Protein AF-A0A962RLM5-F1 (afdb_monomer_lite)

Secondary structure (DSSP, 8-state):
-EEEE-SEEEEEE-SS---EEEEE-B---BPPPP-TTS----B---B-EEEEPTT-EEEEEE--SS-EEETTSPPPPPEEEEEESEEEE-TT-EEEETTSEEEEEE-S-TTS--TTS-B---TTS-EEEE-TT-EEE-PPP--EEEEGGGGEEEEE--TTGGGS-GGGTTSTTTT-EEEEETTT--SSS--TTTGGG-EEEHHHHT-S--EEEEEESSEEEE-TT-EEE----EEEEEPEEEE--EEEETTS-EEEGGG--TTSPEEEETTT-EEEETTTTEEEE-----EEEEPP-EEE----EEEEEESEEEE-SEEE------TT--BPP---SS--GGG--TTBPPPPEEEEEEE-BTT---EEES-GGGPPPP-TTPPPPSSPPEEE-HHHHHHTTEEEEEEEESS-EEE-S-EE--TT-EEEEE-SEEEE-S-EE-TT-EEEEE--GGGGG-TTS-HHHHHHT-EEEE-SEEE-PPPEEE--TTT--SPP-S----S--EEEES--B-TTSPBPPS----BSEEEE-TT-EEE----EEE-TT--EEE----EEEEEB--SSS-SPPEEEE-SEEE---SS-PPEEEEE-SEEEE--

Structure (mmCIF, N/CA/C/O backbone):
data_AF-A0A962RLM5-F1
#
_entry.id   AF-A0A962RLM5-F1
#
loop_
_atom_site.group_PDB
_atom_site.id
_atom_site.type_symbol
_atom_site.label_atom_id
_atom_site.label_alt_id
_atom_site.label_comp_id
_atom_site.label_asym_id
_atom_site.label_entity_id
_atom_site.label_seq_id
_atom_site.pdbx_PDB_ins_code
_atom_site.Cartn_x
_atom_site.Cartn_y
_atom_site.Cartn_z
_atom_site.occupancy
_atom_site.B_iso_or_equiv
_atom_site.auth_seq_id
_atom_site.auth_comp_id
_atom_site.auth_asym_id
_atom_site.auth_atom_id
_atom_site.pdbx_PDB_model_num
ATOM 1 N N . MET A 1 1 ? 35.501 8.478 -7.475 1.00 77.31 1 MET A N 1
ATOM 2 C CA . MET A 1 1 ? 35.071 8.884 -6.118 1.00 77.31 1 MET A CA 1
ATOM 3 C C . MET A 1 1 ? 34.238 7.759 -5.571 1.00 77.31 1 MET A C 1
ATOM 5 O O . MET A 1 1 ? 33.418 7.253 -6.333 1.00 77.31 1 MET A O 1
ATOM 9 N N . ALA A 1 2 ? 34.479 7.349 -4.333 1.00 91.38 2 ALA A N 1
ATOM 10 C CA . ALA A 1 2 ? 33.801 6.197 -3.770 1.00 91.38 2 ALA A CA 1
ATOM 11 C C . ALA A 1 2 ? 33.455 6.417 -2.296 1.00 91.38 2 ALA A C 1
ATOM 13 O O . ALA A 1 2 ? 34.224 7.050 -1.574 1.00 91.38 2 ALA A O 1
ATOM 14 N N . VAL A 1 3 ? 32.320 5.873 -1.871 1.00 95.81 3 VAL A N 1
ATOM 15 C CA . VAL A 1 3 ? 31.969 5.645 -0.469 1.00 95.81 3 VAL A CA 1
ATOM 16 C C . VAL A 1 3 ? 31.828 4.137 -0.307 1.00 95.81 3 VAL A C 1
ATOM 18 O O . VAL A 1 3 ? 30.965 3.538 -0.941 1.00 95.81 3 VAL A O 1
ATOM 21 N N . ASN A 1 4 ? 32.676 3.539 0.527 1.00 97.00 4 ASN A N 1
ATOM 22 C CA . ASN A 1 4 ? 32.617 2.119 0.863 1.00 97.00 4 ASN A CA 1
ATOM 23 C C . ASN A 1 4 ? 32.246 1.993 2.341 1.00 97.00 4 ASN A C 1
ATOM 25 O O . ASN A 1 4 ? 32.968 2.495 3.205 1.00 97.00 4 ASN A O 1
ATOM 29 N N . GLN A 1 5 ? 31.103 1.377 2.623 1.00 96.50 5 GLN A N 1
ATOM 30 C CA . GLN A 1 5 ? 30.638 1.090 3.974 1.00 96.50 5 GLN A CA 1
ATOM 31 C C . GLN A 1 5 ? 30.732 -0.422 4.183 1.00 96.50 5 GLN A C 1
ATOM 33 O O . GLN A 1 5 ? 29.877 -1.163 3.721 1.00 96.50 5 GLN A O 1
ATOM 38 N N . ASP A 1 6 ? 31.786 -0.881 4.855 1.00 96.62 6 ASP A N 1
ATOM 39 C CA . ASP A 1 6 ? 32.088 -2.316 5.012 1.00 96.62 6 ASP A CA 1
ATOM 40 C C . ASP A 1 6 ? 31.809 -2.843 6.437 1.00 96.62 6 ASP A C 1
ATOM 42 O O . ASP A 1 6 ? 32.217 -3.946 6.788 1.00 96.62 6 ASP A O 1
ATOM 46 N N . GLY A 1 7 ? 31.156 -2.047 7.293 1.00 96.75 7 GLY A N 1
ATOM 47 C CA . GLY A 1 7 ? 30.991 -2.342 8.723 1.00 96.75 7 GLY A CA 1
ATOM 48 C C . GLY A 1 7 ? 29.584 -2.060 9.244 1.00 96.75 7 GLY A C 1
ATOM 49 O O . GLY A 1 7 ? 28.597 -2.454 8.628 1.00 96.75 7 GLY A O 1
ATOM 50 N N . LEU A 1 8 ? 29.492 -1.354 10.376 1.00 97.25 8 LEU A N 1
ATOM 51 C CA . LEU A 1 8 ? 28.233 -0.946 11.004 1.00 97.25 8 LEU A CA 1
ATOM 52 C C . LEU A 1 8 ? 28.046 0.573 10.925 1.00 97.25 8 LEU A C 1
ATOM 54 O O . LEU A 1 8 ? 28.918 1.328 11.350 1.00 97.25 8 LEU A O 1
ATOM 58 N N . VAL A 1 9 ? 26.886 1.014 10.447 1.00 97.38 9 VAL A N 1
ATOM 59 C CA . VAL A 1 9 ? 26.374 2.376 10.638 1.00 97.38 9 VAL A CA 1
ATOM 60 C C . VAL A 1 9 ? 24.987 2.265 11.260 1.00 97.38 9 VAL A C 1
ATOM 62 O O . VAL A 1 9 ? 24.111 1.620 10.693 1.00 97.38 9 VAL A O 1
ATOM 65 N N . ARG A 1 10 ? 24.784 2.880 12.429 1.00 96.88 10 ARG A N 1
ATOM 66 C CA . ARG A 1 10 ? 23.526 2.794 13.179 1.00 96.88 10 ARG A CA 1
ATOM 67 C C . ARG A 1 10 ? 23.068 4.168 13.654 1.00 96.88 10 ARG A C 1
ATOM 69 O O . ARG A 1 10 ? 23.873 4.933 14.181 1.00 96.88 10 ARG A O 1
ATOM 76 N N . ALA A 1 11 ? 21.773 4.432 13.530 1.00 96.69 11 ALA A N 1
ATOM 77 C CA . ALA A 1 11 ? 21.076 5.505 14.234 1.00 96.69 11 ALA A CA 1
ATOM 78 C C . ALA A 1 11 ? 19.853 4.946 14.983 1.00 96.69 11 ALA A C 1
ATOM 80 O O . ALA A 1 11 ? 19.457 3.797 14.780 1.00 96.69 11 ALA A O 1
ATOM 81 N N . THR A 1 12 ? 19.246 5.756 15.849 1.00 94.56 12 THR A N 1
ATOM 82 C CA . THR A 1 12 ? 18.012 5.411 16.568 1.00 94.56 12 THR A CA 1
ATOM 83 C C . THR A 1 12 ? 16.953 6.492 16.385 1.00 94.56 12 THR A C 1
ATOM 85 O O . THR A 1 12 ? 17.289 7.651 16.143 1.00 94.56 12 THR A O 1
ATOM 88 N N . SER A 1 13 ? 15.676 6.116 16.467 1.00 94.00 13 SER A N 1
ATOM 89 C CA . SER A 1 13 ? 14.535 7.042 16.398 1.00 94.00 13 SER A CA 1
ATOM 90 C C . SER A 1 13 ? 13.725 6.988 17.684 1.00 94.00 13 SER A C 1
ATOM 92 O O . SER A 1 13 ? 13.315 5.910 18.104 1.00 94.00 13 SER A O 1
ATOM 94 N N . SER A 1 14 ? 13.490 8.144 18.295 1.00 92.69 14 SER A N 1
ATOM 95 C CA . SER A 1 14 ? 12.657 8.280 19.487 1.00 92.69 14 SER A CA 1
ATOM 96 C C . SER A 1 14 ? 11.217 8.642 19.108 1.00 92.69 14 SER A C 1
ATOM 98 O O . SER A 1 14 ? 10.872 8.825 17.936 1.00 92.69 14 SER A O 1
ATOM 100 N N . VAL A 1 15 ? 10.363 8.803 20.117 1.00 90.44 15 VAL A N 1
ATOM 101 C CA . VAL A 1 15 ? 8.984 9.294 19.945 1.00 90.44 15 VAL A CA 1
ATOM 102 C C . VAL A 1 15 ? 8.897 10.751 19.459 1.00 90.44 15 VAL A C 1
ATOM 104 O O . VAL A 1 15 ? 7.824 11.214 19.072 1.00 90.44 15 VAL A O 1
ATOM 107 N N . SER A 1 16 ? 10.008 11.497 19.493 1.00 86.25 16 SER A N 1
ATOM 108 C CA . SER A 1 16 ? 10.062 12.928 19.159 1.00 86.25 16 SER A CA 1
ATOM 109 C C . SER A 1 16 ? 11.094 13.298 18.089 1.00 86.25 16 SER A C 1
ATOM 111 O O . SER A 1 16 ? 10.949 14.347 17.463 1.00 86.25 16 SER A O 1
ATOM 113 N N . LEU A 1 17 ? 12.109 12.463 17.841 1.00 90.56 17 LEU A N 1
ATOM 114 C CA . LEU A 1 17 ? 13.132 12.689 16.816 1.00 90.56 17 LEU A CA 1
ATOM 115 C C . LEU A 1 17 ? 13.342 11.452 15.947 1.00 90.56 17 LEU A C 1
ATOM 117 O O . LEU A 1 17 ? 13.441 10.330 16.440 1.00 90.56 17 LEU A O 1
ATOM 121 N N . ASN A 1 18 ? 13.505 11.674 14.646 1.00 91.94 18 ASN A N 1
ATOM 122 C CA . ASN A 1 18 ? 13.884 10.627 13.712 1.00 91.94 18 ASN A CA 1
ATOM 123 C C . ASN A 1 18 ? 15.406 10.457 13.627 1.00 91.94 18 ASN A C 1
ATOM 125 O O . ASN A 1 18 ? 16.163 11.424 13.535 1.00 91.94 18 ASN A O 1
ATOM 129 N N . GLY A 1 19 ? 15.850 9.204 13.582 1.00 95.12 19 GLY A N 1
ATOM 130 C CA . GLY A 1 19 ? 17.211 8.841 13.210 1.00 95.12 19 GLY A CA 1
ATOM 131 C C . GLY A 1 19 ? 17.400 8.898 11.696 1.00 95.12 19 GLY A C 1
ATOM 132 O O . GLY A 1 19 ? 16.485 8.585 10.927 1.00 95.12 19 GLY A O 1
ATOM 133 N N . SER A 1 20 ? 18.601 9.273 11.249 1.00 97.19 20 SER A N 1
ATOM 134 C CA . SER A 1 20 ? 18.928 9.270 9.824 1.00 97.19 20 SER A CA 1
ATOM 135 C C . SER A 1 20 ? 20.355 8.821 9.532 1.00 97.19 20 SER A C 1
ATOM 137 O O . SER A 1 20 ? 21.284 9.104 10.288 1.00 97.19 20 SER A O 1
ATOM 139 N N . VAL A 1 21 ? 20.524 8.136 8.401 1.00 98.00 21 VAL A N 1
ATOM 140 C CA . VAL A 1 21 ? 21.824 7.807 7.809 1.00 98.00 21 VAL A CA 1
ATOM 141 C C . VAL A 1 21 ? 21.853 8.357 6.390 1.00 98.00 21 VAL A C 1
ATOM 143 O O . VAL A 1 21 ? 20.933 8.132 5.607 1.00 98.00 21 VAL A O 1
ATOM 146 N N . ARG A 1 22 ? 22.919 9.074 6.034 1.00 97.44 22 ARG A N 1
ATOM 147 C CA . ARG A 1 22 ? 23.087 9.637 4.693 1.00 97.44 22 ARG A CA 1
ATOM 148 C C . ARG A 1 22 ? 24.475 9.314 4.154 1.00 97.44 22 ARG A C 1
ATOM 150 O O . ARG A 1 22 ? 25.465 9.844 4.650 1.00 97.44 22 ARG A O 1
ATOM 157 N N . LEU A 1 23 ? 24.532 8.473 3.123 1.00 97.00 23 LEU A N 1
ATOM 158 C CA . LEU A 1 23 ? 25.756 8.086 2.424 1.00 97.00 23 LEU A CA 1
ATOM 159 C C . LEU A 1 23 ? 25.692 8.599 0.984 1.00 97.00 23 LEU A C 1
ATOM 161 O O . LEU A 1 23 ? 24.810 8.227 0.213 1.00 97.00 23 LEU A O 1
ATOM 165 N N . VAL A 1 24 ? 26.614 9.493 0.632 1.00 95.00 24 VAL A N 1
ATOM 166 C CA . VAL A 1 24 ? 26.582 10.222 -0.640 1.00 95.00 24 VAL A CA 1
ATOM 167 C C . VAL A 1 24 ? 27.954 10.159 -1.291 1.00 95.00 24 VAL A C 1
ATOM 169 O O . VAL A 1 24 ? 28.915 10.738 -0.788 1.00 95.00 24 VAL A O 1
ATOM 172 N N . ALA A 1 25 ? 28.037 9.487 -2.434 1.00 94.69 25 ALA A N 1
ATOM 173 C CA . ALA A 1 25 ? 29.206 9.500 -3.296 1.00 94.69 25 ALA A CA 1
ATOM 174 C C . ALA A 1 25 ? 29.020 10.574 -4.379 1.00 94.69 25 ALA A C 1
ATOM 176 O O . ALA A 1 25 ? 28.456 10.297 -5.436 1.00 94.69 25 ALA A O 1
ATOM 177 N N . GLN A 1 26 ? 29.492 11.799 -4.133 1.00 90.38 26 GLN A N 1
ATOM 178 C CA . GLN A 1 26 ? 29.456 12.895 -5.112 1.00 90.38 26 GLN A CA 1
ATOM 179 C C . GLN A 1 26 ? 30.657 13.839 -4.974 1.00 90.38 26 GLN A C 1
ATOM 181 O O . GLN A 1 26 ? 31.236 13.952 -3.894 1.00 90.38 26 GLN A O 1
ATOM 186 N N . ASP A 1 27 ? 31.009 14.519 -6.063 1.00 84.06 27 ASP A N 1
ATOM 187 C CA . ASP A 1 27 ? 31.926 15.664 -6.044 1.00 84.06 27 ASP A CA 1
ATOM 188 C C . ASP A 1 27 ? 31.160 16.934 -5.657 1.00 84.06 27 ASP A C 1
ATOM 190 O O . ASP A 1 27 ? 29.949 17.013 -5.844 1.00 84.06 27 ASP A O 1
ATOM 194 N N . MET A 1 28 ? 31.877 17.946 -5.182 1.00 77.50 28 MET A N 1
ATOM 195 C CA . MET A 1 28 ? 31.383 19.310 -4.989 1.00 77.50 28 MET A CA 1
ATOM 196 C C . MET A 1 28 ? 32.117 20.305 -5.909 1.00 77.50 28 MET A C 1
ATOM 198 O O . MET A 1 28 ? 32.155 21.497 -5.627 1.00 77.50 28 MET A O 1
ATOM 202 N N . GLY A 1 29 ? 32.728 19.831 -6.999 1.00 62.06 29 GLY A N 1
ATOM 203 C CA . GLY A 1 29 ? 33.558 20.621 -7.916 1.00 62.06 29 GLY A CA 1
ATOM 204 C C . GLY A 1 29 ? 32.813 21.599 -8.836 1.00 62.06 29 GLY A C 1
ATOM 205 O O . GLY A 1 29 ? 33.461 22.377 -9.540 1.00 62.06 29 GLY A O 1
ATOM 206 N N . GLY A 1 30 ? 31.477 21.603 -8.833 1.00 61.44 30 GLY A N 1
ATOM 207 C CA . GLY A 1 30 ? 30.678 22.458 -9.706 1.00 61.44 30 GLY A CA 1
ATOM 208 C C . GLY A 1 30 ? 30.750 23.944 -9.333 1.00 61.44 30 GLY A C 1
ATOM 209 O O . GLY A 1 30 ? 30.776 24.321 -8.159 1.00 61.44 30 GLY A O 1
ATOM 210 N N . THR A 1 31 ? 30.735 24.814 -10.347 1.00 58.91 31 THR A N 1
ATOM 211 C CA . THR A 1 31 ? 30.670 26.276 -10.170 1.00 58.91 31 THR A CA 1
ATOM 212 C C . THR A 1 31 ? 29.202 26.729 -10.188 1.00 58.91 31 THR A C 1
ATOM 214 O O . THR A 1 31 ? 28.490 26.359 -11.121 1.00 58.91 31 THR A O 1
ATOM 217 N N . PRO A 1 32 ? 28.707 27.511 -9.208 1.00 58.94 32 PRO A N 1
ATOM 218 C CA . PRO A 1 32 ? 27.315 27.964 -9.201 1.00 58.94 32 PRO A CA 1
ATOM 219 C C . PRO A 1 32 ? 27.002 28.880 -10.395 1.00 58.94 32 PRO A C 1
ATOM 221 O O . PRO A 1 32 ? 27.847 29.673 -10.815 1.00 58.94 32 PRO A O 1
ATOM 224 N N . ALA A 1 33 ? 25.771 28.806 -10.911 1.00 53.84 33 ALA A N 1
ATOM 225 C CA . ALA A 1 33 ? 25.256 29.765 -11.888 1.00 53.84 33 ALA A CA 1
ATOM 226 C C . ALA A 1 33 ? 25.117 31.162 -11.246 1.00 53.84 33 ALA A C 1
ATOM 228 O O . ALA A 1 33 ? 24.636 31.302 -10.121 1.00 53.84 33 ALA A O 1
ATOM 229 N N . PHE A 1 34 ? 25.580 32.199 -11.948 1.00 56.03 34 PHE A N 1
ATOM 230 C CA . PHE A 1 34 ? 25.737 33.554 -11.413 1.00 56.03 34 PHE A CA 1
ATOM 231 C C . PHE A 1 34 ? 24.414 34.337 -11.356 1.00 56.03 34 PHE A C 1
ATOM 233 O O . PHE A 1 34 ? 23.781 34.570 -12.379 1.00 56.03 34 PHE A O 1
ATOM 240 N N . THR A 1 35 ? 24.084 34.878 -10.180 1.00 54.03 35 THR A N 1
ATOM 241 C CA . THR A 1 35 ? 23.362 36.156 -10.033 1.00 54.03 35 THR A CA 1
ATOM 242 C C . THR A 1 35 ? 24.077 36.983 -8.957 1.00 54.03 35 THR A C 1
ATOM 244 O O . THR A 1 35 ? 24.676 36.419 -8.041 1.00 54.03 35 THR A O 1
ATOM 247 N N . ALA A 1 36 ? 24.069 38.316 -9.064 1.00 56.59 36 ALA A N 1
ATOM 248 C CA . ALA A 1 36 ? 24.894 39.221 -8.245 1.00 56.59 36 ALA A CA 1
ATOM 249 C C . ALA A 1 36 ? 24.584 39.222 -6.725 1.00 56.59 36 ALA A C 1
ATOM 251 O O . ALA A 1 36 ? 25.202 39.979 -5.982 1.00 56.59 36 ALA A O 1
ATOM 252 N N . ALA A 1 37 ? 23.657 38.380 -6.252 1.00 58.66 37 ALA A N 1
ATOM 253 C CA . ALA A 1 37 ? 23.138 38.386 -4.884 1.00 58.66 37 ALA A CA 1
ATOM 254 C C . ALA A 1 37 ? 23.362 37.080 -4.085 1.00 58.66 37 ALA A C 1
ATOM 256 O O . ALA A 1 37 ? 22.943 37.018 -2.931 1.00 58.66 37 ALA A O 1
ATOM 257 N N . VAL A 1 38 ? 24.012 36.041 -4.639 1.00 58.53 38 VAL A N 1
ATOM 258 C CA . VAL A 1 38 ? 24.173 34.737 -3.950 1.00 58.53 38 VAL A CA 1
ATOM 259 C C . VAL A 1 38 ? 25.655 34.388 -3.724 1.00 58.53 38 VAL A C 1
ATOM 261 O O . VAL A 1 38 ? 26.439 34.419 -4.675 1.00 58.53 38 VAL A O 1
ATOM 264 N N . PRO A 1 39 ? 26.080 34.034 -2.490 1.00 56.88 39 PRO A N 1
ATOM 265 C CA . PRO A 1 39 ? 27.457 33.614 -2.219 1.00 56.88 39 PRO A CA 1
ATOM 266 C C . PRO A 1 39 ? 27.827 32.337 -2.990 1.00 56.88 39 PRO A C 1
ATOM 268 O O . PRO A 1 39 ? 27.005 31.432 -3.131 1.00 56.88 39 PRO A O 1
ATOM 271 N N . LYS A 1 40 ? 29.090 32.240 -3.442 1.00 60.03 40 LYS A N 1
ATOM 272 C CA . LYS A 1 40 ? 29.634 31.052 -4.123 1.00 60.03 40 LYS A CA 1
ATOM 273 C C . LYS A 1 40 ? 29.507 29.828 -3.216 1.00 60.03 40 LYS A C 1
ATOM 275 O O . LYS A 1 40 ? 30.261 29.691 -2.254 1.00 60.03 40 LYS A O 1
ATOM 280 N N . ARG A 1 41 ? 28.571 28.937 -3.531 1.00 62.66 41 ARG A N 1
ATOM 28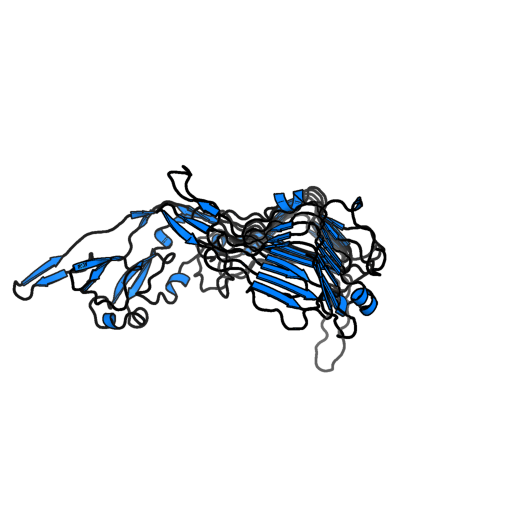1 C CA . ARG A 1 41 ? 28.458 27.622 -2.900 1.00 62.66 41 ARG A CA 1
ATOM 282 C C . ARG A 1 41 ? 28.881 26.558 -3.913 1.00 62.66 41 ARG A C 1
ATOM 284 O O . ARG A 1 41 ? 28.396 26.617 -5.042 1.00 62.66 41 ARG A O 1
ATOM 291 N N . PRO A 1 42 ? 29.781 25.633 -3.544 1.00 66.88 42 PRO A N 1
ATOM 292 C CA . PRO A 1 42 ? 30.085 24.480 -4.379 1.00 66.88 42 PRO A CA 1
ATOM 293 C C . PRO A 1 42 ? 28.799 23.683 -4.629 1.00 66.88 42 PRO A C 1
ATOM 295 O O . PRO A 1 42 ? 27.990 23.529 -3.709 1.00 66.88 42 PRO A O 1
ATOM 298 N N . ILE A 1 43 ? 28.598 23.205 -5.855 1.00 75.69 43 ILE A N 1
ATOM 299 C CA . ILE A 1 43 ? 27.416 22.420 -6.235 1.00 75.69 43 ILE A CA 1
ATOM 300 C C . ILE A 1 43 ? 27.848 21.028 -6.721 1.00 75.69 43 ILE A C 1
ATOM 302 O O . ILE A 1 43 ? 28.904 20.880 -7.333 1.00 75.69 43 ILE A O 1
ATOM 306 N N . SER A 1 44 ? 27.033 20.001 -6.462 1.00 79.44 44 SER A N 1
ATOM 307 C CA . SER A 1 44 ? 27.330 18.606 -6.826 1.00 79.44 44 SER A CA 1
ATOM 308 C C . SER A 1 44 ? 27.109 18.256 -8.299 1.00 79.44 44 SER A C 1
ATOM 310 O O . SER A 1 44 ? 25.983 18.014 -8.717 1.00 79.44 44 SER A O 1
ATOM 312 N N . ASP A 1 45 ? 28.170 18.204 -9.097 1.00 85.19 45 ASP A N 1
ATOM 313 C CA . ASP A 1 45 ? 28.085 18.043 -10.556 1.00 85.19 45 ASP A CA 1
ATOM 314 C C . ASP A 1 45 ? 28.261 16.598 -11.057 1.00 85.19 45 ASP A C 1
ATOM 316 O O . ASP A 1 45 ? 27.847 16.273 -12.171 1.00 85.19 45 ASP A O 1
ATOM 320 N N . ARG A 1 46 ? 28.870 15.719 -10.251 1.00 88.50 46 ARG A N 1
ATOM 321 C CA . ARG A 1 46 ? 29.180 14.331 -10.623 1.00 88.50 46 ARG A CA 1
ATOM 322 C C . ARG A 1 46 ? 28.963 13.384 -9.456 1.00 88.50 46 ARG A C 1
ATOM 324 O O . ARG A 1 46 ? 29.487 13.615 -8.366 1.00 88.50 46 ARG A O 1
ATOM 331 N N . ALA A 1 47 ? 28.268 12.277 -9.699 1.00 92.69 47 ALA A N 1
ATOM 332 C CA . ALA A 1 47 ? 28.144 11.203 -8.719 1.00 92.69 47 ALA A CA 1
ATOM 333 C C . ALA A 1 47 ? 29.220 10.110 -8.905 1.00 92.69 47 ALA A C 1
ATOM 335 O O . ALA A 1 47 ? 29.753 9.891 -9.996 1.00 92.69 47 ALA A O 1
ATOM 336 N N . GLY A 1 48 ? 29.573 9.441 -7.809 1.00 94.75 48 GLY A N 1
ATOM 337 C CA . GLY A 1 48 ? 30.603 8.407 -7.707 1.00 94.75 48 GLY A CA 1
ATOM 338 C C . GLY A 1 48 ? 30.035 7.010 -7.448 1.00 94.75 48 GLY A C 1
ATOM 339 O O . GLY A 1 48 ? 28.884 6.727 -7.747 1.00 94.75 48 GLY A O 1
ATOM 340 N N . GLU A 1 49 ? 30.842 6.112 -6.903 1.00 96.88 49 GLU A N 1
ATOM 341 C CA . GLU A 1 49 ? 30.408 4.765 -6.518 1.00 96.88 49 GLU A CA 1
ATOM 342 C C . GLU A 1 49 ? 30.082 4.719 -5.022 1.00 96.88 49 GLU A C 1
ATOM 344 O O . GLU A 1 49 ? 30.868 5.169 -4.196 1.00 96.88 49 GLU A O 1
ATOM 349 N N . LEU A 1 50 ? 28.917 4.200 -4.665 1.00 98.19 50 LEU A N 1
ATOM 350 C CA . LEU A 1 50 ? 28.520 3.922 -3.294 1.00 98.19 50 LEU A CA 1
ATOM 351 C C . LEU A 1 50 ? 28.365 2.410 -3.162 1.00 98.19 50 LEU A C 1
ATOM 353 O O . LEU A 1 50 ? 27.504 1.822 -3.814 1.00 98.19 50 LEU A O 1
ATOM 357 N N . LYS A 1 51 ? 29.185 1.788 -2.320 1.00 98.38 51 LYS A N 1
ATOM 358 C CA . LYS A 1 51 ? 29.149 0.352 -2.067 1.00 98.38 51 LYS A CA 1
ATOM 359 C C . LYS A 1 51 ? 28.932 0.089 -0.584 1.00 98.38 51 LYS A C 1
ATOM 361 O O . LYS A 1 51 ? 29.715 0.539 0.251 1.00 98.38 51 LYS A O 1
ATOM 366 N N . LEU A 1 52 ? 27.887 -0.665 -0.270 1.00 98.50 52 LEU A N 1
ATOM 367 C CA . LEU A 1 52 ? 27.748 -1.344 1.012 1.00 98.50 52 LEU A CA 1
ATOM 368 C C . LEU A 1 52 ? 28.412 -2.716 0.856 1.00 98.50 52 LEU A C 1
ATOM 370 O O . LEU A 1 52 ? 28.045 -3.486 -0.034 1.00 98.50 52 LEU A O 1
ATOM 374 N N . GLY A 1 53 ? 29.466 -2.963 1.628 1.00 97.69 53 GLY A N 1
ATOM 375 C CA . GLY A 1 53 ? 30.271 -4.175 1.562 1.00 97.69 53 GLY A CA 1
ATOM 376 C C . GLY A 1 53 ? 29.466 -5.425 1.903 1.00 97.69 53 GLY A C 1
ATOM 377 O O . GLY A 1 53 ? 28.412 -5.359 2.528 1.00 97.69 53 GLY A O 1
ATOM 378 N N . SER A 1 54 ? 29.964 -6.591 1.494 1.00 97.62 54 SER A N 1
ATOM 379 C CA . SER A 1 54 ? 29.304 -7.860 1.810 1.00 97.62 54 SER A CA 1
ATOM 380 C C . SER A 1 54 ? 29.130 -8.034 3.320 1.00 97.62 54 SER A C 1
ATOM 382 O O . SER A 1 54 ? 30.088 -7.864 4.074 1.00 97.62 54 SER A O 1
ATOM 384 N N . GLY A 1 55 ? 27.917 -8.376 3.755 1.00 96.81 55 GLY A N 1
ATOM 385 C CA . GLY A 1 55 ? 27.594 -8.550 5.174 1.00 96.81 55 GLY A CA 1
ATOM 386 C C . GLY A 1 55 ? 27.602 -7.266 6.014 1.00 96.81 55 GLY A C 1
ATOM 387 O O . GLY A 1 55 ? 27.546 -7.361 7.240 1.00 96.81 55 GLY A O 1
ATOM 388 N N . SER A 1 56 ? 27.693 -6.078 5.405 1.00 98.50 56 SER A N 1
ATOM 389 C CA . SER A 1 56 ? 27.648 -4.823 6.158 1.00 98.50 56 SER A CA 1
ATOM 390 C C . SER A 1 56 ? 26.242 -4.534 6.700 1.00 98.50 56 SER A C 1
ATOM 392 O O . SER A 1 56 ? 25.240 -5.035 6.188 1.00 98.50 56 SER A O 1
ATOM 394 N N . LEU A 1 57 ? 26.163 -3.723 7.757 1.00 98.62 57 LEU A N 1
ATOM 395 C CA . LEU A 1 57 ? 24.910 -3.343 8.408 1.00 98.62 57 LEU A CA 1
ATOM 396 C C . LEU A 1 57 ? 24.772 -1.821 8.428 1.00 98.62 57 LEU A C 1
ATOM 398 O O . LEU A 1 57 ? 25.585 -1.114 9.025 1.00 98.62 57 LEU A O 1
ATOM 402 N N . THR A 1 58 ? 23.730 -1.318 7.775 1.00 98.69 58 THR A N 1
ATOM 403 C CA . THR A 1 58 ? 23.321 0.087 7.827 1.00 98.69 58 THR A CA 1
ATOM 404 C C . THR A 1 58 ? 21.888 0.149 8.327 1.00 98.69 58 THR A C 1
ATOM 406 O O . THR A 1 58 ? 20.981 -0.289 7.626 1.00 98.69 58 THR A O 1
ATOM 409 N N . GLU A 1 59 ? 21.657 0.671 9.530 1.00 98.12 59 GLU A N 1
ATOM 410 C CA . GLU A 1 59 ? 20.325 0.601 10.130 1.00 98.12 59 GLU A CA 1
ATOM 411 C C . GLU A 1 59 ? 19.895 1.829 10.936 1.00 98.12 59 GLU A C 1
ATOM 413 O O . GLU A 1 59 ? 20.703 2.557 11.517 1.00 98.12 59 GLU A O 1
ATOM 418 N N . VAL A 1 60 ? 18.581 2.022 11.004 1.00 97.88 60 VAL A N 1
ATOM 419 C CA . VAL A 1 60 ? 17.911 2.917 11.940 1.00 97.88 60 VAL A CA 1
ATOM 420 C C . VAL A 1 60 ? 16.843 2.122 12.678 1.00 97.88 60 VAL A C 1
ATOM 422 O O . VAL A 1 60 ? 15.927 1.590 12.054 1.00 97.88 60 VAL A O 1
ATOM 425 N N . LEU A 1 61 ? 16.974 2.041 14.002 1.00 95.25 61 LEU A N 1
ATOM 426 C CA . LEU A 1 61 ? 16.079 1.260 14.859 1.00 95.25 61 LEU A CA 1
ATOM 427 C C . LEU A 1 61 ? 15.238 2.170 15.768 1.00 95.25 61 LEU A C 1
ATOM 429 O O . LEU A 1 61 ? 15.684 3.274 16.101 1.00 95.25 61 LEU A O 1
ATOM 433 N N . PRO A 1 62 ? 14.053 1.727 16.219 1.00 93.56 62 PRO A N 1
ATOM 434 C CA . PRO A 1 62 ? 13.339 2.401 17.295 1.00 93.56 62 PRO A CA 1
ATOM 435 C C . PRO A 1 62 ? 14.195 2.444 18.569 1.00 93.56 62 PRO A C 1
ATOM 437 O O . PRO A 1 62 ? 14.942 1.510 18.871 1.00 93.56 62 PRO A O 1
ATOM 440 N N . GLU A 1 63 ? 14.106 3.534 19.326 1.00 92.31 63 GLU A N 1
ATOM 441 C CA . GLU A 1 63 ? 14.717 3.625 20.647 1.00 92.31 63 GLU A CA 1
ATOM 442 C C . GLU A 1 63 ? 14.062 2.621 21.603 1.00 92.31 63 GLU A C 1
ATOM 444 O O . GLU A 1 63 ? 12.838 2.534 21.708 1.00 92.31 63 GLU A O 1
ATOM 449 N N . ILE A 1 64 ? 14.897 1.884 22.332 1.00 81.69 64 ILE A N 1
ATOM 450 C CA . ILE A 1 64 ? 14.451 0.992 23.398 1.00 81.69 64 ILE A CA 1
ATOM 451 C C . ILE A 1 64 ? 14.366 1.828 24.677 1.00 81.69 64 ILE A C 1
ATOM 453 O O . ILE A 1 64 ? 15.387 2.141 25.287 1.00 81.69 64 ILE A O 1
ATOM 457 N N . GLY A 1 65 ? 13.154 2.211 25.076 1.00 79.88 65 GLY A N 1
ATOM 458 C CA . GLY A 1 65 ? 12.925 3.037 26.259 1.00 79.88 65 GLY A CA 1
ATOM 459 C C . GLY A 1 65 ? 11.456 3.095 26.670 1.00 79.88 65 GLY A C 1
ATOM 460 O O . GLY A 1 65 ? 10.585 2.551 25.997 1.00 79.88 65 GLY A O 1
ATOM 461 N N . THR A 1 66 ? 11.182 3.764 27.790 1.00 81.88 66 THR A N 1
ATOM 462 C CA . THR A 1 66 ? 9.822 3.947 28.334 1.00 81.88 66 THR A CA 1
ATOM 463 C C . THR A 1 66 ? 9.149 5.229 27.847 1.00 81.88 66 THR A C 1
ATOM 465 O O . THR A 1 66 ? 8.043 5.531 28.281 1.00 81.88 66 THR A O 1
ATOM 468 N N . ALA A 1 67 ? 9.824 6.020 27.008 1.00 89.38 67 ALA A N 1
ATOM 469 C CA . ALA A 1 67 ? 9.267 7.257 26.487 1.00 89.38 67 ALA A CA 1
ATOM 470 C C . ALA A 1 67 ? 8.092 6.958 25.550 1.00 89.38 67 ALA A C 1
ATOM 472 O O . ALA A 1 67 ? 8.186 6.119 24.649 1.00 89.38 67 ALA A O 1
ATOM 473 N N . THR A 1 68 ? 7.005 7.685 25.758 1.00 91.06 68 THR A N 1
ATOM 474 C CA . THR A 1 68 ? 5.768 7.596 24.994 1.00 91.06 68 THR A CA 1
ATOM 475 C C . THR A 1 68 ? 5.414 8.974 24.441 1.00 91.06 68 THR A C 1
ATOM 477 O O . THR A 1 68 ? 5.863 10.004 24.948 1.00 91.06 68 THR A O 1
ATOM 480 N N . ALA A 1 69 ? 4.646 9.009 23.356 1.00 90.44 69 ALA A N 1
ATOM 481 C CA . ALA A 1 69 ? 4.064 10.241 22.842 1.00 90.44 69 ALA A CA 1
ATOM 482 C C . ALA A 1 69 ? 2.617 10.013 22.427 1.00 90.44 69 ALA A C 1
ATOM 484 O O . ALA A 1 69 ? 2.291 8.982 21.833 1.00 90.44 69 ALA A O 1
ATOM 485 N N . ALA A 1 70 ? 1.781 11.007 22.713 1.00 87.38 70 ALA A N 1
ATOM 486 C CA . ALA A 1 70 ? 0.388 11.050 22.302 1.00 87.38 70 ALA A CA 1
ATOM 487 C C . ALA A 1 70 ? 0.243 10.964 20.773 1.00 87.38 70 ALA A C 1
ATOM 489 O O . ALA A 1 70 ? 1.102 11.426 20.012 1.00 87.38 70 ALA A O 1
ATOM 490 N N . ASP A 1 71 ? -0.873 10.417 20.310 1.00 82.94 71 ASP A N 1
ATOM 491 C CA . ASP A 1 71 ? -1.189 10.290 18.882 1.00 82.94 71 ASP A CA 1
ATOM 492 C C . ASP A 1 71 ? -1.290 11.629 18.158 1.00 82.94 71 ASP A C 1
ATOM 494 O O . ASP A 1 71 ? -0.970 11.719 16.975 1.00 82.94 71 ASP A O 1
ATOM 498 N N . ALA A 1 72 ? -1.680 12.682 18.883 1.00 80.38 72 ALA A N 1
ATOM 499 C CA . ALA A 1 72 ? -1.708 14.047 18.363 1.00 80.38 72 ALA A CA 1
ATOM 500 C C . ALA A 1 72 ? -0.315 14.567 17.958 1.00 80.38 72 ALA A C 1
ATOM 502 O O . ALA A 1 72 ? -0.205 15.475 17.132 1.00 80.38 72 ALA A O 1
ATOM 503 N N . GLN A 1 73 ? 0.759 14.022 18.537 1.00 84.31 73 GLN A N 1
ATOM 504 C CA . GLN A 1 73 ? 2.118 14.365 18.139 1.00 84.31 73 GLN A CA 1
ATOM 505 C C . GLN A 1 73 ? 2.462 13.638 16.838 1.00 84.31 73 GLN A C 1
ATOM 507 O O . GLN A 1 73 ? 2.324 12.421 16.748 1.00 84.31 73 GLN A O 1
ATOM 512 N N . ASN A 1 74 ? 2.974 14.358 15.840 1.00 85.25 74 ASN A N 1
ATOM 513 C CA . ASN A 1 74 ? 3.421 13.735 14.595 1.00 85.25 74 ASN A CA 1
ATOM 514 C C . ASN A 1 74 ? 4.667 12.857 14.825 1.00 85.25 74 ASN A C 1
ATOM 516 O O . ASN A 1 74 ? 5.594 13.269 15.524 1.00 85.25 74 ASN A O 1
ATOM 520 N N . GLN A 1 75 ? 4.713 11.669 14.216 1.00 87.44 75 GLN A N 1
ATOM 521 C CA . GLN A 1 75 ? 5.919 10.837 14.187 1.00 87.44 75 GLN A CA 1
ATOM 522 C C . GLN A 1 75 ? 6.703 11.131 12.910 1.00 87.44 75 GLN A C 1
ATOM 524 O O . GLN A 1 75 ? 6.229 10.859 11.811 1.00 87.44 75 GLN A O 1
ATOM 529 N N . SER A 1 76 ? 7.926 11.638 13.051 1.00 87.75 76 SER A N 1
ATOM 530 C CA . SER A 1 76 ? 8.843 11.745 11.916 1.00 87.75 76 SER A CA 1
ATOM 531 C C . SER A 1 76 ? 9.389 10.354 11.558 1.00 87.75 76 SER A C 1
ATOM 533 O O . SER A 1 76 ? 9.944 9.692 12.443 1.00 87.75 76 SER A O 1
ATOM 535 N N . PRO A 1 77 ? 9.276 9.901 10.295 1.00 87.31 77 PRO A N 1
ATOM 536 C CA . PRO A 1 77 ? 9.868 8.639 9.866 1.00 87.31 77 PRO A CA 1
ATOM 537 C C . PRO A 1 77 ? 11.399 8.684 9.908 1.00 87.31 77 PRO A C 1
ATOM 539 O O . PRO A 1 77 ? 12.028 9.701 9.591 1.00 87.31 77 PRO A O 1
ATOM 542 N N . SER A 1 78 ? 12.012 7.561 10.275 1.00 94.25 78 SER A N 1
ATOM 543 C CA . SER A 1 78 ? 13.450 7.330 10.105 1.00 94.25 78 SER A CA 1
ATOM 544 C C . SER A 1 78 ? 13.834 7.374 8.627 1.00 94.25 78 SER A C 1
ATOM 546 O O . SER A 1 78 ? 13.010 7.041 7.782 1.00 94.25 78 SER A O 1
ATOM 548 N N . SER A 1 79 ? 15.078 7.726 8.288 1.00 97.06 79 SER A N 1
ATOM 549 C CA . SER A 1 79 ? 15.493 7.758 6.875 1.00 97.06 79 SER A CA 1
ATOM 550 C C . SER A 1 79 ? 16.916 7.257 6.626 1.00 97.06 79 SER A C 1
ATOM 552 O O . SER A 1 79 ? 17.859 7.740 7.255 1.00 97.06 79 SER A O 1
ATOM 554 N N . ILE A 1 80 ? 17.100 6.392 5.630 1.00 98.62 80 ILE A N 1
ATOM 555 C CA . ILE A 1 80 ? 18.402 6.039 5.051 1.00 98.62 80 ILE A CA 1
ATOM 556 C C . ILE A 1 80 ? 18.446 6.553 3.611 1.00 98.62 80 ILE A C 1
ATOM 558 O O . ILE A 1 80 ? 17.647 6.143 2.775 1.00 98.62 80 ILE A O 1
ATOM 562 N N . SER A 1 81 ? 19.390 7.443 3.303 1.00 98.31 81 SER A N 1
ATOM 563 C CA . SER A 1 81 ? 19.579 8.000 1.960 1.00 98.31 81 SER A CA 1
ATOM 564 C C . SER A 1 81 ? 20.928 7.588 1.381 1.00 98.31 81 SER A C 1
ATOM 566 O O . SER A 1 81 ? 21.979 7.903 1.945 1.00 98.31 81 SER A O 1
ATOM 568 N N . LEU A 1 82 ? 20.879 6.895 0.245 1.00 98.56 82 LEU A N 1
ATOM 569 C CA . LEU A 1 82 ? 22.016 6.354 -0.490 1.00 98.56 82 LEU A CA 1
ATOM 570 C C . LEU A 1 82 ? 22.067 7.011 -1.874 1.00 98.56 82 LEU A C 1
ATOM 572 O O . LEU A 1 82 ? 21.152 6.833 -2.678 1.00 98.56 82 LEU A O 1
ATOM 576 N N . LEU A 1 83 ? 23.120 7.776 -2.162 1.00 97.88 83 LEU A N 1
ATOM 577 C CA . LEU A 1 83 ? 23.283 8.462 -3.447 1.00 97.88 83 LEU A CA 1
ATOM 578 C C . LEU A 1 83 ? 24.629 8.139 -4.089 1.00 97.88 83 LEU A C 1
ATOM 580 O O . LEU A 1 83 ? 25.681 8.261 -3.459 1.00 97.88 83 LEU A O 1
ATOM 584 N N . GLY A 1 84 ? 24.594 7.806 -5.376 1.00 97.12 84 GLY A N 1
ATOM 585 C CA . GLY A 1 84 ? 25.773 7.631 -6.215 1.00 97.12 84 GLY A CA 1
ATOM 586 C C . GLY A 1 84 ? 25.410 7.653 -7.697 1.00 97.12 84 GLY A C 1
ATOM 587 O O . GLY A 1 84 ? 24.272 7.893 -8.074 1.00 97.12 84 GLY A O 1
ATOM 588 N N . ARG A 1 85 ? 26.393 7.402 -8.557 1.00 96.38 85 ARG A N 1
ATOM 589 C CA . ARG A 1 85 ? 26.198 6.983 -9.951 1.00 96.38 85 ARG A CA 1
ATOM 590 C C . ARG A 1 85 ? 25.988 5.475 -10.021 1.00 96.38 85 ARG A C 1
ATOM 592 O O . ARG A 1 85 ? 25.204 4.994 -10.829 1.00 96.38 85 ARG A O 1
ATOM 599 N N . ARG A 1 86 ? 26.702 4.736 -9.171 1.00 97.62 86 ARG A N 1
ATOM 600 C CA . ARG A 1 86 ? 26.474 3.316 -8.910 1.00 97.62 86 ARG A CA 1
ATOM 601 C C . ARG A 1 86 ? 26.212 3.140 -7.425 1.00 97.62 86 ARG A C 1
ATOM 603 O O . ARG A 1 86 ? 27.042 3.575 -6.632 1.00 97.62 86 ARG A O 1
ATOM 610 N N . VAL A 1 87 ? 25.091 2.530 -7.068 1.00 98.56 87 VAL A N 1
ATOM 611 C CA . VAL A 1 87 ? 24.752 2.161 -5.691 1.00 98.56 87 VAL A CA 1
ATOM 612 C C . VAL A 1 87 ? 24.676 0.643 -5.630 1.00 98.56 87 VAL A C 1
ATOM 614 O O . VAL A 1 87 ? 23.812 0.051 -6.266 1.00 98.56 87 VAL A O 1
ATOM 617 N N . GLN A 1 88 ? 25.591 0.014 -4.902 1.00 98.62 88 GLN A N 1
ATOM 618 C CA . GLN A 1 88 ? 25.625 -1.435 -4.732 1.00 98.62 88 GLN A CA 1
ATOM 619 C C . GLN A 1 88 ? 25.376 -1.795 -3.268 1.00 98.62 88 GLN A C 1
ATOM 621 O O . GLN A 1 88 ? 26.142 -1.388 -2.393 1.00 98.62 88 GLN A O 1
ATOM 626 N N . VAL A 1 89 ? 24.333 -2.583 -3.015 1.00 98.75 89 VAL A N 1
ATOM 627 C CA . VAL A 1 89 ? 24.119 -3.281 -1.744 1.00 98.75 89 VAL A CA 1
ATOM 628 C C . VAL A 1 89 ? 24.710 -4.675 -1.905 1.00 98.75 89 VAL A C 1
ATOM 630 O O . VAL A 1 89 ? 24.148 -5.503 -2.617 1.00 98.75 89 VAL A O 1
ATOM 633 N N . GLY A 1 90 ? 25.891 -4.890 -1.325 1.00 98.38 90 GLY A N 1
ATOM 634 C CA . GLY A 1 90 ? 26.664 -6.113 -1.509 1.00 98.38 90 GLY A CA 1
ATOM 635 C C . GLY A 1 90 ? 25.993 -7.352 -0.922 1.00 98.38 90 GLY A C 1
ATOM 636 O O . GLY A 1 90 ? 25.099 -7.267 -0.082 1.00 98.38 90 GLY A O 1
ATOM 637 N N . ALA A 1 91 ? 26.463 -8.525 -1.348 1.00 98.00 91 ALA A N 1
ATOM 638 C CA . ALA A 1 91 ? 25.880 -9.798 -0.933 1.00 98.00 91 ALA A CA 1
ATOM 639 C C . ALA A 1 91 ? 25.807 -9.946 0.598 1.00 98.00 91 ALA A C 1
ATOM 641 O O . ALA A 1 91 ? 26.793 -9.701 1.300 1.00 98.00 91 ALA A O 1
ATOM 642 N N . GLY A 1 92 ? 24.643 -10.339 1.118 1.00 97.44 92 GLY A N 1
ATOM 643 C CA . GLY A 1 92 ? 24.410 -10.489 2.560 1.00 97.44 92 GLY A CA 1
ATOM 644 C C . GLY A 1 92 ? 24.348 -9.183 3.365 1.00 97.44 92 GLY A C 1
ATOM 645 O O . GLY A 1 92 ? 24.215 -9.245 4.585 1.00 97.44 92 GLY A O 1
ATOM 646 N N . ALA A 1 93 ? 24.484 -8.008 2.739 1.00 98.62 93 ALA A N 1
ATOM 647 C CA . ALA A 1 93 ? 24.392 -6.731 3.446 1.00 98.62 93 ALA A CA 1
ATOM 648 C C . ALA A 1 93 ? 22.946 -6.434 3.870 1.00 98.62 93 ALA A C 1
ATOM 650 O O . ALA A 1 93 ? 21.998 -6.798 3.177 1.00 98.62 93 ALA A O 1
ATOM 651 N N . THR A 1 94 ? 22.773 -5.746 4.996 1.00 98.81 94 THR A N 1
ATOM 652 C CA . THR A 1 94 ? 21.462 -5.338 5.515 1.00 98.81 94 THR A CA 1
ATOM 653 C C . THR A 1 94 ? 21.344 -3.820 5.548 1.00 98.81 94 THR A C 1
ATOM 655 O O . THR A 1 94 ? 22.172 -3.132 6.151 1.00 98.81 94 THR A O 1
ATOM 658 N N . VAL A 1 95 ? 20.278 -3.303 4.941 1.00 98.75 95 VAL A N 1
ATOM 659 C CA . VAL A 1 95 ? 19.859 -1.903 5.028 1.00 98.75 95 VAL A CA 1
ATOM 660 C C . VAL A 1 95 ? 18.481 -1.867 5.672 1.00 98.75 95 VAL A C 1
ATOM 662 O O . VAL A 1 95 ? 17.520 -2.314 5.053 1.00 98.75 95 VAL A O 1
ATOM 665 N N . ARG A 1 96 ? 18.374 -1.364 6.906 1.00 98.69 96 ARG A N 1
ATOM 666 C CA . ARG A 1 96 ? 17.129 -1.431 7.686 1.00 98.69 96 ARG A CA 1
ATOM 667 C C . ARG A 1 96 ? 16.676 -0.078 8.224 1.00 98.69 96 ARG A C 1
ATOM 669 O O . ARG A 1 96 ? 17.433 0.573 8.929 1.00 98.69 96 ARG A O 1
ATOM 676 N N . ALA A 1 97 ? 15.432 0.318 7.990 1.00 98.06 97 ALA A N 1
ATOM 677 C CA . ALA A 1 97 ? 14.813 1.472 8.644 1.00 98.06 97 ALA A CA 1
ATOM 678 C C . ALA A 1 97 ? 13.378 1.127 9.060 1.00 98.06 97 ALA A C 1
ATOM 680 O O . ALA A 1 97 ? 12.455 1.265 8.263 1.00 98.06 97 ALA A O 1
ATOM 681 N N . THR A 1 98 ? 13.192 0.666 10.299 1.00 97.25 98 THR A N 1
ATOM 682 C CA . THR A 1 98 ? 11.903 0.159 10.811 1.00 97.25 98 THR A CA 1
ATOM 683 C C . THR A 1 98 ? 10.794 1.203 10.697 1.00 97.25 98 THR A C 1
ATOM 685 O O . THR A 1 98 ? 10.927 2.296 11.248 1.00 97.25 98 THR A O 1
ATOM 688 N N . GLY A 1 99 ? 9.739 0.885 9.939 1.00 96.12 99 GLY A N 1
ATOM 689 C CA . GLY A 1 99 ? 8.647 1.813 9.609 1.00 96.12 99 GLY A CA 1
ATOM 690 C C . GLY A 1 99 ? 9.089 3.134 8.953 1.00 96.12 99 GLY A C 1
ATOM 691 O O . GLY A 1 99 ? 8.335 4.107 8.933 1.00 96.12 99 GLY A O 1
ATOM 692 N N . GLY A 1 100 ? 10.334 3.204 8.468 1.00 96.75 100 GLY A N 1
ATOM 693 C CA . GLY A 1 100 ? 10.987 4.405 7.953 1.00 96.75 100 GLY A CA 1
ATOM 694 C C . GLY A 1 100 ? 11.111 4.425 6.431 1.00 96.75 100 GLY A C 1
ATOM 695 O O . GLY A 1 100 ? 10.433 3.699 5.716 1.00 96.75 100 GLY A O 1
ATOM 696 N N . GLU A 1 101 ? 11.995 5.268 5.906 1.00 98.06 101 GLU A N 1
ATOM 697 C CA . GLU A 1 101 ? 12.258 5.395 4.472 1.00 98.06 101 GLU A CA 1
ATOM 698 C C . GLU A 1 101 ? 13.684 4.949 4.124 1.00 98.06 101 GLU A C 1
ATOM 700 O O . GLU A 1 101 ? 14.655 5.396 4.734 1.00 98.06 101 GLU A O 1
ATOM 705 N N . ILE A 1 102 ? 13.831 4.123 3.090 1.00 98.81 102 ILE A N 1
ATOM 706 C CA . ILE A 1 102 ? 15.108 3.859 2.423 1.00 98.81 102 ILE A CA 1
ATOM 707 C C . ILE A 1 102 ? 15.024 4.427 1.009 1.00 98.81 102 ILE A C 1
ATOM 709 O O . ILE A 1 102 ? 14.236 3.970 0.183 1.00 98.81 102 ILE A O 1
ATOM 713 N N . ARG A 1 103 ? 15.870 5.410 0.705 1.00 98.69 103 ARG A N 1
ATOM 714 C CA . ARG A 1 103 ? 15.941 6.051 -0.610 1.00 98.69 103 ARG A CA 1
ATOM 715 C C . ARG A 1 103 ? 17.292 5.791 -1.252 1.00 98.69 103 ARG A C 1
ATOM 717 O O . ARG A 1 103 ? 18.315 6.252 -0.747 1.00 98.69 103 ARG A O 1
ATOM 724 N N . MET A 1 104 ? 17.287 5.115 -2.394 1.00 98.69 104 MET A N 1
ATOM 725 C CA . MET A 1 104 ? 18.472 4.871 -3.211 1.00 98.69 104 MET A CA 1
ATOM 726 C C . MET A 1 104 ? 18.349 5.620 -4.535 1.00 98.69 104 MET A C 1
ATOM 728 O O . MET A 1 104 ? 17.355 5.474 -5.247 1.00 98.69 104 MET A O 1
ATOM 732 N N . GLN A 1 105 ? 19.354 6.432 -4.858 1.00 98.12 105 GLN A N 1
ATOM 733 C CA . GLN A 1 105 ? 19.393 7.220 -6.086 1.00 98.12 105 GLN A CA 1
ATOM 734 C C . GLN A 1 105 ? 20.687 6.975 -6.859 1.00 98.12 105 GLN A C 1
ATOM 736 O O . GLN A 1 105 ? 21.782 7.214 -6.342 1.00 98.12 105 GLN A O 1
ATOM 741 N N . ALA A 1 106 ? 20.536 6.536 -8.109 1.00 97.62 106 ALA A N 1
ATOM 742 C CA . ALA A 1 106 ? 21.615 6.404 -9.077 1.00 97.62 106 ALA A CA 1
ATOM 743 C C . ALA A 1 106 ? 21.464 7.448 -10.194 1.00 97.62 106 ALA A C 1
ATOM 745 O O . ALA A 1 106 ? 20.587 7.338 -11.051 1.00 97.62 106 ALA A O 1
ATOM 746 N N . VAL A 1 107 ? 22.319 8.471 -10.185 1.00 96.06 107 VAL A N 1
ATOM 747 C CA . VAL A 1 107 ? 22.254 9.613 -11.116 1.00 96.06 107 VAL A CA 1
ATOM 748 C C . VAL A 1 107 ? 23.629 9.946 -11.683 1.00 96.06 107 VAL A C 1
ATOM 750 O O . VAL A 1 107 ? 24.650 9.684 -11.053 1.00 96.06 107 VAL A O 1
ATOM 753 N N . THR A 1 108 ? 23.686 10.547 -12.867 1.00 92.69 108 THR A N 1
ATOM 754 C CA . THR A 1 108 ? 24.952 11.019 -13.452 1.00 92.69 108 THR A CA 1
ATOM 755 C C . THR A 1 108 ? 25.386 12.337 -12.811 1.00 92.69 108 THR A C 1
ATOM 757 O O . THR A 1 108 ? 26.518 12.462 -12.334 1.00 92.69 108 THR A O 1
ATOM 760 N N . ASN A 1 109 ? 24.463 13.304 -12.765 1.00 90.19 109 ASN A N 1
ATOM 761 C CA . ASN A 1 109 ? 24.667 14.635 -12.201 1.00 90.19 109 ASN A CA 1
ATOM 762 C C . ASN A 1 109 ? 23.583 14.924 -11.145 1.00 90.19 109 ASN A C 1
ATOM 764 O O . ASN A 1 109 ? 22.434 15.171 -11.515 1.00 90.19 109 ASN A O 1
ATOM 768 N N . PRO A 1 110 ? 23.927 14.940 -9.843 1.00 88.69 110 PRO A N 1
ATOM 769 C CA . PRO A 1 110 ? 22.959 15.187 -8.774 1.00 88.69 110 PRO A CA 1
ATOM 770 C C . PRO A 1 110 ? 22.229 16.538 -8.849 1.00 88.69 110 PRO A C 1
ATOM 772 O O . PRO A 1 110 ? 21.111 16.638 -8.354 1.00 88.69 110 PRO A O 1
ATOM 775 N N . ASN A 1 111 ? 22.815 17.569 -9.470 1.00 85.94 111 ASN A N 1
ATOM 776 C CA . ASN A 1 111 ? 22.168 18.883 -9.619 1.00 85.94 111 ASN A CA 1
ATOM 777 C C . ASN A 1 111 ? 21.278 19.013 -10.857 1.00 85.94 111 ASN A C 1
ATOM 779 O O . ASN A 1 111 ? 20.526 19.979 -10.961 1.00 85.94 111 ASN A O 1
ATOM 783 N N . ALA A 1 112 ? 21.412 18.109 -11.823 1.00 85.38 112 ALA A N 1
ATOM 784 C CA . ALA A 1 112 ? 20.700 18.158 -13.097 1.00 85.38 112 ALA A CA 1
ATOM 785 C C . ALA A 1 112 ? 20.100 16.785 -13.407 1.00 85.38 112 ALA A C 1
ATOM 787 O O . ALA A 1 112 ? 20.254 16.261 -14.510 1.00 85.38 112 ALA A O 1
ATOM 788 N N . SER A 1 113 ? 19.484 16.175 -12.391 1.00 84.38 113 SER A N 1
ATOM 789 C CA . SER A 1 113 ? 18.934 14.837 -12.530 1.00 84.38 113 SER A CA 1
ATOM 790 C C . SER A 1 113 ? 17.755 14.819 -13.499 1.00 84.38 113 SER A C 1
ATOM 792 O O . SER A 1 113 ? 16.921 15.722 -13.514 1.00 84.38 113 SER A O 1
ATOM 794 N N . THR A 1 114 ? 17.693 13.750 -14.283 1.00 86.06 114 THR A N 1
ATOM 795 C CA . THR A 1 114 ? 16.624 13.461 -15.247 1.00 86.06 114 THR A CA 1
ATOM 796 C C . THR A 1 114 ? 15.736 12.303 -14.791 1.00 86.06 114 THR A C 1
ATOM 798 O O . THR A 1 114 ? 14.971 11.757 -15.584 1.00 86.06 114 THR A O 1
ATOM 801 N N . LEU A 1 115 ? 15.819 11.915 -13.510 1.00 87.12 115 LEU A N 1
ATOM 802 C CA . LEU A 1 115 ? 14.924 10.921 -12.919 1.00 87.12 115 LEU A CA 1
ATOM 803 C C . LEU A 1 115 ? 13.464 11.300 -13.196 1.00 87.12 115 LEU A C 1
ATOM 805 O O . LEU A 1 115 ? 13.015 12.375 -12.811 1.00 87.12 115 LEU A O 1
ATOM 809 N N . GLY A 1 116 ? 12.721 10.395 -13.831 1.00 81.44 116 GLY A N 1
ATOM 810 C CA . GLY A 1 116 ? 11.311 10.627 -14.186 1.00 81.44 116 GLY A CA 1
ATOM 811 C C . GLY A 1 116 ? 11.097 10.877 -15.662 1.00 81.44 116 GLY A C 1
ATOM 812 O O . GLY A 1 116 ? 9.967 10.763 -16.127 1.00 81.44 116 GLY A O 1
ATOM 813 N N . ASN A 1 117 ? 12.175 11.111 -16.403 1.00 83.44 117 ASN A N 1
ATOM 814 C CA . ASN A 1 117 ? 12.114 11.240 -17.844 1.00 83.44 117 ASN A CA 1
ATOM 815 C C . ASN A 1 117 ? 12.253 9.872 -18.506 1.00 83.44 117 ASN A C 1
ATOM 817 O O . ASN A 1 117 ? 12.985 8.995 -18.038 1.00 83.44 117 ASN A O 1
ATOM 821 N N . VAL A 1 118 ? 11.581 9.724 -19.643 1.00 82.56 118 VAL A N 1
ATOM 822 C CA . VAL A 1 118 ? 11.799 8.591 -20.538 1.00 82.56 118 VAL A CA 1
ATOM 823 C C . VAL A 1 118 ? 13.214 8.669 -21.113 1.00 82.56 118 VAL A C 1
ATOM 825 O O . VAL A 1 118 ? 13.630 9.717 -21.609 1.00 82.56 118 VAL A O 1
ATOM 828 N N . ALA A 1 119 ? 13.955 7.561 -21.068 1.00 85.75 119 ALA A N 1
ATOM 829 C CA . ALA A 1 119 ? 15.331 7.497 -21.557 1.00 85.75 119 ALA A CA 1
ATOM 830 C C . ALA A 1 119 ? 15.640 6.174 -22.272 1.00 85.75 119 ALA A C 1
ATOM 832 O O . ALA A 1 119 ? 14.972 5.164 -22.067 1.00 85.75 119 ALA A O 1
ATOM 833 N N . ARG A 1 120 ? 16.688 6.176 -23.106 1.00 88.75 120 ARG A N 1
ATOM 834 C CA . ARG A 1 120 ? 17.281 4.975 -23.721 1.00 88.75 120 ARG A CA 1
ATOM 835 C C . ARG A 1 120 ? 18.682 4.775 -23.140 1.00 88.75 120 ARG A C 1
ATOM 837 O O . ARG A 1 120 ? 19.642 5.348 -23.662 1.00 88.75 120 ARG A O 1
ATOM 844 N N . PRO A 1 121 ? 18.817 4.083 -21.997 1.00 82.88 121 PRO A N 1
ATOM 845 C CA . PRO A 1 121 ? 20.086 4.026 -21.288 1.00 82.88 121 PRO A CA 1
ATOM 846 C C . PRO A 1 121 ? 21.118 3.192 -22.054 1.00 82.88 121 PRO A C 1
ATOM 848 O O . PRO A 1 121 ? 20.854 2.071 -22.484 1.00 82.88 121 PRO A O 1
ATOM 851 N N . GLY A 1 122 ? 22.334 3.723 -22.177 1.00 84.25 122 GLY A N 1
ATOM 852 C CA . GLY A 1 122 ? 23.486 2.954 -22.649 1.00 84.25 122 GLY A CA 1
ATOM 853 C C . GLY A 1 122 ? 24.054 2.023 -21.569 1.00 84.25 122 GLY A C 1
ATOM 854 O O . GLY A 1 122 ? 23.689 2.091 -20.397 1.00 84.25 122 GLY A O 1
ATOM 855 N N . ALA A 1 123 ? 25.030 1.191 -21.938 1.00 79.38 123 ALA A N 1
ATOM 856 C CA . ALA A 1 123 ? 25.637 0.211 -21.029 1.00 79.38 123 ALA A CA 1
ATOM 857 C C . ALA A 1 123 ? 26.306 0.820 -19.775 1.00 79.38 123 ALA A C 1
ATOM 859 O O . ALA A 1 123 ? 26.367 0.166 -18.739 1.00 79.38 123 ALA A O 1
ATOM 860 N N . ALA A 1 124 ? 26.791 2.064 -19.854 1.00 84.69 124 ALA A N 1
ATOM 861 C CA . ALA A 1 124 ? 27.463 2.768 -18.755 1.00 84.69 124 ALA A CA 1
ATOM 862 C C . ALA A 1 124 ? 26.530 3.679 -17.927 1.00 84.69 124 ALA A C 1
ATOM 864 O O . ALA A 1 124 ? 27.017 4.519 -17.161 1.00 84.69 124 ALA A O 1
ATOM 865 N N . ALA A 1 125 ? 25.211 3.554 -18.107 1.00 92.19 125 ALA A N 1
ATOM 866 C CA . ALA A 1 125 ? 24.225 4.354 -17.390 1.00 92.19 125 ALA A CA 1
ATOM 867 C C . ALA A 1 125 ? 24.275 4.108 -15.864 1.00 92.19 125 ALA A C 1
ATOM 869 O O . ALA A 1 125 ? 24.787 3.073 -15.424 1.00 92.19 125 ALA A O 1
ATOM 870 N N . PRO A 1 126 ? 23.776 5.052 -15.042 1.00 96.50 126 PRO A N 1
ATOM 871 C CA . PRO A 1 126 ? 23.689 4.876 -13.596 1.00 96.50 126 PRO A CA 1
ATOM 872 C C . PRO A 1 126 ? 22.938 3.602 -13.195 1.00 96.50 126 PRO A C 1
ATOM 874 O O . PRO A 1 126 ? 22.018 3.163 -13.886 1.00 96.50 126 PRO A O 1
ATOM 877 N N . GLU A 1 127 ? 23.340 2.994 -12.081 1.00 97.06 127 GLU A N 1
ATOM 878 C CA . GLU A 1 127 ? 22.824 1.688 -11.667 1.00 97.06 127 GLU A CA 1
ATOM 879 C C . GLU A 1 127 ? 22.621 1.586 -10.155 1.00 97.06 127 GLU A C 1
ATOM 881 O O . GLU A 1 127 ? 23.477 2.000 -9.370 1.00 97.06 127 GLU A O 1
ATOM 886 N N . ILE A 1 128 ? 21.503 0.972 -9.762 1.00 98.69 128 ILE A N 1
ATOM 887 C CA . ILE A 1 128 ? 21.292 0.417 -8.424 1.00 98.69 128 ILE A CA 1
ATOM 888 C C . ILE A 1 128 ? 21.331 -1.105 -8.546 1.00 98.69 128 ILE A C 1
ATOM 890 O O . ILE A 1 128 ? 20.599 -1.676 -9.354 1.00 98.69 128 ILE A O 1
ATOM 894 N N . LEU A 1 129 ? 22.166 -1.752 -7.739 1.00 98.56 129 LEU A N 1
ATOM 895 C CA . LEU A 1 129 ? 22.313 -3.201 -7.685 1.00 98.56 129 LEU A CA 1
ATOM 896 C C . LEU A 1 129 ? 22.132 -3.679 -6.242 1.00 98.56 129 LEU A C 1
ATOM 898 O O . LEU A 1 129 ? 22.883 -3.270 -5.358 1.00 98.56 129 LEU A O 1
ATOM 902 N N . ILE A 1 130 ? 21.149 -4.548 -6.018 1.00 98.69 130 ILE A N 1
ATOM 903 C CA . ILE A 1 130 ? 20.944 -5.260 -4.755 1.00 98.69 130 ILE A CA 1
ATOM 904 C C . ILE A 1 130 ? 21.346 -6.716 -4.994 1.00 98.69 130 ILE A C 1
ATOM 906 O O . ILE A 1 130 ? 20.670 -7.433 -5.735 1.00 98.69 130 ILE A O 1
ATOM 910 N N . ASP A 1 131 ? 22.479 -7.120 -4.420 1.00 98.50 131 ASP A N 1
ATOM 911 C CA . ASP A 1 131 ? 23.079 -8.435 -4.648 1.00 98.50 131 ASP A CA 1
ATOM 912 C C . ASP A 1 131 ? 22.365 -9.556 -3.878 1.00 98.50 131 ASP A C 1
ATOM 914 O O . ASP A 1 131 ? 21.624 -9.334 -2.921 1.00 98.50 131 ASP A O 1
ATOM 918 N N . ASN A 1 132 ? 22.642 -10.798 -4.281 1.00 98.00 132 ASN A N 1
ATOM 919 C CA . ASN A 1 132 ? 22.137 -12.011 -3.641 1.00 98.00 132 ASN A CA 1
ATOM 920 C C . ASN A 1 132 ? 22.345 -12.007 -2.111 1.00 98.00 132 ASN A C 1
ATOM 922 O O . ASN A 1 132 ? 23.418 -11.668 -1.609 1.00 98.00 132 ASN A O 1
ATOM 926 N N . GLY A 1 133 ? 21.314 -12.404 -1.366 1.00 97.81 133 GLY A N 1
ATOM 927 C CA . GLY A 1 133 ? 21.331 -12.475 0.094 1.00 97.81 133 GLY A CA 1
ATOM 928 C C . GLY A 1 133 ? 21.259 -11.121 0.802 1.00 97.81 133 GLY A C 1
ATOM 929 O O . GLY A 1 133 ? 21.194 -11.103 2.028 1.00 97.81 133 GLY A O 1
ATOM 930 N N . ALA A 1 134 ? 21.287 -9.995 0.081 1.00 98.62 134 ALA A N 1
ATOM 931 C CA . ALA A 1 134 ? 21.082 -8.689 0.694 1.00 98.62 134 ALA A CA 1
ATOM 932 C C . ALA A 1 134 ? 19.640 -8.535 1.201 1.00 98.62 134 ALA A C 1
ATOM 934 O O . ALA A 1 134 ? 18.696 -9.022 0.576 1.00 98.62 134 ALA A O 1
ATOM 935 N N . LEU A 1 135 ? 19.480 -7.817 2.311 1.00 98.81 135 LEU A N 1
ATOM 936 C CA . LEU A 1 135 ? 18.196 -7.479 2.915 1.00 98.81 135 LEU A CA 1
ATOM 937 C C . LEU A 1 135 ? 18.007 -5.961 2.894 1.00 98.81 135 LEU A C 1
ATOM 939 O O . LEU A 1 135 ? 18.794 -5.225 3.491 1.00 98.81 135 LEU A O 1
ATOM 943 N N . VAL A 1 136 ? 16.945 -5.493 2.244 1.00 98.81 136 VAL A N 1
ATOM 944 C CA . VAL A 1 136 ? 16.490 -4.100 2.330 1.00 98.81 136 VAL A CA 1
ATOM 945 C C . VAL A 1 136 ? 15.137 -4.094 3.027 1.00 98.81 136 VAL A C 1
ATOM 947 O O . VAL A 1 136 ? 14.171 -4.629 2.497 1.00 98.81 136 VAL A O 1
ATOM 950 N N . ASP A 1 137 ? 15.084 -3.532 4.230 1.00 98.75 137 ASP A N 1
ATOM 951 C CA . ASP A 1 137 ? 14.012 -3.785 5.191 1.00 98.75 137 ASP A CA 1
ATOM 952 C C . ASP A 1 137 ? 13.481 -2.485 5.798 1.00 98.75 137 ASP A C 1
ATOM 954 O O . ASP A 1 137 ? 14.184 -1.756 6.498 1.00 98.75 137 ASP A O 1
ATOM 958 N N . VAL A 1 138 ? 12.213 -2.201 5.541 1.00 98.62 138 VAL A N 1
ATOM 959 C CA . VAL A 1 138 ? 11.451 -1.136 6.200 1.00 98.62 138 VAL A CA 1
ATOM 960 C C . VAL A 1 138 ? 10.217 -1.687 6.902 1.00 98.62 138 VAL A C 1
ATOM 962 O O . VAL A 1 138 ? 9.266 -0.945 7.146 1.00 98.62 138 VAL A O 1
ATOM 965 N N . SER A 1 139 ? 10.208 -2.982 7.215 1.00 98.44 139 SER A N 1
ATOM 966 C CA . SER A 1 139 ? 9.095 -3.622 7.906 1.00 98.44 139 SER A CA 1
ATOM 967 C C . SER A 1 139 ? 8.765 -2.913 9.220 1.00 98.44 139 SER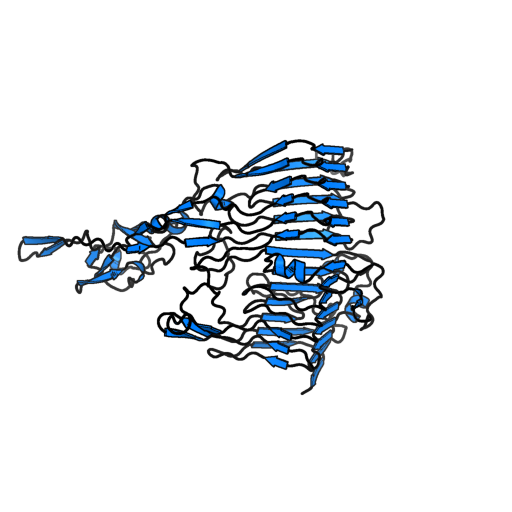 A C 1
ATOM 969 O O . SER A 1 139 ? 9.624 -2.312 9.882 1.00 98.44 139 SER A O 1
ATOM 971 N N . GLY A 1 140 ? 7.480 -2.936 9.558 1.00 97.12 140 GLY A N 1
ATOM 972 C CA . GLY A 1 140 ? 6.982 -2.353 10.793 1.00 97.12 140 GLY A CA 1
ATOM 973 C C . GLY A 1 140 ? 7.381 -3.171 12.020 1.00 97.12 140 GLY A C 1
ATOM 974 O O . GLY A 1 140 ? 7.528 -4.394 11.961 1.00 97.12 140 GLY A O 1
ATOM 975 N N . ASP A 1 141 ? 7.524 -2.499 13.160 1.00 96.38 141 ASP A N 1
ATOM 976 C CA . ASP A 1 141 ? 7.796 -3.156 14.438 1.00 96.38 141 ASP A CA 1
ATOM 977 C C . ASP A 1 141 ? 6.668 -4.116 14.869 1.00 96.38 141 ASP A C 1
ATOM 979 O O . ASP A 1 141 ? 5.478 -3.866 14.660 1.00 96.38 141 ASP A O 1
ATOM 983 N N . ARG A 1 142 ? 7.053 -5.229 15.504 1.00 96.25 142 ARG A N 1
ATOM 984 C CA . ARG A 1 142 ? 6.143 -6.283 15.994 1.00 96.25 142 ARG A CA 1
ATOM 985 C C . ARG A 1 142 ? 6.299 -6.573 17.488 1.00 96.25 142 ARG A C 1
ATOM 987 O O . ARG A 1 142 ? 5.721 -7.529 17.995 1.00 96.25 142 ARG A O 1
ATOM 994 N N . SER A 1 143 ? 7.125 -5.799 18.186 1.00 94.88 143 SER A N 1
ATOM 995 C CA . SER A 1 143 ? 7.548 -6.072 19.563 1.00 94.88 143 SER A CA 1
ATOM 996 C C . SER A 1 143 ? 6.592 -5.517 20.618 1.00 94.88 143 SER A C 1
ATOM 998 O O . SER A 1 143 ? 6.673 -5.894 21.787 1.00 94.88 143 SER A O 1
ATOM 1000 N N . THR A 1 144 ? 5.678 -4.629 20.219 1.00 94.56 144 THR A N 1
ATOM 1001 C CA . THR A 1 144 ? 4.790 -3.936 21.154 1.00 94.56 144 THR A CA 1
ATOM 1002 C C . THR A 1 144 ? 3.739 -4.885 21.735 1.00 94.56 144 THR A C 1
ATOM 1004 O O . THR A 1 144 ? 2.930 -5.465 21.008 1.00 94.56 144 THR A O 1
ATOM 1007 N N . LEU A 1 145 ? 3.720 -4.974 23.068 1.00 94.81 145 LEU A N 1
ATOM 1008 C CA . LEU A 1 145 ? 2.707 -5.660 23.868 1.00 94.81 145 LEU A CA 1
ATOM 1009 C C . LEU A 1 145 ? 2.089 -4.672 24.862 1.00 94.81 145 LEU A C 1
ATOM 1011 O O . LEU A 1 145 ? 2.799 -4.077 25.671 1.00 94.81 145 LEU A O 1
ATOM 1015 N N . VAL A 1 146 ? 0.769 -4.524 24.818 1.00 92.12 146 VAL A N 1
ATOM 1016 C CA . VAL A 1 146 ? -0.015 -3.623 25.680 1.00 92.12 146 VAL A CA 1
ATOM 1017 C C . VAL A 1 146 ? -1.227 -4.355 26.268 1.00 92.12 146 VAL A C 1
ATOM 1019 O O . VAL A 1 146 ? -1.570 -5.444 25.818 1.00 92.12 146 VAL A O 1
ATOM 1022 N N . SER A 1 147 ? -1.877 -3.805 27.295 1.00 93.31 147 SER A N 1
ATOM 1023 C CA . SER A 1 147 ? -3.164 -4.326 27.796 1.00 93.31 147 SER A CA 1
ATOM 1024 C C . SER A 1 147 ? -4.326 -3.688 27.035 1.00 93.31 147 SER A C 1
ATOM 1026 O O . SER A 1 147 ? -4.271 -2.494 26.737 1.00 93.31 147 SER A O 1
ATOM 1028 N N . VAL A 1 148 ? -5.395 -4.449 26.770 1.00 90.19 148 VAL A N 1
ATOM 1029 C CA . VAL A 1 148 ? -6.679 -3.915 26.266 1.00 90.19 148 VAL A CA 1
ATOM 1030 C C . VAL A 1 148 ? -7.252 -2.804 27.150 1.00 90.19 148 VAL A C 1
ATOM 1032 O O . VAL A 1 148 ? -7.950 -1.929 26.639 1.00 90.19 148 VAL A O 1
ATOM 1035 N N . ALA A 1 149 ? -6.895 -2.760 28.439 1.00 88.62 149 ALA A N 1
ATOM 1036 C CA . ALA A 1 149 ? -7.327 -1.719 29.368 1.00 88.62 149 ALA A CA 1
ATOM 1037 C C . ALA A 1 149 ? -6.932 -0.297 28.928 1.00 88.62 149 ALA A C 1
ATOM 1039 O O . ALA A 1 149 ? -7.624 0.655 29.272 1.00 88.62 149 ALA A O 1
ATOM 1040 N N . ARG A 1 150 ? -5.877 -0.128 28.112 1.00 86.75 150 ARG A N 1
ATOM 1041 C CA . ARG A 1 150 ? -5.455 1.197 27.611 1.00 86.75 150 ARG A CA 1
ATOM 1042 C C . ARG A 1 150 ? -6.504 1.896 26.742 1.00 86.75 150 ARG A C 1
ATOM 1044 O O . ARG A 1 150 ? -6.446 3.110 26.587 1.00 86.75 150 ARG A O 1
ATOM 1051 N N . ASN A 1 151 ? -7.411 1.128 26.137 1.00 86.88 151 ASN A N 1
ATOM 1052 C CA . ASN A 1 151 ? -8.456 1.667 25.271 1.00 86.88 151 ASN A CA 1
ATOM 1053 C C . ASN A 1 151 ? -9.588 2.313 26.086 1.00 86.88 151 ASN A C 1
ATOM 1055 O O . ASN A 1 151 ? -10.403 3.038 25.518 1.00 86.88 151 ASN A O 1
ATOM 1059 N N . PHE A 1 152 ? -9.623 2.077 27.402 1.00 87.31 152 PHE A N 1
ATOM 1060 C CA . PHE A 1 152 ? -10.628 2.582 28.329 1.00 87.31 152 PHE A CA 1
ATOM 1061 C C . PHE A 1 152 ? -10.101 3.848 29.002 1.00 87.31 152 PHE A C 1
ATOM 1063 O O . PHE A 1 152 ? -9.310 3.795 29.943 1.00 87.31 152 PHE A O 1
ATOM 1070 N N . VAL A 1 153 ? -10.521 5.002 28.489 1.00 84.56 153 VAL A N 1
ATOM 1071 C CA . VAL A 1 153 ? -10.018 6.312 28.913 1.00 84.56 153 VAL A CA 1
ATOM 1072 C C . VAL A 1 153 ? -11.053 7.003 29.792 1.00 84.56 153 VAL A C 1
ATOM 1074 O O . VAL A 1 153 ? -12.237 7.042 29.461 1.00 84.56 153 VAL A O 1
ATOM 1077 N N . ALA A 1 154 ? -10.595 7.560 30.912 1.00 86.00 154 ALA A N 1
ATOM 1078 C CA . ALA A 1 154 ? -11.408 8.398 31.781 1.00 86.00 154 ALA A CA 1
ATOM 1079 C C . ALA A 1 154 ? -11.469 9.832 31.232 1.00 86.00 154 ALA A C 1
ATOM 1081 O O . ALA A 1 154 ? -10.436 10.480 31.048 1.00 86.00 154 ALA A O 1
ATOM 1082 N N . VAL A 1 155 ? -12.679 10.327 30.988 1.00 86.19 155 VAL A N 1
ATOM 1083 C CA . VAL A 1 155 ? -12.955 11.679 30.499 1.00 86.19 155 VAL A CA 1
ATOM 1084 C C . VAL A 1 155 ? -13.856 12.391 31.496 1.00 86.19 155 VAL A C 1
ATOM 1086 O O . VAL A 1 155 ? -14.916 11.892 31.863 1.00 86.19 155 VAL A O 1
ATOM 1089 N N . GLU A 1 156 ? -13.447 13.578 31.935 1.00 89.00 156 GLU A N 1
ATOM 1090 C CA . GLU A 1 156 ? -14.266 14.400 32.823 1.00 89.00 156 GLU A CA 1
ATOM 1091 C C . GLU A 1 156 ? -15.363 15.114 32.023 1.00 89.00 156 GLU A C 1
ATOM 1093 O O . GLU A 1 156 ? -15.083 15.839 31.065 1.00 89.00 156 GLU A O 1
ATOM 1098 N N . ALA A 1 157 ? -16.619 14.943 32.428 1.00 90.00 157 ALA A N 1
ATOM 1099 C CA . ALA A 1 157 ? -17.781 15.520 31.765 1.00 90.00 157 ALA A CA 1
ATOM 1100 C C . ALA A 1 157 ? -17.912 17.030 32.042 1.00 90.00 157 ALA A C 1
ATOM 1102 O O . ALA A 1 157 ? -18.717 17.470 32.868 1.00 90.00 157 ALA A O 1
ATOM 1103 N N . ARG A 1 158 ? -17.106 17.859 31.368 1.00 89.44 158 ARG A N 1
ATOM 1104 C CA . ARG A 1 158 ? -17.188 19.327 31.471 1.00 89.44 158 ARG A CA 1
ATOM 1105 C C . ARG A 1 158 ? -18.090 19.905 30.380 1.00 89.44 158 ARG A C 1
ATOM 1107 O O . ARG A 1 158 ? -18.671 19.198 29.564 1.00 89.44 158 ARG A O 1
ATOM 1114 N N . GLY A 1 159 ? -18.245 21.230 30.376 1.00 87.75 159 GLY A N 1
ATOM 1115 C CA . GLY A 1 159 ? -19.179 21.912 29.472 1.00 87.75 159 GLY A CA 1
ATOM 1116 C C . GLY A 1 159 ? -18.905 21.706 27.975 1.00 87.75 159 GLY A C 1
ATOM 1117 O O . GLY A 1 159 ? -19.855 21.734 27.197 1.00 87.75 159 GLY A O 1
ATOM 1118 N N . ASN A 1 160 ? -17.646 21.491 27.574 1.00 88.19 160 ASN A N 1
ATOM 1119 C CA . ASN A 1 160 ? -17.283 21.237 26.175 1.00 88.19 160 ASN A CA 1
ATOM 1120 C C . ASN A 1 160 ? -17.521 19.771 25.787 1.00 88.19 160 ASN A C 1
ATOM 1122 O O . ASN A 1 160 ? -17.999 19.492 24.691 1.00 88.19 160 ASN A O 1
ATOM 1126 N N . GLU A 1 161 ? -17.219 18.842 26.688 1.00 89.44 161 GLU A N 1
ATOM 1127 C CA . GLU A 1 161 ? -17.439 17.407 26.522 1.00 89.44 161 GLU A CA 1
ATOM 1128 C C . GLU A 1 161 ? -18.945 17.104 26.488 1.00 89.44 161 GLU A C 1
ATOM 1130 O O . GLU A 1 161 ? -19.398 16.324 25.661 1.00 89.44 161 GLU A O 1
ATOM 1135 N N . LEU A 1 162 ? -19.751 17.817 27.279 1.00 90.94 162 LEU A N 1
ATOM 1136 C CA . LEU A 1 162 ? -21.220 17.770 27.259 1.00 90.94 162 LEU A CA 1
ATOM 1137 C C . LEU A 1 162 ? -21.838 18.717 26.215 1.00 90.94 162 LEU A C 1
ATOM 1139 O O . LEU A 1 162 ? -22.994 19.136 26.337 1.00 90.94 162 LEU A O 1
ATOM 1143 N N . ALA A 1 163 ? -21.079 19.122 25.193 1.00 88.06 163 ALA A N 1
ATOM 1144 C CA . ALA A 1 163 ? -21.602 20.054 24.202 1.00 88.06 163 ALA A CA 1
ATOM 1145 C C . ALA A 1 163 ? -22.770 19.458 23.402 1.00 88.06 163 ALA A C 1
ATOM 1147 O O . ALA A 1 163 ? -23.719 20.196 23.128 1.00 88.06 163 ALA A O 1
ATOM 1148 N N . ASP A 1 164 ? -22.707 18.154 23.117 1.00 88.12 164 ASP A N 1
ATOM 1149 C CA . ASP A 1 164 ? -23.710 17.412 22.345 1.00 88.12 164 ASP A CA 1
ATOM 1150 C C . ASP A 1 164 ? -24.823 16.814 23.227 1.00 88.12 164 ASP A C 1
ATOM 1152 O O . ASP A 1 164 ? -25.865 16.440 22.703 1.00 88.12 164 ASP A O 1
ATOM 1156 N N . ALA A 1 165 ? -24.656 16.831 24.558 1.00 91.19 165 ALA A N 1
ATOM 1157 C CA . ALA A 1 165 ? -25.660 16.446 25.557 1.00 91.19 165 ALA A CA 1
ATOM 1158 C C . ALA A 1 165 ? -26.093 17.667 26.404 1.00 91.19 165 ALA A C 1
ATOM 1160 O O . ALA A 1 165 ? -25.753 17.772 27.588 1.00 91.19 165 ALA A O 1
ATOM 1161 N N . PRO A 1 166 ? -26.827 18.642 25.827 1.00 88.19 166 PRO A N 1
ATOM 1162 C CA . PRO A 1 166 ? -27.122 19.919 26.482 1.00 88.19 166 PRO A CA 1
ATOM 1163 C C . PRO A 1 166 ? -27.921 19.775 27.783 1.00 88.19 166 PRO A C 1
ATOM 1165 O O . PRO A 1 166 ? -27.711 20.568 28.698 1.00 88.19 166 PRO A O 1
ATOM 1168 N N . LEU A 1 167 ? -28.775 18.750 27.892 1.00 90.19 167 LEU A N 1
ATOM 1169 C CA . LEU A 1 167 ? -29.558 18.456 29.101 1.00 90.19 167 LEU A CA 1
ATOM 1170 C C . LEU A 1 167 ? -28.683 18.116 30.315 1.00 90.19 167 LEU A C 1
ATOM 1172 O O . LEU A 1 167 ? -29.126 18.219 31.450 1.00 90.19 167 LEU A O 1
ATOM 1176 N N . GLN A 1 168 ? -27.427 17.739 30.083 1.00 89.31 168 GLN A N 1
ATOM 1177 C CA . GLN A 1 168 ? -26.504 17.288 31.121 1.00 89.31 168 GLN A CA 1
ATOM 1178 C C . GLN A 1 168 ? -25.571 18.394 31.610 1.00 89.31 168 GLN A C 1
ATOM 1180 O O . GLN A 1 168 ? -24.845 18.206 32.585 1.00 89.31 168 GLN A O 1
ATOM 1185 N N . ARG A 1 169 ? -25.574 19.567 30.959 1.00 86.69 169 ARG A N 1
ATOM 1186 C CA . ARG A 1 169 ? -24.596 20.631 31.232 1.00 86.69 169 ARG A CA 1
ATOM 1187 C C . ARG A 1 169 ? -24.676 21.197 32.640 1.00 86.69 169 ARG A C 1
ATOM 1189 O O . ARG A 1 169 ? -23.628 21.594 33.142 1.00 86.69 169 ARG A O 1
ATOM 1196 N N . ASP A 1 170 ? -25.863 21.201 33.237 1.00 85.00 170 ASP A N 1
ATOM 1197 C CA . ASP A 1 170 ? -26.126 21.652 34.609 1.00 85.00 170 ASP A CA 1
ATOM 1198 C C . ASP A 1 170 ? -26.635 20.503 35.505 1.00 85.00 170 ASP A C 1
ATOM 1200 O O . ASP A 1 170 ? -27.106 20.736 36.617 1.00 85.00 170 ASP A O 1
ATOM 1204 N N . GLY A 1 171 ? -26.554 19.263 35.009 1.00 84.94 171 GLY A N 1
ATOM 1205 C CA . GLY A 1 171 ? -27.089 18.074 35.664 1.00 84.94 171 GLY A CA 1
ATOM 1206 C C . GLY A 1 171 ? -26.060 17.297 36.499 1.00 84.94 171 GLY A C 1
ATOM 1207 O O . GLY A 1 171 ? -24.877 17.649 36.529 1.00 84.94 171 GLY A O 1
ATOM 1208 N N . PRO A 1 172 ? -26.484 16.190 37.136 1.00 87.50 172 PRO A N 1
ATOM 1209 C CA . PRO A 1 172 ? -25.652 15.377 38.037 1.00 87.50 172 PRO A CA 1
ATOM 1210 C C . PRO A 1 172 ? -24.407 14.750 37.390 1.00 87.50 172 PRO A C 1
ATOM 1212 O O . PRO A 1 172 ? -23.472 14.350 38.084 1.00 87.50 172 PRO A O 1
ATOM 1215 N N . ILE A 1 173 ? -24.400 14.653 36.058 1.00 89.44 173 ILE A N 1
ATOM 1216 C CA . ILE A 1 173 ? -23.292 14.111 35.268 1.00 89.44 173 ILE A CA 1
ATOM 1217 C C . ILE A 1 173 ? -22.140 15.113 35.126 1.00 89.44 173 ILE A C 1
ATOM 1219 O O . ILE A 1 173 ? -20.993 14.713 34.922 1.00 89.44 173 ILE A O 1
ATOM 1223 N N . ARG A 1 174 ? -22.406 16.418 35.248 1.00 90.31 174 ARG A N 1
ATOM 1224 C CA . ARG A 1 174 ? -21.377 17.445 35.081 1.00 90.31 174 ARG A CA 1
ATOM 1225 C C . ARG A 1 174 ? -20.274 17.290 36.135 1.00 90.31 174 ARG A C 1
ATOM 1227 O O . ARG A 1 174 ? -20.540 17.300 37.331 1.00 90.31 174 ARG A O 1
ATOM 1234 N N . GLY A 1 175 ? -19.024 17.236 35.680 1.00 87.69 175 GLY A N 1
ATOM 1235 C CA . GLY A 1 175 ? -17.836 17.109 36.530 1.00 87.69 175 GLY A CA 1
ATOM 1236 C C . GLY A 1 175 ? -17.510 15.674 36.950 1.00 87.69 175 GLY A C 1
ATOM 1237 O O . GLY A 1 175 ? -16.494 15.469 37.608 1.00 87.69 175 GLY A O 1
ATOM 1238 N N . GLN A 1 176 ? -18.322 14.690 36.552 1.00 88.69 176 GLN A N 1
ATOM 1239 C CA . GLN A 1 176 ? -18.030 13.280 36.802 1.00 88.69 176 GLN A CA 1
ATOM 1240 C C . GLN A 1 176 ? -16.940 12.764 35.861 1.00 88.69 176 GLN A C 1
ATOM 1242 O O . GLN A 1 176 ? -16.835 13.202 34.712 1.00 88.69 176 GLN A O 1
ATOM 1247 N N . SER A 1 177 ? -16.142 11.814 36.348 1.00 88.25 177 SER A N 1
ATOM 1248 C CA . SER A 1 177 ? -15.134 11.115 35.549 1.00 88.25 177 SER A CA 1
ATOM 1249 C C . SER A 1 177 ? -15.751 9.869 34.920 1.00 88.25 177 SER A C 1
ATOM 1251 O O . SER A 1 177 ? -16.162 8.947 35.623 1.00 88.25 177 SER A O 1
ATOM 1253 N N . LEU A 1 178 ? -15.835 9.846 33.593 1.00 88.19 178 LEU A N 1
ATOM 1254 C CA . LEU A 1 178 ? -16.531 8.809 32.844 1.00 88.19 178 LEU A CA 1
ATOM 1255 C C . LEU A 1 178 ? -15.542 7.961 32.044 1.00 88.19 178 LEU A C 1
ATOM 1257 O O . LEU A 1 178 ? -14.788 8.487 31.229 1.00 88.19 178 LEU A O 1
ATOM 1261 N N . VAL A 1 179 ? -15.542 6.646 32.265 1.00 88.19 179 VAL A N 1
ATOM 1262 C CA . VAL A 1 179 ? -14.658 5.697 31.577 1.00 88.19 179 VAL A CA 1
ATOM 1263 C C . VAL A 1 179 ? -15.327 5.194 30.306 1.00 88.19 179 VAL A C 1
ATOM 1265 O O . VAL A 1 179 ? -16.415 4.616 30.358 1.00 88.19 179 VAL A O 1
ATOM 1268 N N . ILE A 1 180 ? -14.663 5.401 29.172 1.00 88.19 180 ILE A N 1
ATOM 1269 C CA . ILE A 1 180 ? -15.201 5.134 27.835 1.00 88.19 180 ILE A CA 1
ATOM 1270 C C . ILE A 1 180 ? -14.215 4.270 27.065 1.00 88.19 180 ILE A C 1
ATOM 1272 O O . ILE A 1 180 ? -13.012 4.529 27.079 1.00 88.19 180 ILE A O 1
ATOM 1276 N N . ASP A 1 181 ? -14.730 3.269 26.357 1.00 88.88 181 ASP A N 1
ATOM 1277 C CA . ASP A 1 181 ? -13.947 2.541 25.365 1.00 88.88 181 ASP A CA 1
ATOM 1278 C C . ASP A 1 181 ? -13.782 3.406 24.110 1.00 88.88 181 ASP A C 1
ATOM 1280 O O . ASP A 1 181 ? -14.730 3.641 23.359 1.00 88.88 181 ASP A O 1
ATOM 1284 N N . THR A 1 182 ? -12.568 3.891 23.877 1.00 86.69 182 THR A N 1
ATOM 1285 C CA . THR A 1 182 ? -12.227 4.767 22.744 1.00 86.69 182 THR A CA 1
ATOM 1286 C C . THR A 1 182 ? -12.358 4.088 21.381 1.00 86.69 182 THR A C 1
ATOM 1288 O O . THR A 1 182 ? -12.438 4.787 20.373 1.00 86.69 182 THR A O 1
ATOM 1291 N N . ARG A 1 183 ? -12.425 2.751 21.335 1.00 86.38 183 ARG A N 1
ATOM 1292 C CA . ARG A 1 183 ? -12.652 1.982 20.103 1.00 86.38 183 ARG A CA 1
ATOM 1293 C C . ARG A 1 183 ? -14.084 2.111 19.591 1.00 86.38 183 ARG A C 1
ATOM 1295 O O . ARG A 1 183 ? -14.303 2.151 18.386 1.00 86.38 183 ARG A O 1
ATOM 1302 N N . VAL A 1 184 ? -15.041 2.153 20.516 1.00 87.00 184 VAL A N 1
ATOM 1303 C CA . VAL A 1 184 ? -16.481 2.257 20.228 1.00 87.00 184 VAL A CA 1
ATOM 1304 C C . VAL A 1 184 ? -16.925 3.721 20.261 1.00 87.00 184 VAL A C 1
ATOM 1306 O O . VAL A 1 184 ? -17.724 4.156 19.437 1.00 87.00 184 VAL A O 1
ATOM 1309 N N . GLY A 1 185 ? -16.364 4.501 21.188 1.00 87.19 185 GLY A N 1
ATOM 1310 C CA . GLY A 1 185 ? -16.738 5.886 21.432 1.00 87.19 185 GLY A CA 1
ATOM 1311 C C . GLY A 1 185 ? -18.046 6.017 22.216 1.00 87.19 185 GLY A C 1
ATOM 1312 O O . GLY A 1 185 ? -18.489 5.096 22.901 1.00 87.19 185 GLY A O 1
ATOM 1313 N N . THR A 1 186 ? -18.650 7.203 22.153 1.00 89.06 186 THR A N 1
ATOM 1314 C CA . THR A 1 186 ? -19.969 7.481 22.734 1.00 89.06 186 THR A CA 1
ATOM 1315 C C . THR A 1 186 ? -20.631 8.653 21.999 1.00 89.06 186 THR A C 1
ATOM 1317 O O . THR A 1 186 ? -19.937 9.616 21.660 1.00 89.06 186 THR A O 1
ATOM 1320 N N . PRO A 1 187 ? -21.953 8.620 21.756 1.00 88.12 187 PRO A N 1
ATOM 1321 C CA . PRO A 1 187 ? -22.700 9.780 21.266 1.00 88.12 187 PRO A CA 1
ATOM 1322 C C . PRO A 1 187 ? -22.993 10.812 22.373 1.00 88.12 187 PRO A C 1
ATOM 1324 O O . PRO A 1 187 ? -23.453 11.913 22.078 1.00 88.12 187 PRO A O 1
ATOM 1327 N N . PHE A 1 188 ? -22.742 10.465 23.639 1.00 88.19 188 PHE A N 1
ATOM 1328 C CA . PHE A 1 188 ? -23.086 11.263 24.814 1.00 88.19 188 PHE A CA 1
ATOM 1329 C C . PHE A 1 188 ? -22.043 12.337 25.152 1.00 88.19 188 PHE A C 1
ATOM 1331 O O . PHE A 1 188 ? -22.396 13.430 25.594 1.00 88.19 188 PHE A O 1
ATOM 1338 N N . LEU A 1 189 ? -20.755 12.041 24.938 1.00 87.19 189 LEU A N 1
ATOM 1339 C CA . LEU A 1 189 ? -19.654 12.982 25.156 1.00 87.19 189 LEU A CA 1
ATOM 1340 C C . LEU A 1 189 ? -18.924 13.299 23.854 1.00 87.19 189 LEU A C 1
ATOM 1342 O O . LEU A 1 189 ? -18.548 12.406 23.097 1.00 87.19 189 LEU A O 1
ATOM 1346 N N . ARG A 1 190 ? -18.556 14.568 23.673 1.00 86.12 190 ARG A N 1
ATOM 1347 C CA . ARG A 1 190 ? -17.479 14.938 22.754 1.00 86.12 190 ARG A CA 1
ATOM 1348 C C . ARG A 1 190 ? -16.154 14.517 23.361 1.00 86.12 190 ARG A C 1
ATOM 1350 O O . ARG A 1 190 ? -15.630 15.176 24.251 1.00 86.12 190 ARG A O 1
ATOM 1357 N N . LEU A 1 191 ? -15.584 13.451 22.814 1.00 76.12 191 LEU A N 1
ATOM 1358 C CA . LEU A 1 191 ? -14.322 12.873 23.280 1.00 76.12 191 LEU A CA 1
ATOM 1359 C C . LEU A 1 191 ? -13.083 13.744 23.012 1.00 76.12 191 LEU A C 1
ATOM 1361 O O . LEU A 1 191 ? -11.992 13.377 23.437 1.00 76.12 191 LEU A O 1
ATOM 1365 N N . GLY A 1 192 ? -13.224 14.903 22.356 1.00 66.88 192 GLY A N 1
ATOM 1366 C CA . GLY A 1 192 ? -12.141 15.869 22.151 1.00 66.88 192 GLY A CA 1
ATOM 1367 C C . GLY A 1 192 ? -10.821 15.212 21.725 1.00 66.88 192 GLY A C 1
ATOM 1368 O O . GLY A 1 192 ? -10.798 14.338 20.862 1.00 66.88 192 GLY A O 1
ATOM 1369 N N . GLY A 1 193 ? -9.720 15.615 22.364 1.00 61.97 193 GLY A N 1
ATOM 1370 C CA . GLY A 1 193 ? -8.403 14.998 22.185 1.00 61.97 193 GLY A CA 1
ATOM 1371 C C . GLY A 1 193 ? -8.158 13.727 23.012 1.00 61.97 193 GLY A C 1
ATOM 1372 O O . GLY A 1 193 ? -7.029 13.246 23.008 1.00 61.97 193 GLY A O 1
ATOM 1373 N N . ALA A 1 194 ? -9.150 13.179 23.723 1.00 61.16 194 ALA A N 1
ATOM 1374 C CA . ALA A 1 194 ? -8.961 12.029 24.618 1.00 61.16 194 ALA A CA 1
ATOM 1375 C C . ALA A 1 194 ? -8.642 10.727 23.860 1.00 61.16 194 ALA A C 1
ATOM 1377 O O . ALA A 1 194 ? -7.832 9.925 24.311 1.00 61.16 194 ALA A O 1
ATOM 1378 N N . ALA A 1 195 ? -9.198 10.536 22.659 1.00 59.00 195 ALA A N 1
ATOM 1379 C CA . ALA A 1 195 ? -8.765 9.445 21.778 1.00 59.00 195 ALA A CA 1
ATOM 1380 C C . ALA A 1 195 ? -7.325 9.667 21.274 1.00 59.00 195 ALA A C 1
ATOM 1382 O O . ALA A 1 195 ? -6.557 8.724 21.128 1.00 59.00 195 ALA A O 1
ATOM 1383 N N . THR A 1 196 ? -6.929 10.929 21.074 1.00 63.19 196 THR A N 1
ATOM 1384 C CA . THR A 1 196 ? -5.572 11.295 20.641 1.00 63.19 196 THR A CA 1
ATOM 1385 C C . THR A 1 196 ? -4.555 11.407 21.783 1.00 63.19 196 THR A C 1
ATOM 1387 O O . THR A 1 196 ? -3.387 11.689 21.519 1.00 63.19 196 THR A O 1
ATOM 1390 N N . SER A 1 197 ? -4.977 11.221 23.041 1.00 69.62 197 SER A N 1
ATOM 1391 C CA . SER A 1 197 ? -4.104 11.271 24.221 1.00 69.62 197 SER A CA 1
ATOM 1392 C C . SER A 1 197 ? -3.539 9.910 24.604 1.00 69.62 197 SER A C 1
ATOM 1394 O O . SER A 1 197 ? -2.754 9.835 25.544 1.00 69.62 197 SER A O 1
ATOM 1396 N N . ILE A 1 198 ? -3.925 8.838 23.902 1.00 82.31 198 ILE A N 1
ATOM 1397 C CA . ILE A 1 198 ? -3.279 7.538 24.060 1.00 82.31 198 ILE A CA 1
ATOM 1398 C C . ILE A 1 198 ? -1.807 7.721 23.700 1.00 82.31 198 ILE A C 1
ATOM 1400 O O . ILE A 1 198 ? -1.466 8.131 22.590 1.00 82.31 198 ILE A O 1
ATOM 1404 N N . GLU A 1 199 ? -0.933 7.460 24.666 1.00 87.38 199 GLU A N 1
ATOM 1405 C CA . GLU A 1 199 ? 0.499 7.586 24.460 1.00 87.38 199 GLU A CA 1
ATOM 1406 C C . GLU A 1 199 ? 1.082 6.263 23.969 1.00 87.38 199 GLU A C 1
ATOM 1408 O O . GLU A 1 199 ? 0.804 5.192 24.511 1.00 87.38 199 GLU A O 1
ATOM 1413 N N . ARG A 1 200 ? 1.915 6.344 22.933 1.00 91.75 200 ARG A N 1
ATOM 1414 C CA . ARG A 1 200 ? 2.511 5.188 22.260 1.00 91.75 200 ARG A CA 1
ATOM 1415 C C . ARG A 1 200 ? 4.030 5.246 22.309 1.00 91.75 200 ARG A C 1
ATOM 1417 O O . ARG A 1 200 ? 4.615 6.327 22.218 1.00 91.75 200 ARG A O 1
ATOM 1424 N N . SER A 1 201 ? 4.667 4.085 22.426 1.00 93.12 201 SER A N 1
ATOM 1425 C CA . SER A 1 201 ? 6.127 3.955 22.362 1.00 93.12 201 SER A CA 1
ATOM 1426 C C . SER A 1 201 ? 6.654 4.218 20.944 1.00 93.12 201 SER A C 1
ATOM 1428 O O . SER A 1 201 ? 5.895 4.214 19.973 1.00 93.12 201 SER A O 1
ATOM 1430 N N . ALA A 1 202 ? 7.968 4.411 20.795 1.00 93.69 202 ALA A N 1
ATOM 1431 C CA . ALA A 1 202 ? 8.585 4.563 19.472 1.00 93.69 202 ALA A CA 1
ATOM 1432 C C . ALA A 1 202 ? 8.372 3.315 18.595 1.00 93.69 202 ALA A C 1
ATOM 1434 O O . ALA A 1 202 ? 8.074 3.442 17.411 1.00 93.69 202 ALA A O 1
ATOM 1435 N N . ALA A 1 203 ? 8.469 2.125 19.195 1.00 93.88 203 ALA A N 1
ATOM 1436 C CA . ALA A 1 203 ? 8.222 0.849 18.531 1.00 93.88 203 ALA A CA 1
ATOM 1437 C C . ALA A 1 203 ? 6.788 0.775 17.981 1.00 93.88 203 ALA A C 1
ATOM 1439 O O . ALA A 1 203 ? 6.589 0.545 16.793 1.00 93.88 203 ALA A O 1
ATOM 1440 N N . GLU A 1 204 ? 5.786 1.097 18.802 1.00 94.12 204 GLU A N 1
ATOM 1441 C CA . GLU A 1 204 ? 4.391 1.102 18.364 1.00 94.12 204 GLU A CA 1
ATOM 1442 C C . GLU A 1 204 ? 4.133 2.130 17.256 1.00 94.12 204 GLU A C 1
ATOM 1444 O O . GLU A 1 204 ? 3.409 1.861 16.300 1.00 94.12 204 GLU A O 1
ATOM 1449 N N . ARG A 1 205 ? 4.743 3.313 17.339 1.00 93.75 205 ARG A N 1
ATOM 1450 C CA . ARG A 1 205 ? 4.575 4.374 16.332 1.00 93.75 205 ARG A CA 1
ATOM 1451 C C . ARG A 1 205 ? 5.257 4.042 15.000 1.00 93.75 205 ARG A C 1
ATOM 1453 O O . ARG A 1 205 ? 4.879 4.602 13.975 1.00 93.75 205 ARG A O 1
ATOM 1460 N N . LEU A 1 206 ? 6.214 3.114 15.007 1.00 94.88 206 LEU A N 1
ATOM 1461 C CA . LEU A 1 206 ? 6.912 2.571 13.835 1.00 94.88 206 LEU A CA 1
ATOM 1462 C C . LEU A 1 206 ? 6.419 1.155 13.469 1.00 94.88 206 LEU A C 1
ATOM 1464 O O . LEU A 1 206 ? 7.125 0.398 12.806 1.00 94.88 206 LEU A O 1
ATOM 1468 N N . SER A 1 207 ? 5.210 0.783 13.907 1.00 95.44 207 SER A N 1
ATOM 1469 C CA . SER A 1 207 ? 4.603 -0.526 13.627 1.00 95.44 207 SER A CA 1
ATOM 1470 C C . SER A 1 207 ? 3.991 -0.643 12.227 1.00 95.44 207 SER A C 1
ATOM 1472 O O . SER A 1 207 ? 3.786 -1.752 11.748 1.00 95.44 207 SER A O 1
ATOM 1474 N N . ALA A 1 208 ? 3.719 0.464 11.532 1.00 95.62 208 ALA A N 1
ATOM 1475 C CA . ALA A 1 208 ? 3.371 0.423 10.111 1.00 95.62 208 ALA A CA 1
ATOM 1476 C C . ALA A 1 208 ? 4.628 0.190 9.255 1.00 95.62 208 ALA A C 1
ATOM 1478 O O . ALA A 1 208 ? 5.715 0.646 9.611 1.00 95.62 208 ALA A O 1
ATOM 1479 N N . GLY A 1 209 ? 4.483 -0.507 8.128 1.00 96.81 209 GLY A N 1
ATOM 1480 C CA . GLY A 1 209 ? 5.556 -0.689 7.155 1.00 96.81 209 GLY A CA 1
ATOM 1481 C C . GLY A 1 209 ? 5.969 0.638 6.510 1.00 96.81 209 GLY A C 1
ATOM 1482 O O . GLY A 1 209 ? 5.150 1.527 6.277 1.00 96.81 209 GLY A O 1
ATOM 1483 N N . GLY A 1 210 ? 7.262 0.776 6.237 1.00 97.31 210 GLY A N 1
ATOM 1484 C CA . GLY A 1 210 ? 7.866 1.982 5.686 1.00 97.31 210 GLY A CA 1
ATOM 1485 C C . GLY A 1 210 ? 7.923 2.019 4.155 1.00 97.31 210 GLY A C 1
ATOM 1486 O O . GLY A 1 210 ? 7.214 1.298 3.459 1.00 97.31 210 GLY A O 1
ATOM 1487 N N . ARG A 1 211 ? 8.791 2.861 3.590 1.00 98.38 211 ARG A N 1
ATOM 1488 C CA . ARG A 1 211 ? 8.926 3.040 2.135 1.00 98.38 211 ARG A CA 1
ATOM 1489 C C . ARG A 1 211 ? 10.337 2.746 1.644 1.00 98.38 211 ARG A C 1
ATOM 1491 O O . ARG A 1 211 ? 11.304 3.299 2.157 1.00 98.38 211 ARG A O 1
ATOM 1498 N N . ILE A 1 212 ? 10.452 1.977 0.569 1.00 98.81 212 ILE A N 1
ATOM 1499 C CA . ILE A 1 212 ? 11.687 1.794 -0.196 1.00 98.81 212 ILE A CA 1
ATOM 1500 C C . ILE A 1 212 ? 11.511 2.464 -1.558 1.00 98.81 212 ILE A C 1
ATOM 1502 O O . ILE A 1 212 ? 10.614 2.114 -2.315 1.00 98.81 212 ILE A O 1
ATOM 1506 N N . SER A 1 213 ? 12.377 3.423 -1.886 1.00 98.56 213 SER A N 1
ATOM 1507 C CA . SER A 1 213 ? 12.394 4.110 -3.181 1.00 98.56 213 SER A CA 1
ATOM 1508 C C . SER A 1 213 ? 13.727 3.872 -3.880 1.00 98.56 213 SER A C 1
ATOM 1510 O O . SER A 1 213 ? 14.761 4.383 -3.447 1.00 98.56 213 SER A O 1
ATOM 1512 N N . LEU A 1 214 ? 13.696 3.153 -4.999 1.00 98.69 214 LEU A N 1
ATOM 1513 C CA . LEU A 1 214 ? 14.843 2.892 -5.867 1.00 98.69 214 LEU A CA 1
ATOM 1514 C C . LEU A 1 214 ? 14.674 3.693 -7.159 1.00 98.69 214 LEU A C 1
ATOM 1516 O O . LEU A 1 214 ? 13.796 3.392 -7.962 1.00 98.69 214 LEU A O 1
ATOM 1520 N N . ALA A 1 215 ? 15.493 4.721 -7.364 1.00 97.81 215 ALA A N 1
ATOM 1521 C CA . ALA A 1 215 ? 15.394 5.586 -8.535 1.00 97.81 215 ALA A CA 1
ATOM 1522 C C . ALA A 1 215 ? 16.730 5.651 -9.283 1.00 97.81 215 ALA A C 1
ATOM 1524 O O . ALA A 1 215 ? 17.749 6.044 -8.716 1.00 97.81 215 ALA A O 1
ATOM 1525 N N . SER A 1 216 ? 16.729 5.284 -10.562 1.00 97.25 216 SER A N 1
ATOM 1526 C CA . SER A 1 216 ? 17.930 5.250 -11.397 1.00 97.25 216 SER A CA 1
ATOM 1527 C C . SER A 1 216 ? 17.686 5.895 -12.755 1.00 97.25 216 SER A C 1
ATOM 1529 O O . SER A 1 216 ? 16.672 5.643 -13.399 1.00 97.25 216 SER A O 1
ATOM 1531 N N . GLU A 1 217 ? 18.644 6.692 -13.228 1.00 95.25 217 GLU A N 1
ATOM 1532 C CA . GLU A 1 217 ? 18.644 7.210 -14.608 1.00 95.25 217 GLU A CA 1
ATOM 1533 C C . GLU A 1 217 ? 19.001 6.128 -15.643 1.00 95.25 217 GLU A C 1
ATOM 1535 O O . GLU A 1 217 ? 18.909 6.367 -16.845 1.00 95.25 217 GLU A O 1
ATOM 1540 N N . GLY A 1 218 ? 19.431 4.944 -15.197 1.00 95.25 218 GLY A N 1
ATOM 1541 C CA . GLY A 1 218 ? 19.772 3.822 -16.066 1.00 95.25 218 GLY A CA 1
ATOM 1542 C C . GLY A 1 218 ? 19.021 2.554 -15.698 1.00 95.25 218 GLY A C 1
ATOM 1543 O O . GLY A 1 218 ? 18.007 2.223 -16.313 1.00 95.25 218 GLY A O 1
ATOM 1544 N N . ARG A 1 219 ? 19.544 1.822 -14.713 1.00 95.75 219 ARG A N 1
ATOM 1545 C CA . ARG A 1 219 ? 19.035 0.499 -14.337 1.00 95.75 219 ARG A CA 1
ATOM 1546 C C . ARG A 1 219 ? 18.849 0.324 -12.837 1.00 95.75 219 ARG A C 1
ATOM 1548 O O . ARG A 1 219 ? 19.606 0.885 -12.043 1.00 95.75 219 ARG A O 1
ATOM 1555 N N . VAL A 1 220 ? 17.871 -0.498 -12.472 1.00 97.94 220 VAL A N 1
ATOM 1556 C CA . VAL A 1 220 ? 17.733 -1.102 -11.146 1.00 97.94 220 VAL A CA 1
ATOM 1557 C C . VAL A 1 220 ? 17.714 -2.622 -11.301 1.00 97.94 220 VAL A C 1
ATOM 1559 O O . VAL A 1 220 ? 16.912 -3.164 -12.060 1.00 97.94 220 VAL A O 1
ATOM 1562 N N . THR A 1 221 ? 18.590 -3.304 -10.568 1.00 97.81 221 THR A N 1
ATOM 1563 C CA . THR A 1 221 ? 18.694 -4.764 -10.550 1.00 97.81 221 THR A CA 1
ATOM 1564 C C . THR A 1 221 ? 18.540 -5.263 -9.120 1.00 97.81 221 THR A C 1
ATOM 1566 O O . THR A 1 221 ? 19.343 -4.925 -8.250 1.00 97.81 221 THR A O 1
ATOM 1569 N N . LEU A 1 222 ? 17.525 -6.090 -8.889 1.00 98.00 222 LEU A N 1
ATOM 1570 C CA . LEU A 1 222 ? 17.320 -6.835 -7.655 1.00 98.00 222 LEU A CA 1
ATOM 1571 C C . LEU A 1 222 ? 17.604 -8.304 -7.956 1.00 98.00 222 LEU A C 1
ATOM 1573 O O . LEU A 1 222 ? 16.823 -8.954 -8.654 1.00 98.00 222 LEU A O 1
ATOM 1577 N N . ALA A 1 223 ? 18.755 -8.796 -7.503 1.00 97.31 223 ALA A N 1
ATOM 1578 C CA . ALA A 1 223 ? 19.226 -10.132 -7.836 1.00 97.31 223 ALA A CA 1
ATOM 1579 C C . ALA A 1 223 ? 18.400 -11.226 -7.145 1.00 97.31 223 ALA A C 1
ATOM 1581 O O . ALA A 1 223 ? 17.862 -11.034 -6.052 1.00 97.31 223 ALA A O 1
ATOM 1582 N N . ALA A 1 224 ? 18.365 -12.410 -7.763 1.00 96.00 224 ALA A N 1
ATOM 1583 C CA . ALA A 1 224 ? 17.785 -13.598 -7.151 1.00 96.00 224 ALA A CA 1
ATOM 1584 C C . ALA A 1 224 ? 18.389 -13.859 -5.764 1.00 96.00 224 ALA A C 1
ATOM 1586 O O . ALA A 1 224 ? 19.607 -13.796 -5.584 1.00 96.00 224 ALA A O 1
ATOM 1587 N N . GLY A 1 225 ? 17.533 -14.151 -4.783 1.00 96.12 225 GLY A N 1
ATOM 1588 C CA . GLY A 1 225 ? 17.907 -14.396 -3.387 1.00 96.12 225 GLY A CA 1
ATOM 1589 C C . GLY A 1 225 ? 18.173 -13.146 -2.543 1.00 96.12 225 GLY A C 1
ATOM 1590 O O . GLY A 1 225 ? 18.505 -13.292 -1.370 1.00 96.12 225 GLY A O 1
ATOM 1591 N N . ALA A 1 226 ? 18.058 -11.934 -3.093 1.00 98.25 226 ALA A N 1
ATOM 1592 C CA . ALA A 1 226 ? 17.877 -10.738 -2.270 1.00 98.25 226 ALA A CA 1
ATOM 1593 C C . ALA A 1 226 ? 16.449 -10.696 -1.700 1.00 98.25 226 ALA A C 1
ATOM 1595 O O . ALA A 1 226 ? 15.530 -11.266 -2.292 1.00 98.25 226 ALA A O 1
ATOM 1596 N N . VAL A 1 227 ? 16.262 -9.998 -0.580 1.00 98.56 227 VAL A N 1
ATOM 1597 C CA . VAL A 1 227 ? 14.960 -9.813 0.071 1.00 98.56 227 VAL A CA 1
ATOM 1598 C C . VAL A 1 227 ? 14.672 -8.327 0.218 1.00 98.56 227 VAL A C 1
ATOM 1600 O O . VAL A 1 227 ? 15.491 -7.567 0.743 1.00 98.56 227 VAL A O 1
ATOM 1603 N N . VAL A 1 228 ? 13.484 -7.924 -0.220 1.00 98.56 228 VAL A N 1
ATOM 1604 C CA . VAL A 1 228 ? 12.925 -6.599 0.032 1.00 98.56 228 VAL A CA 1
ATOM 1605 C C . VAL A 1 228 ? 11.722 -6.752 0.948 1.00 98.56 228 VAL A C 1
ATOM 1607 O O . VAL A 1 228 ? 10.749 -7.402 0.576 1.00 98.56 228 VAL A O 1
ATOM 1610 N N . ASP A 1 229 ? 11.789 -6.169 2.141 1.00 98.69 229 ASP A N 1
ATOM 1611 C CA . ASP A 1 229 ? 10.742 -6.286 3.154 1.00 98.69 229 ASP A CA 1
ATOM 1612 C C . ASP A 1 229 ? 10.099 -4.927 3.435 1.00 98.69 229 ASP A C 1
ATOM 1614 O O . ASP A 1 229 ? 10.732 -3.998 3.938 1.00 98.69 229 ASP A O 1
ATOM 1618 N N . VAL A 1 230 ? 8.823 -4.819 3.084 1.00 98.56 230 VAL A N 1
ATOM 1619 C CA . VAL A 1 230 ? 7.936 -3.691 3.373 1.00 98.56 230 VAL A CA 1
ATOM 1620 C C . VAL A 1 230 ? 6.744 -4.152 4.219 1.00 98.56 230 VAL A C 1
ATOM 1622 O O . VAL A 1 230 ? 5.716 -3.489 4.240 1.00 98.56 230 VAL A O 1
ATOM 1625 N N . SER A 1 231 ? 6.831 -5.296 4.898 1.00 98.56 231 SER A N 1
ATOM 1626 C CA . SER A 1 231 ? 5.702 -5.888 5.625 1.00 98.56 231 SER A CA 1
ATOM 1627 C C . SER A 1 231 ? 5.171 -4.993 6.747 1.00 98.56 231 SER A C 1
ATOM 1629 O O . SER A 1 231 ? 5.909 -4.238 7.386 1.00 98.56 231 SER A O 1
ATOM 1631 N N . GLY A 1 232 ? 3.883 -5.145 7.041 1.00 97.38 232 GLY A N 1
ATOM 1632 C CA . GLY A 1 232 ? 3.256 -4.538 8.205 1.00 97.38 232 GLY A CA 1
ATOM 1633 C C . GLY A 1 232 ? 3.781 -5.151 9.503 1.00 97.38 232 GLY A C 1
ATOM 1634 O O . GLY A 1 232 ? 4.092 -6.351 9.584 1.00 97.38 232 GLY A O 1
ATOM 1635 N N . GLY A 1 233 ? 3.896 -4.314 10.526 1.00 97.12 233 GLY A N 1
ATOM 1636 C CA . GLY A 1 233 ? 4.108 -4.742 11.898 1.00 97.12 233 GLY A CA 1
ATOM 1637 C C . GLY A 1 233 ? 2.790 -5.077 12.597 1.00 97.12 233 GLY A C 1
ATOM 1638 O O . GLY A 1 233 ? 1.757 -5.302 11.960 1.00 97.12 233 GLY A O 1
ATOM 1639 N N . GLN A 1 234 ? 2.822 -5.121 13.926 1.00 96.62 234 GLN A N 1
ATOM 1640 C CA . GLN A 1 234 ? 1.634 -5.396 14.734 1.00 96.62 234 GLN A CA 1
ATOM 1641 C C . GLN A 1 234 ? 1.769 -4.862 16.157 1.00 96.62 234 GLN A C 1
ATOM 1643 O O . GLN A 1 234 ? 2.872 -4.689 16.677 1.00 96.62 234 GLN A O 1
ATOM 1648 N N . VAL A 1 235 ? 0.625 -4.695 16.811 1.00 96.38 235 VAL A N 1
ATOM 1649 C CA . VAL A 1 235 ? 0.516 -4.475 18.252 1.00 96.38 235 VAL A CA 1
ATOM 1650 C C . VAL A 1 235 ? -0.227 -5.656 18.853 1.00 96.38 235 VAL A C 1
ATOM 1652 O O . VAL A 1 235 ? -1.317 -6.010 18.406 1.00 96.38 235 VAL A O 1
ATOM 1655 N N . SER A 1 236 ? 0.368 -6.284 19.860 1.00 96.62 236 SER A N 1
ATOM 1656 C CA . SER A 1 236 ? -0.278 -7.375 20.586 1.00 96.62 236 SER A CA 1
ATOM 1657 C C . SER A 1 236 ? -0.978 -6.809 21.817 1.00 96.62 236 SER A C 1
ATOM 1659 O O . SER A 1 236 ? -0.351 -6.128 22.628 1.00 96.62 236 SER A O 1
ATOM 1661 N N . TYR A 1 237 ? -2.265 -7.099 21.975 1.00 95.25 237 TYR A N 1
ATOM 1662 C CA . TYR A 1 237 ? -3.031 -6.749 23.162 1.00 95.25 237 TYR A CA 1
ATOM 1663 C C . TYR A 1 237 ? -3.220 -7.982 24.042 1.00 95.25 237 TYR A C 1
ATOM 1665 O O . TYR A 1 237 ? -3.714 -9.019 23.604 1.00 95.25 237 TYR A O 1
ATOM 1673 N N . SER A 1 238 ? -2.838 -7.857 25.306 1.00 95.12 238 SER A N 1
ATOM 1674 C CA . SER A 1 238 ? -3.159 -8.814 26.364 1.00 95.12 238 SER A CA 1
ATOM 1675 C C . SER A 1 238 ? -4.557 -8.540 26.914 1.00 95.12 238 SER A C 1
ATOM 1677 O O . SER A 1 238 ? -4.964 -7.382 27.011 1.00 95.12 238 SER A O 1
ATOM 1679 N N . GLY A 1 239 ? -5.291 -9.606 27.242 1.00 91.56 239 GLY A N 1
ATOM 1680 C CA . GLY A 1 239 ? -6.634 -9.497 27.810 1.00 91.56 239 GLY A CA 1
ATOM 1681 C C . GLY A 1 239 ? -6.616 -8.968 29.242 1.00 91.56 239 GLY A C 1
ATOM 1682 O O . GLY A 1 239 ? -5.658 -9.203 29.980 1.00 91.56 239 GLY A O 1
ATOM 1683 N N . ASP A 1 240 ? -7.679 -8.270 29.629 1.00 90.44 240 ASP A N 1
ATOM 1684 C CA . ASP A 1 240 ? -7.786 -7.606 30.929 1.00 90.44 240 ASP A CA 1
ATOM 1685 C C . ASP A 1 240 ? -9.250 -7.470 31.366 1.00 90.44 240 ASP A C 1
ATOM 1687 O O . ASP A 1 240 ? -10.180 -7.606 30.570 1.00 90.44 240 ASP A O 1
ATOM 1691 N N . THR A 1 241 ? -9.465 -7.207 32.652 1.00 86.94 241 THR A N 1
ATOM 1692 C CA . THR A 1 241 ? -10.789 -6.895 33.193 1.00 86.94 241 THR A CA 1
ATOM 1693 C C . THR A 1 241 ? -11.033 -5.397 33.097 1.00 86.94 241 THR A C 1
ATOM 1695 O O . THR A 1 241 ? -10.348 -4.602 33.734 1.00 86.94 241 THR A O 1
ATOM 1698 N N . VAL A 1 242 ? -12.034 -5.014 32.314 1.00 86.00 242 VAL A N 1
ATOM 1699 C CA . VAL A 1 242 ? -12.330 -3.622 31.962 1.00 86.00 242 VAL A CA 1
ATOM 1700 C C . VAL A 1 242 ? -13.750 -3.252 32.376 1.00 86.00 242 VAL A C 1
ATOM 1702 O O . VAL A 1 242 ? -14.621 -4.115 32.501 1.00 86.00 242 VAL A O 1
ATOM 1705 N N . SER A 1 243 ? -13.992 -1.964 32.600 1.00 86.81 243 SER A N 1
ATOM 1706 C CA . SER A 1 243 ? -15.309 -1.432 32.958 1.00 86.81 243 SER A CA 1
ATOM 1707 C C . SER A 1 243 ? -15.547 -0.093 32.273 1.00 86.81 243 SER A C 1
ATOM 1709 O O . SER A 1 243 ? -14.671 0.770 32.288 1.00 86.81 243 SER A O 1
ATOM 1711 N N . THR A 1 244 ? -16.742 0.088 31.727 1.00 89.50 244 THR A N 1
ATOM 1712 C CA . THR A 1 244 ? -17.254 1.350 31.183 1.00 89.50 244 THR A CA 1
ATOM 1713 C C . THR A 1 244 ? -18.233 1.981 32.166 1.00 89.50 244 THR A C 1
ATOM 1715 O O . THR A 1 244 ? -18.919 1.276 32.916 1.00 89.50 244 THR A O 1
ATOM 1718 N N . SER A 1 245 ? -18.300 3.313 32.186 1.00 89.88 245 SER A N 1
ATOM 1719 C CA . SER A 1 245 ? -19.260 4.024 33.031 1.00 89.88 245 SER A CA 1
ATOM 1720 C C . SER A 1 245 ? -20.693 3.666 32.646 1.00 89.88 245 SER A C 1
ATOM 1722 O O . SER A 1 245 ? -21.045 3.613 31.471 1.00 89.88 245 SER A O 1
ATOM 1724 N N . GLN A 1 246 ? -21.524 3.445 33.660 1.00 90.50 246 GLN A N 1
ATOM 1725 C CA . GLN A 1 246 ? -22.947 3.165 33.505 1.00 90.50 246 GLN A CA 1
ATOM 1726 C C . GLN A 1 246 ? -23.735 4.380 33.993 1.00 90.50 246 GLN A C 1
ATOM 1728 O O . GLN A 1 246 ? -23.523 4.846 35.114 1.00 90.50 246 GLN A O 1
ATOM 1733 N N . LEU A 1 247 ? -24.632 4.902 33.167 1.00 90.44 247 LEU A N 1
ATOM 1734 C CA . LEU A 1 247 ? -25.478 6.044 33.490 1.00 90.44 247 LEU A CA 1
ATOM 1735 C C . LEU A 1 247 ? -26.867 5.568 33.918 1.00 90.44 247 LEU A C 1
ATOM 1737 O O . LEU A 1 247 ? -27.407 4.607 33.369 1.00 90.44 247 LEU A O 1
ATOM 1741 N N . VAL A 1 248 ? -27.452 6.246 34.903 1.00 90.31 248 VAL A N 1
ATOM 1742 C CA . VAL A 1 248 ? -28.798 5.951 35.407 1.00 90.31 248 VAL A CA 1
ATOM 1743 C C . VAL A 1 248 ? -29.750 7.022 34.897 1.00 90.31 248 VAL A C 1
ATOM 1745 O O . VAL A 1 248 ? -29.564 8.201 35.181 1.00 90.31 248 VAL A O 1
ATOM 1748 N N . THR A 1 249 ? -30.751 6.624 34.121 1.00 89.62 249 THR A N 1
ATOM 1749 C CA . THR A 1 249 ? -31.844 7.510 33.668 1.00 89.62 249 THR A CA 1
ATOM 1750 C C . THR A 1 249 ? -32.719 7.961 34.842 1.00 89.62 249 THR A C 1
ATOM 1752 O O . THR A 1 249 ? -32.717 7.320 35.896 1.00 89.62 249 THR A O 1
ATOM 1755 N N . ALA A 1 250 ? -33.504 9.028 34.672 1.00 81.81 250 ALA A N 1
ATOM 1756 C CA . ALA A 1 250 ? -34.464 9.477 35.688 1.00 81.81 250 ALA A CA 1
ATOM 1757 C C . ALA A 1 250 ? -35.475 8.382 36.101 1.00 81.81 250 ALA A C 1
ATOM 1759 O O . ALA A 1 250 ? -35.923 8.341 37.246 1.00 81.81 250 ALA A O 1
ATOM 1760 N N . GLU A 1 251 ? -35.795 7.452 35.197 1.00 84.31 251 GLU A N 1
ATOM 1761 C CA . GLU A 1 251 ? -36.689 6.316 35.440 1.00 84.31 251 GLU A CA 1
ATOM 1762 C C . GLU A 1 251 ? -35.991 5.106 36.094 1.00 84.31 251 GLU A C 1
ATOM 1764 O O . GLU A 1 251 ? -36.622 4.071 36.314 1.00 84.31 251 GLU A O 1
ATOM 1769 N N . GLY A 1 252 ? -34.693 5.202 36.403 1.00 83.44 252 GLY A N 1
ATOM 1770 C CA . GLY A 1 252 ? -33.922 4.153 37.080 1.00 83.44 252 GLY A CA 1
ATOM 1771 C C . GLY A 1 252 ? -33.360 3.060 36.163 1.00 83.44 252 GLY A C 1
ATOM 1772 O O . GLY A 1 252 ? -32.799 2.079 36.652 1.00 83.44 252 GLY A O 1
ATOM 1773 N N . ARG A 1 253 ? -33.469 3.202 34.834 1.00 89.50 253 ARG A N 1
ATOM 1774 C CA . ARG A 1 253 ? -32.804 2.302 33.875 1.00 89.50 253 ARG A CA 1
ATOM 1775 C C . ARG A 1 253 ? -31.308 2.609 33.807 1.00 89.50 253 ARG A C 1
ATOM 1777 O O . ARG A 1 253 ? -30.929 3.774 33.690 1.00 89.50 253 ARG A O 1
ATOM 1784 N N . VAL A 1 254 ? -30.494 1.554 33.818 1.00 89.00 254 VAL A N 1
ATOM 1785 C CA . VAL A 1 254 ? -29.038 1.605 33.633 1.00 89.00 254 VAL A CA 1
ATOM 1786 C C . VAL A 1 254 ? -28.702 1.480 32.148 1.00 89.00 254 VAL A C 1
ATOM 1788 O O . VAL A 1 254 ? -29.250 0.611 31.466 1.00 89.00 254 VAL A O 1
ATOM 1791 N N . VAL A 1 255 ? -27.826 2.351 31.654 1.00 91.31 255 VAL A N 1
ATOM 1792 C CA . VAL A 1 255 ? -27.379 2.400 30.257 1.00 91.31 255 VAL A CA 1
ATOM 1793 C C . VAL A 1 255 ? -25.862 2.560 30.229 1.00 91.31 255 VAL A C 1
ATOM 1795 O O . VAL A 1 255 ? -25.317 3.393 30.952 1.00 91.31 255 VAL A O 1
ATOM 1798 N N . ASP A 1 256 ? -25.175 1.779 29.401 1.00 91.69 256 ASP A N 1
ATOM 1799 C CA . ASP A 1 256 ? -23.739 1.949 29.192 1.00 91.69 256 ASP A CA 1
ATOM 1800 C C . ASP A 1 256 ? -23.460 3.289 28.509 1.00 91.69 256 ASP A C 1
ATOM 1802 O O . ASP A 1 256 ? -24.202 3.714 27.624 1.00 91.69 256 ASP A O 1
ATOM 1806 N N . ILE A 1 257 ? -22.374 3.960 28.886 1.00 90.50 257 ILE A N 1
ATOM 1807 C CA . ILE A 1 257 ? -22.022 5.247 28.290 1.00 90.50 257 ILE A CA 1
ATOM 1808 C C . ILE A 1 257 ? -21.853 5.193 26.764 1.00 90.50 257 ILE A C 1
ATOM 1810 O O . ILE A 1 257 ? -22.110 6.195 26.099 1.00 90.50 257 ILE A O 1
ATOM 1814 N N . SER A 1 258 ? -21.466 4.054 26.185 1.00 91.06 258 SER A N 1
ATOM 1815 C CA . SER A 1 258 ? -21.358 3.887 24.727 1.00 91.06 258 SER A CA 1
ATOM 1816 C C . SER A 1 258 ? -22.708 3.962 24.000 1.00 91.06 258 SER A C 1
ATOM 1818 O O . SER A 1 258 ? -22.749 4.377 22.843 1.00 91.06 258 SER A O 1
ATOM 1820 N N . GLU A 1 259 ? -23.816 3.651 24.682 1.00 92.88 259 GLU A N 1
ATOM 1821 C CA . GLU A 1 259 ? -25.185 3.665 24.138 1.00 92.88 259 GLU A CA 1
ATOM 1822 C C . GLU A 1 259 ? -26.042 4.821 24.681 1.00 92.88 259 GLU A C 1
ATOM 1824 O O . GLU A 1 259 ? -27.226 4.936 24.357 1.00 92.88 259 GLU A O 1
ATOM 1829 N N . ALA A 1 260 ? -25.472 5.673 25.533 1.00 92.06 260 ALA A N 1
ATOM 1830 C CA . ALA A 1 260 ? -26.205 6.739 26.196 1.00 92.06 260 ALA A CA 1
ATOM 1831 C C . ALA A 1 260 ? -26.714 7.796 25.198 1.00 92.06 260 ALA A C 1
ATOM 1833 O O . ALA A 1 260 ? -25.935 8.519 24.582 1.00 92.06 260 ALA A O 1
ATOM 1834 N N . ASP A 1 261 ? -28.037 7.927 25.067 1.00 92.69 261 ASP A N 1
ATOM 1835 C CA . ASP A 1 261 ? -28.656 8.949 24.214 1.00 92.69 261 ASP A CA 1
ATOM 1836 C C . ASP A 1 261 ? -28.415 10.356 24.803 1.00 92.69 261 ASP A C 1
ATOM 1838 O O . ASP A 1 261 ? -28.793 10.596 25.956 1.00 92.69 261 ASP A O 1
ATOM 1842 N N . PRO A 1 262 ? -27.820 11.301 24.047 1.00 91.69 262 PRO A N 1
ATOM 1843 C CA . PRO A 1 262 ? -27.580 12.669 24.515 1.00 91.69 262 PRO A CA 1
ATOM 1844 C C . PRO A 1 262 ? -28.858 13.470 24.827 1.00 91.69 262 PRO A C 1
ATOM 1846 O O . PRO A 1 262 ? -28.784 14.505 25.494 1.00 91.69 262 PRO A O 1
ATOM 1849 N N . ASN A 1 263 ? -30.024 13.015 24.357 1.00 91.25 263 ASN A N 1
ATOM 1850 C CA . ASN A 1 263 ? -31.322 13.666 24.559 1.00 91.25 263 ASN A CA 1
ATOM 1851 C C . ASN A 1 263 ? -32.104 13.121 25.764 1.00 91.25 263 ASN A C 1
ATOM 1853 O O . ASN A 1 263 ? -33.235 13.548 25.996 1.00 91.25 263 ASN A O 1
ATOM 1857 N N . VAL A 1 264 ? -31.528 12.187 26.524 1.00 91.56 264 VAL A N 1
ATOM 1858 C CA . VAL A 1 264 ? -32.126 11.637 27.746 1.00 91.56 264 VAL A CA 1
ATOM 1859 C C . VAL A 1 264 ? -31.552 12.338 28.978 1.00 91.56 264 VAL A C 1
ATOM 1861 O O . VAL A 1 264 ? -30.377 12.713 29.016 1.00 91.56 264 VAL A O 1
ATOM 1864 N N . GLU A 1 265 ? -32.392 12.531 29.998 1.00 89.88 265 GLU A N 1
ATOM 1865 C CA . GLU A 1 265 ? -31.961 13.048 31.294 1.00 89.88 265 GLU A CA 1
ATOM 1866 C C . GLU A 1 265 ? -31.443 11.913 32.190 1.00 89.88 265 GLU A C 1
ATOM 1868 O O . GLU A 1 265 ? -32.158 10.949 32.481 1.00 89.88 265 GLU A O 1
ATOM 1873 N N . TYR A 1 266 ? -30.189 12.024 32.631 1.00 91.56 266 TYR A N 1
ATOM 1874 C CA . TYR A 1 266 ? -29.571 11.071 33.545 1.00 91.56 266 TYR A CA 1
ATOM 1875 C C . TYR A 1 266 ? -29.497 11.649 34.954 1.00 91.56 266 TYR A C 1
ATOM 1877 O O . TYR A 1 266 ? -29.083 12.787 35.169 1.00 91.56 266 TYR A O 1
ATOM 1885 N N . ALA A 1 267 ? -29.869 10.826 35.925 1.00 89.56 267 ALA A N 1
ATOM 1886 C CA . ALA A 1 267 ? -29.841 11.164 37.334 1.00 89.56 267 ALA A CA 1
ATOM 1887 C C . ALA A 1 267 ? -28.436 11.025 37.947 1.00 89.56 267 ALA A C 1
ATOM 1889 O O . ALA A 1 267 ? -28.157 11.647 38.969 1.00 89.56 267 ALA A O 1
ATOM 1890 N N . GLY A 1 268 ? -27.536 10.244 37.339 1.00 88.31 268 GLY A N 1
ATOM 1891 C CA . GLY A 1 268 ? -26.159 10.102 37.813 1.00 88.31 268 GLY A CA 1
ATOM 1892 C C . GLY A 1 268 ? -25.389 8.945 37.180 1.00 88.31 268 GLY A C 1
ATOM 1893 O O . GLY A 1 268 ? -25.878 8.264 36.276 1.00 88.31 268 GLY A O 1
ATOM 1894 N N . VAL A 1 269 ? -24.174 8.722 37.683 1.00 86.56 269 VAL A N 1
ATOM 1895 C CA . VAL A 1 269 ? -23.296 7.607 37.299 1.00 86.56 269 VAL A CA 1
ATOM 1896 C C . VAL A 1 269 ? -23.421 6.495 38.335 1.00 86.56 269 VAL A C 1
ATOM 1898 O O . VAL A 1 269 ? -23.227 6.709 39.533 1.00 86.56 269 VAL A O 1
ATOM 1901 N N . LEU A 1 270 ? -23.749 5.289 37.889 1.00 79.69 270 LEU A N 1
ATOM 1902 C CA . LEU A 1 270 ? -23.905 4.130 38.758 1.00 79.69 270 LEU A CA 1
ATOM 1903 C C . LEU A 1 270 ? -22.576 3.796 39.459 1.00 79.69 270 LEU A C 1
ATOM 1905 O O . LEU A 1 270 ? -21.537 3.706 38.810 1.00 79.69 270 LEU A O 1
ATOM 1909 N N . GLY A 1 271 ? -22.607 3.605 40.783 1.00 67.06 271 GLY A N 1
ATOM 1910 C CA . GLY A 1 271 ? -21.409 3.449 41.624 1.00 67.06 271 GLY A CA 1
ATOM 1911 C C . GLY A 1 271 ? -21.069 4.688 42.464 1.00 67.06 271 GLY A C 1
ATOM 1912 O O . GLY A 1 271 ? -20.592 4.535 43.588 1.00 67.06 271 GLY A O 1
ATOM 1913 N N . GLU A 1 272 ? -21.383 5.887 41.964 1.00 55.72 272 GLU A N 1
ATOM 1914 C CA . GLU A 1 272 ? -21.255 7.178 42.674 1.00 55.72 272 GLU A CA 1
ATOM 1915 C C . GLU A 1 272 ? -22.620 7.832 42.953 1.00 55.72 272 GLU A C 1
ATOM 1917 O O . GLU A 1 272 ? -22.719 8.832 43.662 1.00 55.72 272 GLU A O 1
ATOM 1922 N N . TYR A 1 273 ? -23.689 7.238 42.423 1.00 47.47 273 TYR A N 1
ATOM 1923 C CA . TYR A 1 273 ? -25.058 7.698 42.583 1.00 47.47 273 TYR A CA 1
ATOM 1924 C C . TYR A 1 273 ? -25.610 7.364 43.978 1.00 47.47 273 TYR A C 1
ATOM 1926 O O . TYR A 1 273 ? -25.753 6.191 44.346 1.00 47.47 273 TYR A O 1
ATOM 1934 N N . ALA A 1 274 ? -25.922 8.418 44.736 1.00 52.31 274 ALA A N 1
ATOM 1935 C CA . ALA A 1 274 ? -26.703 8.371 45.962 1.00 52.31 274 ALA A CA 1
ATOM 1936 C C . ALA A 1 274 ? -28.112 8.910 45.671 1.00 52.31 274 ALA A C 1
ATOM 1938 O O . ALA A 1 274 ? -28.252 10.042 45.208 1.00 52.31 274 ALA A O 1
ATOM 1939 N N . ILE A 1 275 ? -29.153 8.113 45.923 1.00 52.88 275 ILE A N 1
ATOM 1940 C CA . ILE A 1 275 ? -30.531 8.618 45.882 1.00 52.88 275 ILE A CA 1
ATOM 1941 C C . ILE A 1 275 ? -30.828 9.256 47.230 1.00 52.88 275 ILE A C 1
ATOM 1943 O O . ILE A 1 275 ? -30.969 8.547 48.227 1.00 52.88 275 ILE A O 1
ATOM 1947 N N . ASP A 1 276 ? -30.950 10.581 47.249 1.00 47.97 276 ASP A N 1
ATOM 1948 C CA . ASP A 1 276 ? -31.372 11.317 48.434 1.00 47.97 276 ASP A CA 1
ATOM 1949 C C . ASP A 1 276 ? -32.894 11.335 48.529 1.00 47.97 276 ASP A C 1
ATOM 1951 O O . ASP A 1 276 ? -33.608 12.029 47.801 1.00 47.97 276 ASP A O 1
ATOM 1955 N N . HIS A 1 277 ? -33.418 10.571 49.478 1.00 54.56 277 HIS A N 1
ATOM 1956 C CA . HIS A 1 277 ? -34.829 10.607 49.794 1.00 54.56 277 HIS A CA 1
ATOM 1957 C C . HIS A 1 277 ? -35.134 11.765 50.754 1.00 54.56 277 HIS A C 1
ATOM 1959 O O . HIS A 1 277 ? -35.221 11.553 51.965 1.00 54.56 277 HIS A O 1
ATOM 1965 N N . GLU A 1 278 ? -35.359 12.980 50.236 1.00 51.38 278 GLU A N 1
ATOM 1966 C CA . GLU A 1 278 ? -35.632 14.192 51.046 1.00 51.38 278 GLU A CA 1
ATOM 1967 C C . GLU A 1 278 ? -36.733 13.996 52.103 1.00 51.38 278 GLU A C 1
ATOM 1969 O O . GLU A 1 278 ? -36.668 14.540 53.204 1.00 51.38 278 GLU A O 1
ATOM 1974 N N . LYS A 1 279 ? -37.743 13.174 51.799 1.00 50.25 279 LYS A N 1
ATOM 1975 C CA . LYS A 1 279 ? -38.866 12.894 52.705 1.00 50.25 279 LYS A CA 1
ATOM 1976 C C . LYS A 1 279 ? -38.497 11.978 53.881 1.00 50.25 279 LYS A C 1
ATOM 1978 O O . LYS A 1 279 ? -39.206 11.973 54.887 1.00 50.25 279 LYS A O 1
ATOM 1983 N N . TRP A 1 280 ? -37.432 11.189 53.746 1.00 60.22 280 TRP A N 1
ATOM 1984 C CA . TRP A 1 280 ? -37.043 10.138 54.694 1.00 60.22 280 TRP A CA 1
ATOM 1985 C C . TRP A 1 280 ? -35.635 10.324 55.274 1.00 60.22 280 TRP A C 1
ATOM 1987 O O . TRP A 1 280 ? -35.296 9.636 56.231 1.00 60.22 280 TRP A O 1
ATOM 1997 N N . GLY A 1 281 ? -34.841 11.266 54.755 1.00 50.56 281 GLY A N 1
ATOM 1998 C CA . GLY A 1 281 ? -33.497 11.570 55.255 1.00 50.56 281 GLY A CA 1
ATOM 1999 C C . GLY A 1 281 ? -32.498 10.421 55.081 1.00 50.56 281 GLY A C 1
ATOM 2000 O O . GLY A 1 281 ? -31.579 10.295 55.888 1.00 50.56 281 GLY A O 1
ATOM 2001 N N . VAL A 1 282 ? -32.701 9.563 54.074 1.00 46.72 282 VAL A N 1
ATOM 2002 C CA . VAL A 1 282 ? -31.853 8.399 53.770 1.00 46.72 282 VAL A CA 1
ATOM 2003 C C . VAL A 1 282 ? -31.246 8.565 52.379 1.00 46.72 282 VAL A C 1
ATOM 2005 O O . VAL A 1 282 ? -31.973 8.885 51.439 1.00 46.72 282 VAL A O 1
ATOM 2008 N N . SER A 1 283 ? -29.941 8.308 52.269 1.00 45.44 283 SER A N 1
ATOM 2009 C CA . SER A 1 283 ? -29.205 8.238 51.004 1.00 45.44 283 SER A CA 1
ATOM 2010 C C . SER A 1 283 ? -28.888 6.777 50.674 1.00 45.44 283 SER A C 1
ATOM 2012 O O . SER A 1 283 ? -28.161 6.119 51.425 1.00 45.44 283 SER A O 1
ATOM 2014 N N . GLU A 1 284 ? -29.425 6.250 49.574 1.00 46.00 284 GLU A N 1
ATOM 2015 C CA . GLU A 1 284 ? -29.116 4.891 49.105 1.00 46.00 284 GLU A CA 1
ATOM 2016 C C . GLU A 1 284 ? -27.964 4.914 48.095 1.00 46.00 284 GLU A C 1
ATOM 2018 O O . GLU A 1 284 ? -28.067 5.560 47.055 1.00 46.00 284 GLU A O 1
ATOM 2023 N N . VAL A 1 285 ? -26.867 4.206 48.396 1.00 52.00 285 VAL A N 1
ATOM 2024 C CA . VAL A 1 285 ? -25.677 4.110 47.531 1.00 52.00 285 VAL A CA 1
ATOM 2025 C C . VAL A 1 285 ? -25.630 2.741 46.859 1.00 52.00 285 VAL A C 1
ATOM 2027 O O . VAL A 1 285 ? -25.456 1.718 47.526 1.00 52.00 285 VAL A O 1
ATOM 2030 N N . PHE A 1 286 ? -25.710 2.720 45.530 1.00 47.97 286 PHE A N 1
ATOM 2031 C CA . PHE A 1 286 ? -25.620 1.494 44.737 1.00 47.97 286 PHE A CA 1
ATOM 2032 C C . PHE A 1 286 ? -24.172 1.244 44.310 1.00 47.97 286 PHE A C 1
ATOM 2034 O O . PHE A 1 286 ? -23.626 1.972 43.486 1.00 47.97 286 PHE A O 1
ATOM 2041 N N . ARG A 1 287 ? -23.539 0.196 44.853 1.00 46.72 287 ARG A N 1
ATOM 2042 C CA . ARG A 1 287 ? -22.191 -0.239 44.450 1.00 46.72 287 ARG A CA 1
ATOM 2043 C C . ARG A 1 287 ? -22.297 -1.456 43.540 1.00 46.72 287 ARG A C 1
ATOM 2045 O O . ARG A 1 287 ? -22.498 -2.564 44.024 1.00 46.72 287 ARG A O 1
ATOM 2052 N N . SER A 1 288 ? -22.138 -1.254 42.238 1.00 50.06 288 SER A N 1
ATOM 2053 C CA . SER A 1 288 ? -21.977 -2.346 41.279 1.00 50.06 288 SER A CA 1
ATOM 2054 C C . SER A 1 288 ? -20.892 -1.963 40.281 1.00 50.06 288 SER A C 1
ATOM 2056 O O . SER A 1 288 ? -21.016 -0.949 39.601 1.00 50.06 288 SER A O 1
ATOM 2058 N N . ALA A 1 289 ? -19.816 -2.746 40.218 1.00 56.03 289 ALA A N 1
ATOM 2059 C CA . ALA A 1 289 ? -18.816 -2.619 39.167 1.00 56.03 289 ALA A CA 1
ATOM 2060 C C . ALA A 1 289 ? -19.214 -3.581 38.046 1.00 56.03 289 ALA A C 1
ATOM 2062 O O . ALA A 1 289 ? -19.052 -4.793 38.181 1.00 56.03 289 ALA A O 1
ATOM 2063 N N . PHE A 1 290 ? -19.771 -3.049 36.958 1.00 69.69 290 PHE A N 1
ATOM 2064 C CA . PHE A 1 290 ? -19.977 -3.816 35.732 1.00 69.69 290 PHE A CA 1
ATOM 2065 C C . PHE A 1 290 ? -18.625 -3.952 35.040 1.00 69.69 290 PHE A C 1
ATOM 2067 O O . PHE A 1 290 ? -18.267 -3.158 34.172 1.00 69.69 290 PHE A O 1
ATOM 2074 N N . SER A 1 291 ? -17.835 -4.922 35.495 1.00 78.62 291 SER A N 1
ATOM 2075 C CA . SER A 1 291 ? -16.603 -5.303 34.826 1.00 78.62 291 SER A CA 1
ATOM 2076 C C . SER A 1 291 ? -16.831 -6.533 33.960 1.00 78.62 291 SER A C 1
ATOM 2078 O O . SER A 1 291 ? -17.592 -7.440 34.303 1.00 78.62 291 SER A O 1
ATOM 2080 N N . ARG A 1 292 ? -16.167 -6.557 32.810 1.00 86.00 292 ARG A N 1
ATOM 2081 C CA . ARG A 1 292 ? -16.124 -7.711 31.917 1.00 86.00 292 ARG A CA 1
ATOM 2082 C C . ARG A 1 292 ? -14.678 -8.024 31.580 1.00 86.00 292 ARG A C 1
ATOM 2084 O O . ARG A 1 292 ? -13.838 -7.128 31.542 1.00 86.00 292 ARG A O 1
ATOM 2091 N N . PHE A 1 293 ? -14.393 -9.297 31.344 1.00 87.62 293 PHE A N 1
ATOM 2092 C CA . PHE A 1 293 ? -13.108 -9.687 30.787 1.00 87.62 293 PHE A CA 1
ATOM 2093 C C . PHE A 1 293 ? -13.128 -9.440 29.280 1.00 87.62 293 PHE A C 1
ATOM 2095 O O . PHE A 1 293 ? -13.982 -9.981 28.579 1.00 87.62 293 PHE A O 1
ATOM 2102 N N . GLU A 1 294 ? -12.192 -8.631 28.802 1.00 88.56 294 GLU A N 1
ATOM 2103 C CA . GLU A 1 294 ? -11.953 -8.409 27.383 1.00 88.56 294 GLU A CA 1
ATOM 2104 C C . GLU A 1 294 ? -10.783 -9.308 26.946 1.00 88.56 294 GLU A C 1
ATOM 2106 O O . GLU A 1 294 ? -9.687 -9.200 27.513 1.00 88.56 294 GLU A O 1
ATOM 2111 N N . PRO A 1 295 ? -10.975 -10.214 25.970 1.00 91.50 295 PRO A N 1
ATOM 2112 C CA . PRO A 1 295 ? -9.896 -11.062 25.485 1.00 91.50 295 PRO A CA 1
ATOM 2113 C C . PRO A 1 295 ? -8.819 -10.242 24.764 1.00 91.50 295 PRO A C 1
ATOM 2115 O O . PRO A 1 295 ? -9.080 -9.199 24.166 1.00 91.50 295 PRO A O 1
ATOM 2118 N N . GLY A 1 296 ? -7.586 -10.747 24.800 1.00 92.56 296 GLY A N 1
ATOM 2119 C CA . GLY A 1 296 ? -6.491 -10.181 24.018 1.00 92.56 296 GLY A CA 1
ATOM 2120 C C . GLY A 1 296 ? -6.683 -10.416 22.520 1.00 92.56 296 GLY A C 1
ATOM 2121 O O . GLY A 1 296 ? -7.299 -11.400 22.110 1.00 92.56 296 GLY A O 1
ATOM 2122 N N . TYR A 1 297 ? -6.121 -9.531 21.704 1.00 94.50 297 TYR A N 1
ATOM 2123 C CA . TYR A 1 297 ? -6.171 -9.614 20.247 1.00 94.50 297 TYR A CA 1
ATOM 2124 C C . TYR A 1 297 ? -4.884 -9.059 19.630 1.00 94.50 297 TYR A C 1
ATOM 2126 O O . TYR A 1 297 ? -4.094 -8.383 20.288 1.00 94.50 297 TYR A O 1
ATOM 2134 N N . VAL A 1 298 ? -4.656 -9.353 18.353 1.00 95.38 298 VAL A N 1
ATOM 2135 C CA . VAL A 1 298 ? -3.593 -8.720 17.564 1.00 95.38 298 VAL A CA 1
ATOM 2136 C C . VAL A 1 298 ? -4.217 -7.611 16.738 1.00 95.38 298 VAL A C 1
ATOM 2138 O O . VAL A 1 298 ? -5.266 -7.801 16.138 1.00 95.38 298 VAL A O 1
ATOM 2141 N N . GLU A 1 299 ? -3.567 -6.460 16.706 1.00 95.56 299 GLU A N 1
ATOM 2142 C CA . GLU A 1 299 ? -3.896 -5.371 15.799 1.00 95.56 299 GLU A CA 1
ATOM 2143 C C . GLU A 1 299 ? -2.738 -5.230 14.816 1.00 95.56 299 GLU A C 1
ATOM 2145 O O . GLU A 1 299 ? -1.689 -4.664 15.147 1.00 95.56 299 GLU A O 1
ATOM 2150 N N . GLY A 1 300 ? -2.878 -5.803 13.623 1.00 96.06 300 GLY A N 1
ATOM 2151 C CA . GLY A 1 300 ? -1.850 -5.642 12.609 1.00 96.06 300 GLY A CA 1
ATOM 2152 C C . GLY A 1 300 ? -1.934 -4.292 11.929 1.00 96.06 300 GLY A C 1
ATOM 2153 O O . GLY A 1 300 ? -2.947 -3.589 11.971 1.00 96.06 300 GLY A O 1
ATOM 2154 N N . LYS A 1 301 ? -0.818 -3.915 11.324 1.00 95.81 301 LYS A N 1
ATOM 2155 C CA . LYS A 1 301 ? -0.632 -2.594 10.741 1.00 95.81 301 LYS A CA 1
ATOM 2156 C C . LYS A 1 301 ? -0.431 -2.696 9.249 1.00 95.81 301 LYS A C 1
ATOM 2158 O O . LYS A 1 301 ? -0.056 -3.748 8.728 1.00 95.81 301 LYS A O 1
ATOM 2163 N N . ASP A 1 302 ? -0.680 -1.578 8.584 1.00 95.12 302 ASP A N 1
ATOM 2164 C CA . ASP A 1 302 ? -0.479 -1.468 7.150 1.00 95.12 302 ASP A CA 1
ATOM 2165 C C . ASP A 1 302 ? 0.961 -1.832 6.794 1.00 95.12 302 ASP A C 1
ATOM 2167 O O . ASP A 1 302 ? 1.914 -1.417 7.461 1.00 95.12 302 ASP A O 1
ATOM 2171 N N . ALA A 1 303 ? 1.109 -2.605 5.731 1.00 96.94 303 ALA A N 1
ATOM 2172 C CA . ALA A 1 303 ? 2.374 -2.770 5.056 1.00 96.94 303 ALA A CA 1
ATOM 2173 C C . ALA A 1 303 ? 2.711 -1.520 4.229 1.00 96.94 303 ALA A C 1
ATOM 2175 O O . ALA A 1 303 ? 1.869 -0.682 3.892 1.00 96.94 303 ALA A O 1
ATOM 2176 N N . GLY A 1 304 ? 3.994 -1.410 3.934 1.00 96.88 304 GLY A N 1
ATOM 2177 C CA . GLY A 1 304 ? 4.645 -0.289 3.301 1.00 96.88 304 GLY A CA 1
ATOM 2178 C C . GLY A 1 304 ? 4.613 -0.308 1.775 1.00 96.88 304 GLY A C 1
ATOM 2179 O O . GLY A 1 304 ? 3.753 -0.911 1.134 1.00 96.88 304 GLY A O 1
ATOM 2180 N N . GLU A 1 305 ? 5.584 0.377 1.181 1.00 97.81 305 GLU A N 1
ATOM 2181 C CA . GLU A 1 305 ? 5.663 0.613 -0.261 1.00 97.81 305 GLU A CA 1
ATOM 2182 C C . GLU A 1 305 ? 7.064 0.312 -0.801 1.00 97.81 305 GLU A C 1
ATOM 2184 O O . GLU A 1 305 ? 8.058 0.811 -0.274 1.00 97.81 305 GLU A O 1
ATOM 2189 N N . LEU A 1 306 ? 7.138 -0.436 -1.904 1.00 98.62 306 LEU A N 1
ATOM 2190 C CA . LEU A 1 306 ? 8.316 -0.526 -2.760 1.00 98.62 306 LEU A CA 1
ATOM 2191 C C . LEU A 1 306 ? 8.045 0.229 -4.061 1.00 98.62 306 LEU A C 1
ATOM 2193 O O . LEU A 1 306 ? 7.217 -0.189 -4.869 1.00 98.62 306 LEU A O 1
ATOM 2197 N N . ARG A 1 307 ? 8.796 1.303 -4.294 1.00 98.38 307 ARG A N 1
ATOM 2198 C CA . ARG A 1 307 ? 8.781 2.061 -5.541 1.00 98.38 307 ARG A CA 1
ATOM 2199 C C . ARG A 1 307 ? 10.089 1.892 -6.296 1.00 98.38 307 ARG A C 1
ATOM 2201 O O . ARG A 1 307 ? 11.158 2.203 -5.769 1.00 98.38 307 ARG A O 1
ATOM 2208 N N . ILE A 1 308 ? 10.001 1.468 -7.551 1.00 98.06 308 ILE A N 1
ATOM 2209 C CA . ILE A 1 308 ? 11.141 1.349 -8.459 1.00 98.06 308 ILE A CA 1
ATOM 2210 C C . ILE A 1 308 ? 10.889 2.213 -9.683 1.00 98.06 308 ILE A C 1
ATOM 2212 O O . ILE A 1 308 ? 9.878 2.067 -10.358 1.00 98.06 308 ILE A O 1
ATOM 2216 N N . GLN A 1 309 ? 11.836 3.088 -9.988 1.00 95.94 309 GLN A N 1
ATOM 2217 C CA . GLN A 1 309 ? 11.767 3.995 -11.119 1.00 95.94 309 GLN A CA 1
ATOM 2218 C C . GLN A 1 309 ? 13.074 3.933 -11.899 1.00 95.94 309 GLN A C 1
ATOM 2220 O O . GLN A 1 309 ? 14.112 4.400 -11.422 1.00 95.94 309 GLN A O 1
ATOM 2225 N N . ALA A 1 310 ? 13.029 3.351 -13.094 1.00 95.12 310 ALA A N 1
ATOM 2226 C CA . ALA A 1 310 ? 14.187 3.261 -13.972 1.00 95.12 310 ALA A CA 1
ATOM 2227 C C . ALA A 1 310 ? 13.783 2.946 -15.417 1.00 95.12 310 ALA A C 1
ATOM 2229 O O . ALA A 1 310 ? 12.774 2.279 -15.644 1.00 95.12 310 ALA A O 1
ATOM 2230 N N . PRO A 1 311 ? 14.597 3.337 -16.407 1.00 92.56 311 PRO A N 1
ATOM 2231 C CA . PRO A 1 311 ? 14.433 2.853 -17.775 1.00 92.56 311 PRO A CA 1
ATOM 2232 C C . PRO A 1 311 ? 14.671 1.339 -17.932 1.00 92.56 311 PRO A C 1
ATOM 2234 O O . PRO A 1 311 ? 14.160 0.722 -18.859 1.00 92.56 311 PRO A O 1
ATOM 2237 N N . GLN A 1 312 ? 15.456 0.706 -17.060 1.00 94.06 312 GLN A N 1
ATOM 2238 C CA . GLN A 1 312 ? 15.645 -0.748 -17.064 1.00 94.06 312 GLN A CA 1
ATOM 2239 C C . GLN A 1 312 ? 15.460 -1.318 -15.659 1.00 94.06 312 GLN A C 1
ATOM 2241 O O . GLN A 1 312 ? 16.097 -0.856 -14.713 1.00 94.06 312 GLN A O 1
ATOM 2246 N N . ILE A 1 313 ? 14.614 -2.339 -15.528 1.00 95.69 313 ILE A N 1
ATOM 2247 C CA . ILE A 1 313 ? 14.330 -3.015 -14.259 1.00 95.69 313 ILE A CA 1
ATOM 2248 C C . ILE A 1 313 ? 14.538 -4.517 -14.447 1.00 95.69 313 ILE A C 1
ATOM 2250 O O . ILE A 1 313 ? 13.998 -5.109 -15.376 1.00 95.69 313 ILE A O 1
ATOM 2254 N N . SER A 1 314 ? 15.311 -5.127 -13.551 1.00 94.81 314 SER A N 1
ATOM 2255 C CA . SER A 1 314 ? 15.402 -6.579 -13.395 1.00 94.81 314 SER A CA 1
ATOM 2256 C C . SER A 1 314 ? 14.988 -6.933 -11.974 1.00 94.81 314 SER A C 1
ATOM 2258 O O . SER A 1 314 ? 15.715 -6.618 -11.031 1.00 94.81 314 SER A O 1
ATOM 2260 N N . PHE A 1 315 ? 13.832 -7.578 -11.820 1.00 95.25 315 PHE A N 1
ATOM 2261 C CA . PHE A 1 315 ? 13.266 -7.941 -10.523 1.00 95.25 315 PHE A CA 1
ATOM 2262 C C . PHE A 1 315 ? 13.289 -9.461 -10.351 1.00 95.25 315 PHE A C 1
ATOM 2264 O O . PHE A 1 315 ? 12.466 -10.164 -10.923 1.00 95.25 315 PHE A O 1
ATOM 2271 N N . GLN A 1 316 ? 14.234 -9.968 -9.559 1.00 94.31 316 GLN A N 1
ATOM 2272 C CA . GLN A 1 316 ? 14.339 -11.398 -9.230 1.00 94.31 316 GLN A CA 1
ATOM 2273 C C . GLN A 1 316 ? 14.379 -11.662 -7.715 1.00 94.31 316 GLN A C 1
ATOM 2275 O O . GLN A 1 316 ? 14.521 -12.808 -7.294 1.00 94.31 316 GLN A O 1
ATOM 2280 N N . ALA A 1 317 ? 14.295 -10.611 -6.897 1.00 95.62 317 ALA A N 1
ATOM 2281 C CA . ALA A 1 317 ? 14.305 -10.708 -5.441 1.00 95.62 317 ALA A CA 1
ATOM 2282 C C . ALA A 1 317 ? 12.978 -11.235 -4.878 1.00 95.62 317 ALA A C 1
ATOM 2284 O O . ALA A 1 317 ? 11.943 -11.165 -5.532 1.00 95.62 317 ALA A O 1
ATOM 2285 N N . GLU A 1 318 ? 13.006 -11.707 -3.635 1.00 96.62 318 GLU A N 1
ATOM 2286 C CA . GLU A 1 318 ? 11.799 -11.946 -2.845 1.00 96.62 318 GLU A CA 1
ATOM 2287 C C . GLU A 1 318 ? 11.241 -10.601 -2.356 1.00 96.62 318 GLU A C 1
ATOM 2289 O O . GLU A 1 318 ? 11.985 -9.770 -1.825 1.00 96.62 318 GLU A O 1
ATOM 2294 N N . LEU A 1 319 ? 9.933 -10.395 -2.510 1.00 97.69 319 LEU A N 1
ATOM 2295 C CA . LEU A 1 319 ? 9.217 -9.262 -1.931 1.00 97.69 319 LEU A CA 1
ATOM 2296 C C . LEU A 1 319 ? 8.351 -9.750 -0.771 1.00 97.69 319 LEU A C 1
ATOM 2298 O O . LEU A 1 319 ? 7.512 -10.624 -0.962 1.00 97.69 319 LEU A O 1
ATOM 2302 N N . ARG A 1 320 ? 8.512 -9.147 0.407 1.00 98.31 320 ARG A N 1
ATOM 2303 C CA . ARG A 1 320 ? 7.638 -9.349 1.567 1.00 98.31 320 ARG A CA 1
ATOM 2304 C C . ARG A 1 320 ? 6.852 -8.079 1.824 1.00 98.31 320 ARG A C 1
ATOM 2306 O O . ARG A 1 320 ? 7.425 -7.032 2.107 1.00 98.31 320 ARG A O 1
ATOM 2313 N N . ALA A 1 321 ? 5.542 -8.168 1.682 1.00 97.69 321 ALA A N 1
ATOM 2314 C CA . ALA A 1 321 ? 4.622 -7.042 1.701 1.00 97.69 321 ALA A CA 1
ATOM 2315 C C . ALA A 1 321 ? 3.325 -7.360 2.465 1.00 97.69 321 ALA A C 1
ATOM 2317 O O . ALA A 1 321 ? 2.360 -6.606 2.377 1.00 97.69 321 ALA A O 1
ATOM 2318 N N . SER A 1 322 ? 3.293 -8.456 3.227 1.00 95.81 322 SER A N 1
ATOM 2319 C CA . SER A 1 322 ? 2.112 -8.904 3.966 1.00 95.81 322 SER A CA 1
ATOM 2320 C C . SER A 1 322 ? 1.771 -8.003 5.155 1.00 95.81 322 SER A C 1
ATOM 2322 O O . SER A 1 322 ? 2.667 -7.488 5.833 1.00 95.81 322 SER A O 1
ATOM 2324 N N . SER A 1 323 ? 0.482 -7.914 5.472 1.00 94.62 323 SER A N 1
ATOM 2325 C CA . SER A 1 323 ? -0.057 -7.443 6.750 1.00 94.62 323 SER A CA 1
ATOM 2326 C C . SER A 1 323 ? -0.777 -8.592 7.476 1.00 94.62 323 SER A C 1
ATOM 2328 O O . SER A 1 323 ? -1.178 -9.575 6.852 1.00 94.62 323 SER A O 1
ATOM 2330 N N . THR A 1 324 ? -0.927 -8.489 8.799 1.00 93.69 324 THR A N 1
ATOM 2331 C CA . THR A 1 324 ? -1.630 -9.492 9.623 1.00 93.69 324 THR A CA 1
ATOM 2332 C C . THR A 1 324 ? -2.972 -8.934 10.077 1.00 93.69 324 THR A C 1
ATOM 2334 O O . THR A 1 324 ? -2.993 -7.988 10.849 1.00 93.69 324 THR A O 1
ATOM 2337 N N . SER A 1 325 ? -4.099 -9.508 9.672 1.00 92.94 325 SER A N 1
ATOM 2338 C CA . SER A 1 325 ? -5.408 -9.075 10.182 1.00 92.94 325 SER A CA 1
ATOM 2339 C C . SER A 1 325 ? -5.733 -9.752 11.513 1.00 92.94 325 SER A C 1
ATOM 2341 O O . SER A 1 325 ? -5.684 -10.975 11.627 1.00 92.94 325 SER A O 1
ATOM 2343 N N . GLY A 1 326 ? -6.063 -8.957 12.531 1.00 92.88 326 GLY A N 1
ATOM 2344 C CA . GLY A 1 326 ? -6.661 -9.448 13.772 1.00 92.88 326 GLY A CA 1
ATOM 2345 C C . GLY A 1 326 ? -8.130 -9.835 13.631 1.00 92.88 326 GLY A C 1
ATOM 2346 O O . GLY A 1 326 ? -8.795 -9.432 12.682 1.00 92.88 326 GLY A O 1
ATOM 2347 N N . SER A 1 327 ? -8.673 -10.527 14.636 1.00 91.06 327 SER A N 1
ATOM 2348 C CA . SER A 1 327 ? -10.088 -10.941 14.670 1.00 91.06 327 SER A CA 1
ATOM 2349 C C . SER A 1 327 ? -11.075 -9.772 14.562 1.00 91.06 327 SER A C 1
ATOM 2351 O O . SER A 1 327 ? -12.159 -9.925 14.010 1.00 91.06 327 SER A O 1
ATOM 2353 N N . ASN A 1 328 ? -10.696 -8.592 15.061 1.00 92.50 328 ASN A N 1
ATOM 2354 C CA . ASN A 1 328 ? -11.523 -7.388 14.974 1.00 92.50 328 ASN A CA 1
ATOM 2355 C C . ASN A 1 328 ? -11.406 -6.704 13.599 1.00 92.50 328 ASN A C 1
ATOM 2357 O O . ASN A 1 328 ? -12.338 -6.035 13.169 1.00 92.50 328 ASN A O 1
ATOM 2361 N N . GLN A 1 329 ? -10.288 -6.893 12.890 1.00 94.69 329 GLN A N 1
ATOM 2362 C CA . GLN A 1 329 ? -9.915 -6.167 11.673 1.00 94.69 329 GLN A CA 1
ATOM 2363 C C . GLN A 1 329 ? -10.567 -6.768 10.429 1.00 94.69 329 GLN A C 1
ATOM 2365 O O . GLN A 1 329 ? -9.911 -7.437 9.632 1.00 94.69 329 GLN A O 1
ATOM 2370 N N . ARG A 1 330 ? -11.870 -6.536 10.273 1.00 94.69 330 ARG A N 1
ATOM 2371 C CA . ARG A 1 330 ? -12.694 -7.153 9.223 1.00 94.69 330 ARG A CA 1
ATOM 2372 C C . ARG A 1 330 ? -13.381 -6.138 8.311 1.00 94.69 330 ARG A C 1
ATOM 2374 O O . ARG A 1 330 ? -13.854 -6.514 7.243 1.00 94.69 330 ARG A O 1
ATOM 2381 N N . VAL A 1 331 ? -13.431 -4.865 8.690 1.00 93.12 331 VAL A N 1
ATOM 2382 C CA . VAL A 1 331 ? -14.140 -3.809 7.954 1.00 93.12 331 VAL A CA 1
ATOM 2383 C C . VAL A 1 331 ? -13.240 -3.177 6.888 1.00 93.12 331 VAL A C 1
ATOM 2385 O O . VAL A 1 331 ? -12.011 -3.173 7.000 1.00 93.12 331 VAL A O 1
ATOM 2388 N N . ARG A 1 332 ? -13.863 -2.625 5.838 1.00 91.75 332 ARG A N 1
ATOM 2389 C CA . ARG A 1 332 ? -13.190 -1.893 4.759 1.00 91.75 332 ARG A CA 1
ATOM 2390 C C . ARG A 1 332 ? -12.221 -0.829 5.319 1.00 91.75 332 ARG A C 1
ATOM 2392 O O . ARG A 1 332 ? -12.648 0.023 6.100 1.00 91.75 332 ARG A O 1
ATOM 2399 N N . PRO A 1 333 ? -10.958 -0.810 4.861 1.00 88.19 333 PRO A N 1
ATOM 2400 C CA . PRO A 1 333 ? -10.027 0.284 5.115 1.00 88.19 333 PRO A CA 1
ATOM 2401 C C . PRO A 1 333 ? -10.583 1.602 4.555 1.00 88.19 333 PRO A C 1
ATOM 2403 O O . PRO A 1 333 ? -10.917 1.672 3.373 1.00 88.19 333 PRO A O 1
ATOM 2406 N N . VAL A 1 334 ? -10.653 2.659 5.365 1.00 79.25 334 VAL A N 1
ATOM 2407 C CA . VAL A 1 334 ? -11.006 4.012 4.888 1.00 79.25 334 VAL A CA 1
ATOM 2408 C C . VAL A 1 334 ? -9.742 4.869 4.832 1.00 79.25 334 VAL A C 1
ATOM 2410 O O . VAL A 1 334 ? -8.815 4.659 5.618 1.00 79.25 334 VAL A O 1
ATOM 2413 N N . ALA A 1 335 ? -9.681 5.818 3.893 1.00 64.88 335 ALA A N 1
ATOM 2414 C CA . ALA A 1 335 ? -8.581 6.768 3.809 1.00 64.88 335 ALA A CA 1
ATOM 2415 C C . ALA A 1 335 ? -8.462 7.568 5.118 1.00 64.88 335 ALA A C 1
ATOM 2417 O O . ALA A 1 335 ? -9.356 8.321 5.511 1.00 64.88 335 ALA A O 1
ATOM 2418 N N . SER A 1 336 ? -7.328 7.391 5.787 1.00 58.47 336 SER A N 1
ATOM 2419 C CA . SER A 1 336 ? -6.952 8.035 7.043 1.00 58.47 336 SER A CA 1
ATOM 2420 C C . SER A 1 336 ? -6.584 9.508 6.826 1.00 58.47 336 SER A C 1
ATOM 2422 O O . SER A 1 336 ? -5.426 9.891 6.983 1.00 58.47 336 SER A O 1
ATOM 2424 N N . ASN A 1 337 ? -7.534 10.363 6.435 1.00 59.75 337 ASN A N 1
ATOM 2425 C CA . ASN A 1 337 ? -7.276 11.801 6.306 1.00 59.75 337 ASN A CA 1
ATOM 2426 C C . ASN A 1 337 ? -6.943 12.401 7.684 1.00 59.75 337 ASN A C 1
ATOM 2428 O O . ASN A 1 337 ? -7.832 12.710 8.471 1.00 59.75 337 ASN A O 1
ATOM 2432 N N . GLY A 1 338 ? -5.648 12.557 7.972 1.00 63.25 338 GLY A N 1
ATOM 2433 C CA . GLY A 1 338 ? -5.138 13.116 9.229 1.00 63.25 338 GLY A CA 1
ATOM 2434 C C . GLY A 1 338 ? -4.884 12.100 10.350 1.00 63.25 338 GLY A C 1
ATOM 2435 O O . GLY A 1 338 ? -4.300 12.481 11.362 1.00 63.25 338 GLY A O 1
ATOM 2436 N N . THR A 1 339 ? -5.242 10.823 10.173 1.00 71.94 339 THR A N 1
ATOM 2437 C CA . THR A 1 339 ? -4.919 9.758 11.138 1.00 71.94 339 THR A CA 1
ATOM 2438 C C . THR A 1 339 ? -3.546 9.158 10.808 1.00 71.94 339 THR A C 1
ATOM 2440 O O . THR A 1 339 ? -3.331 8.737 9.669 1.00 71.94 339 THR A O 1
ATOM 2443 N N . PRO A 1 340 ? -2.597 9.095 11.762 1.00 78.38 340 PRO A N 1
ATOM 2444 C CA . PRO A 1 340 ? -1.304 8.458 11.527 1.00 78.38 340 PRO A CA 1
ATOM 2445 C C . PRO A 1 340 ? -1.444 6.989 11.100 1.00 78.38 340 PRO A C 1
ATOM 2447 O O . PRO A 1 340 ? -2.341 6.291 11.568 1.00 78.38 340 PRO A O 1
ATOM 2450 N N . ALA A 1 341 ? -0.523 6.483 10.274 1.00 80.38 341 ALA A N 1
ATOM 2451 C CA . ALA A 1 341 ? -0.566 5.099 9.773 1.00 80.38 341 ALA A CA 1
ATOM 2452 C C . ALA A 1 341 ? -0.582 4.039 10.896 1.00 80.38 341 ALA A C 1
ATOM 2454 O O . ALA A 1 341 ? -1.218 2.996 10.769 1.00 80.38 341 ALA A O 1
ATOM 2455 N N . PHE A 1 342 ? 0.065 4.322 12.033 1.00 84.75 342 PHE A N 1
ATOM 2456 C CA . PHE A 1 342 ? 0.053 3.449 13.211 1.00 84.75 342 PHE A CA 1
ATOM 2457 C C . PHE A 1 342 ? -1.267 3.492 14.004 1.00 84.75 342 PHE A C 1
ATOM 2459 O O . PHE A 1 342 ? -1.434 2.707 14.934 1.00 84.75 342 PHE A O 1
ATOM 2466 N N . ALA A 1 343 ? -2.190 4.395 13.671 1.00 84.94 343 ALA A N 1
ATOM 2467 C CA . ALA A 1 343 ? -3.416 4.680 14.418 1.00 84.94 343 ALA A CA 1
ATOM 2468 C C . ALA A 1 343 ? -4.695 4.358 13.620 1.00 84.94 343 ALA A C 1
ATOM 2470 O O . ALA A 1 343 ? -5.749 4.932 13.893 1.00 84.94 343 ALA A O 1
ATOM 2471 N N . ARG A 1 344 ? -4.612 3.465 12.620 1.00 86.81 344 ARG A N 1
ATOM 2472 C CA . ARG A 1 344 ? -5.790 2.939 11.910 1.00 86.81 344 ARG A CA 1
ATOM 2473 C C . ARG A 1 344 ? -6.826 2.412 12.924 1.00 86.81 344 ARG A C 1
ATOM 2475 O O . ARG A 1 344 ? -6.418 1.795 13.908 1.00 86.81 344 ARG A O 1
ATOM 2482 N N . PRO A 1 345 ? -8.139 2.619 12.697 1.00 88.56 345 PRO A N 1
ATOM 2483 C CA . PRO A 1 345 ? -9.174 2.024 13.536 1.00 88.56 345 PRO A CA 1
ATOM 2484 C C . PRO A 1 345 ? -9.011 0.507 13.682 1.00 88.56 345 PRO A C 1
ATOM 2486 O O . PRO A 1 345 ? -8.679 -0.192 12.724 1.00 88.56 345 PRO A O 1
ATOM 2489 N N . TYR A 1 346 ? -9.239 0.015 14.899 1.00 89.75 346 TYR A N 1
ATOM 2490 C CA . TYR A 1 346 ? -8.952 -1.363 15.313 1.00 89.75 346 TYR A CA 1
ATOM 2491 C C . TYR A 1 346 ? -9.765 -2.435 14.569 1.00 89.75 346 TYR A C 1
ATOM 2493 O O . TYR A 1 346 ? -9.414 -3.611 14.620 1.00 89.75 346 TYR A O 1
ATOM 2501 N N . ASP A 1 347 ? -10.867 -2.040 13.935 1.00 92.25 347 ASP A N 1
ATOM 2502 C CA . ASP A 1 347 ? -11.814 -2.900 13.235 1.00 92.25 347 ASP A CA 1
ATOM 2503 C C . ASP A 1 347 ? -11.592 -2.931 11.715 1.00 92.25 347 ASP A C 1
ATOM 2505 O O . ASP A 1 347 ? -12.172 -3.755 11.005 1.00 92.25 347 ASP A O 1
ATOM 2509 N N . GLN A 1 348 ? -10.718 -2.067 11.198 1.00 93.44 348 GLN A N 1
ATOM 2510 C CA . GLN A 1 348 ? -10.376 -2.028 9.784 1.00 93.44 348 GLN A CA 1
ATOM 2511 C C . GLN A 1 348 ? -9.266 -3.020 9.452 1.00 93.44 348 GLN A C 1
ATOM 2513 O O . GLN A 1 348 ? -8.257 -3.111 10.156 1.00 93.44 348 GLN A O 1
ATOM 2518 N N . VAL A 1 349 ? -9.422 -3.710 8.322 1.00 93.88 349 VAL A N 1
ATOM 2519 C CA . VAL A 1 349 ? -8.373 -4.559 7.744 1.00 93.88 349 VAL A CA 1
ATOM 2520 C C . VAL A 1 349 ? -7.109 -3.710 7.496 1.00 93.88 349 VAL A C 1
ATOM 2522 O O . VAL A 1 349 ? -7.216 -2.615 6.936 1.00 93.88 349 VAL A O 1
ATOM 2525 N N . PRO A 1 350 ? -5.905 -4.167 7.882 1.00 93.94 350 PRO A N 1
ATOM 2526 C CA . PRO A 1 350 ? -4.670 -3.492 7.507 1.00 93.94 350 PRO A CA 1
ATOM 2527 C C . PRO A 1 350 ? -4.377 -3.691 6.018 1.00 93.94 350 PRO A C 1
ATOM 2529 O O . PRO A 1 350 ? -4.469 -4.802 5.494 1.00 93.94 350 PRO A O 1
ATOM 2532 N N . LEU A 1 351 ? -3.955 -2.632 5.335 1.00 91.69 351 LEU A N 1
ATOM 2533 C CA . LEU A 1 351 ? -3.590 -2.715 3.923 1.00 91.69 351 LEU A CA 1
ATOM 2534 C C . LEU A 1 351 ? -2.300 -3.525 3.747 1.00 91.69 351 LEU A C 1
ATOM 2536 O O . LEU A 1 351 ? -1.301 -3.262 4.414 1.00 91.69 351 LEU A O 1
ATOM 2540 N N . GLY A 1 352 ? -2.296 -4.469 2.806 1.00 93.50 352 GLY A N 1
ATOM 2541 C CA . GLY A 1 352 ? -1.060 -5.078 2.309 1.00 93.50 352 GLY A CA 1
ATOM 2542 C C . GLY A 1 352 ? -0.204 -4.064 1.537 1.00 93.50 352 GLY A C 1
ATOM 2543 O O . GLY A 1 352 ? -0.643 -2.943 1.234 1.00 93.50 352 GLY A O 1
ATOM 2544 N N . GLY A 1 353 ? 1.019 -4.450 1.188 1.00 95.94 353 GLY A N 1
ATOM 2545 C CA . GLY A 1 353 ? 1.986 -3.506 0.639 1.00 95.94 353 GLY A CA 1
ATOM 2546 C C . GLY A 1 353 ? 1.621 -3.024 -0.762 1.00 95.94 353 GLY A C 1
ATOM 2547 O O . GLY A 1 353 ? 0.770 -3.608 -1.444 1.00 95.94 353 GLY A O 1
ATOM 2548 N N . LEU A 1 354 ? 2.274 -1.936 -1.169 1.00 96.88 354 LEU A N 1
ATOM 2549 C CA . LEU A 1 354 ? 2.213 -1.375 -2.516 1.00 96.88 354 LEU A CA 1
ATOM 2550 C C . LEU A 1 354 ? 3.508 -1.679 -3.273 1.00 96.88 354 LEU A C 1
ATOM 2552 O O . LEU A 1 354 ? 4.590 -1.297 -2.826 1.00 96.88 354 LEU A O 1
ATOM 2556 N N . LEU A 1 355 ? 3.390 -2.287 -4.452 1.00 97.75 355 LEU A N 1
ATOM 2557 C CA . LEU A 1 355 ? 4.457 -2.322 -5.448 1.00 97.75 355 LEU A CA 1
ATOM 2558 C C . LEU A 1 355 ? 4.162 -1.282 -6.527 1.00 97.75 355 LEU A C 1
ATOM 2560 O O . LEU A 1 355 ? 3.172 -1.407 -7.245 1.00 97.75 355 LEU A O 1
ATOM 2564 N N . GLN A 1 356 ? 5.033 -0.282 -6.661 1.00 96.50 356 GLN A N 1
ATOM 2565 C CA . GLN A 1 356 ? 4.993 0.681 -7.755 1.00 96.50 356 GLN A CA 1
ATOM 2566 C C . GLN A 1 356 ? 6.210 0.518 -8.671 1.00 96.50 356 GLN A C 1
ATOM 2568 O O . GLN A 1 356 ? 7.348 0.688 -8.232 1.00 96.50 356 GLN A O 1
ATOM 2573 N N . LEU A 1 357 ? 5.972 0.259 -9.957 1.00 95.81 357 LEU A N 1
ATOM 2574 C CA . LEU A 1 357 ? 7.010 0.235 -10.988 1.00 95.81 357 LEU A CA 1
ATOM 2575 C C . LEU A 1 357 ? 6.768 1.346 -12.006 1.00 95.81 357 LEU A C 1
ATOM 2577 O O . LEU A 1 357 ? 5.725 1.382 -12.650 1.00 95.81 357 LEU A O 1
ATOM 2581 N N . ASP A 1 358 ? 7.761 2.210 -12.180 1.00 93.44 358 ASP A N 1
ATOM 2582 C CA . ASP A 1 358 ? 7.797 3.260 -13.191 1.00 93.44 358 ASP A CA 1
ATOM 2583 C C . ASP A 1 358 ? 8.890 2.898 -14.225 1.00 93.44 358 ASP A C 1
ATOM 2585 O O . ASP A 1 358 ? 10.067 3.245 -14.059 1.00 93.44 358 ASP A O 1
ATOM 2589 N N . LEU A 1 359 ? 8.512 2.160 -15.279 1.00 92.44 359 LEU A N 1
ATOM 2590 C CA . LEU A 1 359 ? 9.390 1.723 -16.371 1.00 92.44 359 LEU A CA 1
ATOM 2591 C C . LEU A 1 359 ? 9.426 2.778 -17.489 1.00 92.44 359 LEU A C 1
ATOM 2593 O O . LEU A 1 359 ? 8.546 2.866 -18.345 1.00 92.44 359 LEU A O 1
ATOM 2597 N N . LEU A 1 360 ? 10.471 3.602 -17.469 1.00 83.81 360 LEU A N 1
ATOM 2598 C CA . LEU A 1 360 ? 10.574 4.829 -18.270 1.00 83.81 360 LEU A CA 1
ATOM 2599 C C . LEU A 1 360 ? 11.527 4.667 -19.460 1.00 83.81 360 LEU A C 1
ATOM 2601 O O . LEU A 1 360 ? 12.491 5.419 -19.615 1.00 83.81 360 LEU A O 1
ATOM 2605 N N . ASN A 1 361 ? 11.296 3.647 -20.284 1.00 89.56 361 ASN A N 1
ATOM 2606 C CA . ASN A 1 361 ? 12.205 3.290 -21.372 1.00 89.56 361 ASN A CA 1
ATOM 2607 C C . ASN A 1 361 ? 11.710 3.775 -22.741 1.00 89.56 361 ASN A C 1
ATOM 2609 O O . ASN A 1 361 ? 10.610 3.439 -23.176 1.00 89.56 361 ASN A O 1
ATOM 2613 N N . GLY A 1 362 ? 12.552 4.524 -23.453 1.00 87.81 362 GLY A N 1
ATOM 2614 C CA . GLY A 1 362 ? 12.248 5.052 -24.784 1.00 87.81 362 GLY A CA 1
ATOM 2615 C C . GLY A 1 362 ? 12.267 4.014 -25.910 1.00 87.81 362 GLY A C 1
ATOM 2616 O O . GLY A 1 362 ? 11.867 4.350 -27.025 1.00 87.81 362 GLY A O 1
ATOM 2617 N N . ASP A 1 363 ? 12.728 2.792 -25.642 1.00 89.62 363 ASP A N 1
ATOM 2618 C CA . ASP A 1 363 ? 12.619 1.634 -26.537 1.00 89.62 363 ASP A CA 1
ATOM 2619 C C . ASP A 1 363 ? 11.294 0.870 -26.351 1.00 89.62 363 ASP A C 1
ATOM 2621 O O . ASP A 1 363 ? 11.075 -0.132 -27.024 1.00 89.62 363 ASP A O 1
ATOM 2625 N N . LEU A 1 364 ? 10.400 1.354 -25.477 1.00 89.50 364 LEU A N 1
ATOM 2626 C CA . LEU A 1 364 ? 9.034 0.847 -25.288 1.00 89.50 364 LEU A CA 1
ATOM 2627 C C . LEU A 1 364 ? 8.947 -0.685 -25.072 1.00 89.50 364 LEU A C 1
ATOM 2629 O O . LEU A 1 364 ? 8.144 -1.335 -25.741 1.00 89.50 364 LEU A O 1
ATOM 2633 N N . PRO A 1 365 ? 9.762 -1.283 -24.177 1.00 92.56 365 PRO A N 1
ATOM 2634 C CA . PRO A 1 365 ? 9.638 -2.695 -23.837 1.00 92.56 365 PRO A CA 1
ATOM 2635 C C . PRO A 1 365 ? 8.257 -2.985 -23.252 1.00 92.56 365 PRO A C 1
ATOM 2637 O O . PRO A 1 365 ? 7.664 -2.140 -22.573 1.00 92.56 365 PRO A O 1
ATOM 2640 N N . ASP A 1 366 ? 7.780 -4.205 -23.461 1.00 94.56 366 ASP A N 1
ATOM 2641 C CA . ASP A 1 366 ? 6.596 -4.693 -22.766 1.00 94.56 366 ASP A CA 1
ATOM 2642 C C . ASP A 1 366 ? 6.911 -4.918 -21.278 1.00 94.56 366 ASP A C 1
ATOM 2644 O O . ASP A 1 366 ? 8.014 -5.330 -20.910 1.00 94.56 366 ASP A O 1
ATOM 2648 N N . LEU A 1 367 ? 5.930 -4.664 -20.417 1.00 95.62 367 LEU A N 1
ATOM 2649 C CA . LEU A 1 367 ? 5.924 -5.081 -19.018 1.00 95.62 367 LEU A CA 1
ATOM 2650 C C . LEU A 1 367 ? 4.876 -6.185 -18.875 1.00 95.62 367 LEU A C 1
ATOM 2652 O O . LEU A 1 367 ? 3.683 -5.916 -19.003 1.00 95.62 367 LEU A O 1
ATOM 2656 N N . THR A 1 368 ? 5.323 -7.418 -18.659 1.00 96.00 368 THR A N 1
ATOM 2657 C CA . THR A 1 368 ? 4.462 -8.608 -18.633 1.00 96.00 368 THR A CA 1
ATOM 2658 C C . THR A 1 368 ? 4.336 -9.157 -17.217 1.00 96.00 368 THR A C 1
ATOM 2660 O O . THR A 1 368 ? 5.353 -9.375 -16.559 1.00 96.00 368 THR A O 1
ATOM 2663 N N . ILE A 1 369 ? 3.111 -9.407 -16.753 1.00 95.31 369 ILE A N 1
ATOM 2664 C CA . ILE A 1 369 ? 2.844 -10.277 -15.602 1.00 95.31 369 ILE A CA 1
ATOM 2665 C C . ILE A 1 369 ? 2.495 -11.654 -16.156 1.00 95.31 369 ILE A C 1
ATOM 2667 O O . ILE A 1 369 ? 1.392 -11.836 -16.670 1.00 95.31 369 ILE A O 1
ATOM 2671 N N . GLY A 1 370 ? 3.442 -12.586 -16.047 1.00 91.69 370 GLY A N 1
ATOM 2672 C CA . GLY A 1 370 ? 3.325 -13.934 -16.592 1.00 91.69 370 GLY A CA 1
ATOM 2673 C C . GLY A 1 370 ? 4.450 -14.293 -17.560 1.00 91.69 370 GLY A C 1
ATOM 2674 O O . GLY A 1 370 ? 5.607 -14.330 -17.145 1.00 91.69 370 GLY A O 1
ATOM 2675 N N . ASP A 1 371 ? 4.135 -14.627 -18.812 1.00 87.44 371 ASP A N 1
ATOM 2676 C CA . ASP A 1 371 ? 5.095 -15.179 -19.777 1.00 87.44 371 ASP A CA 1
ATOM 2677 C C . ASP A 1 371 ? 5.292 -14.256 -20.992 1.00 87.44 371 ASP A C 1
ATOM 2679 O O . ASP A 1 371 ? 4.422 -14.117 -21.853 1.00 87.44 371 ASP A O 1
ATOM 2683 N N . ALA A 1 372 ? 6.476 -13.640 -21.100 1.00 85.06 372 ALA A N 1
ATOM 2684 C CA . ALA A 1 372 ? 6.790 -12.735 -22.208 1.00 85.06 372 ALA A CA 1
ATOM 2685 C C . ALA A 1 372 ? 6.643 -13.394 -23.588 1.00 85.06 372 ALA A C 1
ATOM 2687 O O . ALA A 1 372 ? 6.259 -12.705 -24.536 1.00 85.06 372 ALA A O 1
ATOM 2688 N N . ASP A 1 373 ? 6.886 -14.704 -23.705 1.00 85.94 373 ASP A N 1
ATOM 2689 C CA . ASP A 1 373 ? 6.805 -15.424 -24.981 1.00 85.94 373 ASP A CA 1
ATOM 2690 C C . ASP A 1 373 ? 5.358 -15.563 -25.490 1.00 85.94 373 ASP A C 1
ATOM 2692 O O . ASP A 1 373 ? 5.129 -15.895 -26.657 1.00 85.94 373 ASP A O 1
ATOM 2696 N N . LYS A 1 374 ? 4.367 -15.277 -24.637 1.00 84.12 374 LYS A N 1
ATOM 2697 C CA . LYS A 1 374 ? 2.935 -15.296 -24.965 1.00 84.12 374 LYS A CA 1
ATOM 2698 C C . LYS A 1 374 ? 2.351 -13.914 -25.235 1.00 84.12 374 LYS A C 1
ATOM 2700 O O . LYS A 1 374 ? 1.149 -13.801 -25.479 1.00 84.12 374 LYS A O 1
ATOM 2705 N N . SER A 1 375 ? 3.179 -12.869 -25.228 1.00 84.44 375 SER A N 1
ATOM 2706 C CA . SER A 1 375 ? 2.719 -11.511 -25.508 1.00 84.44 375 SER A CA 1
ATOM 2707 C C . SER A 1 375 ? 2.085 -11.427 -26.903 1.00 84.44 375 SER A C 1
ATOM 2709 O O . SER A 1 375 ? 2.701 -11.850 -27.887 1.00 84.44 375 SER A O 1
ATOM 2711 N N . PRO A 1 376 ? 0.875 -10.855 -27.038 1.00 88.62 376 PRO A N 1
ATOM 2712 C CA . PRO A 1 376 ? 0.240 -10.694 -28.337 1.00 88.62 376 PRO A CA 1
ATOM 2713 C C . PRO A 1 376 ? 1.079 -9.849 -29.295 1.00 88.62 376 PRO A C 1
ATOM 2715 O O . PRO A 1 376 ? 1.791 -8.916 -28.892 1.00 88.62 376 PRO A O 1
ATOM 2718 N N . ALA A 1 377 ? 0.926 -10.136 -30.590 1.00 88.88 377 ALA A N 1
ATOM 2719 C CA . ALA A 1 377 ? 1.492 -9.306 -31.642 1.00 88.88 377 ALA A CA 1
ATOM 2720 C C . ALA A 1 377 ? 1.042 -7.848 -31.474 1.00 88.88 377 ALA A C 1
ATOM 2722 O O . ALA A 1 377 ? -0.077 -7.564 -31.048 1.00 88.88 377 ALA A O 1
ATOM 2723 N N . VAL A 1 378 ? 1.938 -6.920 -31.801 1.00 87.25 378 VAL A N 1
ATOM 2724 C CA . VAL A 1 378 ? 1.646 -5.490 -31.720 1.00 87.25 378 VAL A CA 1
ATOM 2725 C C . VAL A 1 378 ? 0.514 -5.134 -32.682 1.00 87.25 378 VAL A C 1
ATOM 2727 O O . VAL A 1 378 ? 0.535 -5.520 -33.852 1.00 87.25 378 VAL A O 1
ATOM 2730 N N . GLU A 1 379 ? -0.467 -4.391 -32.181 1.00 85.44 379 GLU A N 1
ATOM 2731 C CA . GLU A 1 379 ? -1.667 -4.002 -32.914 1.00 85.44 379 GLU A CA 1
ATOM 2732 C C . GLU A 1 379 ? -1.925 -2.495 -32.821 1.00 85.44 379 GLU A C 1
ATOM 2734 O O . GLU A 1 379 ? -1.185 -1.754 -32.170 1.00 85.44 379 GLU A O 1
ATOM 2739 N N . HIS A 1 380 ? -2.980 -2.041 -33.501 1.00 83.44 380 HIS A N 1
ATOM 2740 C CA . HIS A 1 380 ? -3.440 -0.651 -33.465 1.00 83.44 380 HIS A CA 1
ATOM 2741 C C . HIS A 1 380 ? -2.362 0.372 -33.877 1.00 83.44 380 HIS A C 1
ATOM 2743 O O . HIS A 1 380 ? -2.356 1.500 -33.419 1.00 83.44 380 HIS A O 1
ATOM 2749 N N . GLY A 1 381 ? -1.409 -0.014 -34.734 1.00 81.31 381 GLY A N 1
ATOM 2750 C CA . GLY A 1 381 ? -0.348 0.891 -35.195 1.00 81.31 381 GLY A CA 1
ATOM 2751 C C . GLY A 1 381 ? 0.741 1.195 -34.159 1.00 81.31 381 GLY A C 1
ATOM 2752 O O . GLY A 1 381 ? 1.593 2.047 -34.415 1.00 81.31 381 GLY A O 1
ATOM 2753 N N . HIS A 1 382 ? 0.761 0.497 -33.018 1.00 86.06 382 HIS A N 1
ATOM 2754 C CA . HIS A 1 382 ? 1.807 0.677 -32.014 1.00 86.06 382 HIS A CA 1
ATOM 2755 C C . HIS A 1 382 ? 3.194 0.279 -32.574 1.00 86.06 382 HIS A C 1
ATOM 2757 O O . HIS A 1 382 ? 3.302 -0.675 -33.352 1.00 86.06 382 HIS A O 1
ATOM 2763 N N . PRO A 1 383 ? 4.283 0.987 -32.210 1.00 85.75 383 PRO A N 1
ATOM 2764 C CA . PRO A 1 383 ? 5.637 0.609 -32.612 1.00 85.75 383 PRO A CA 1
ATOM 2765 C C . PRO A 1 383 ? 6.056 -0.759 -32.058 1.00 85.75 383 PRO A C 1
ATOM 2767 O O . PRO A 1 383 ? 5.645 -1.155 -30.970 1.00 85.75 383 PRO A O 1
ATOM 2770 N N . GLN A 1 384 ? 6.929 -1.470 -32.772 1.00 87.44 384 GLN A N 1
ATOM 2771 C CA . GLN A 1 384 ? 7.549 -2.676 -32.218 1.00 87.44 384 GLN A CA 1
ATOM 2772 C C . GLN A 1 384 ? 8.484 -2.308 -31.053 1.00 87.44 384 GLN A C 1
ATOM 2774 O O . GLN A 1 384 ? 9.265 -1.359 -31.206 1.00 87.44 384 GLN A O 1
ATOM 2779 N N . PRO A 1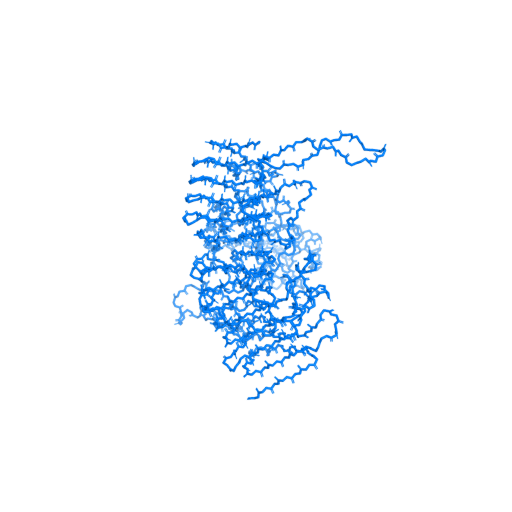 385 ? 8.445 -3.041 -29.923 1.00 88.31 385 PRO A N 1
ATOM 2780 C CA . PRO A 1 385 ? 9.406 -2.869 -28.841 1.00 88.31 385 PRO A CA 1
ATOM 2781 C C . PRO A 1 385 ? 10.853 -2.996 -29.336 1.00 88.31 385 PRO A C 1
ATOM 2783 O O . PRO A 1 385 ? 11.212 -3.935 -30.046 1.00 88.31 385 PRO A O 1
ATOM 2786 N N . GLY A 1 386 ? 11.698 -2.040 -28.955 1.00 86.38 386 GLY A N 1
ATOM 2787 C CA . GLY A 1 386 ? 13.133 -2.023 -29.260 1.00 86.38 386 GLY A CA 1
ATOM 2788 C C . GLY A 1 386 ? 14.003 -2.687 -28.188 1.00 86.38 386 GLY A C 1
ATOM 2789 O O . GLY A 1 386 ? 15.219 -2.772 -28.354 1.00 86.38 386 GLY A O 1
ATOM 2790 N N . ALA A 1 387 ? 13.400 -3.138 -27.088 1.00 87.75 387 ALA A N 1
ATOM 2791 C CA . ALA A 1 387 ? 14.068 -3.777 -25.961 1.00 87.75 387 ALA A CA 1
ATOM 2792 C C . ALA A 1 387 ? 13.283 -5.009 -25.486 1.00 87.75 387 ALA A C 1
ATOM 2794 O O . ALA A 1 387 ? 12.089 -5.140 -25.751 1.00 87.75 387 ALA A O 1
ATOM 2795 N N . ALA A 1 388 ? 13.970 -5.912 -24.781 1.00 90.94 388 ALA A N 1
ATOM 2796 C CA . ALA A 1 388 ? 13.355 -7.103 -24.201 1.00 90.94 388 ALA A CA 1
ATOM 2797 C C . ALA A 1 388 ? 12.304 -6.737 -23.141 1.00 90.94 388 ALA A C 1
ATOM 2799 O O . ALA A 1 388 ? 12.458 -5.741 -22.428 1.00 90.94 388 ALA A O 1
ATOM 2800 N N . ALA A 1 389 ? 11.271 -7.572 -23.029 1.00 92.62 389 ALA A N 1
ATOM 2801 C CA . ALA A 1 389 ? 10.218 -7.402 -22.042 1.00 92.62 389 ALA A CA 1
ATOM 2802 C C . ALA A 1 389 ? 10.758 -7.511 -20.607 1.00 92.62 389 ALA A C 1
ATOM 2804 O O . ALA A 1 389 ? 11.658 -8.305 -20.314 1.00 92.62 389 ALA A O 1
ATOM 2805 N N . VAL A 1 390 ? 10.174 -6.730 -19.702 1.00 94.75 390 VAL A N 1
ATOM 2806 C CA . VAL A 1 390 ? 10.338 -6.903 -18.257 1.00 94.75 390 VAL A CA 1
ATOM 2807 C C . VAL A 1 390 ? 9.247 -7.854 -17.787 1.00 94.75 390 VAL A C 1
ATOM 2809 O O . VAL A 1 390 ? 8.067 -7.576 -17.982 1.00 94.75 390 VAL A O 1
ATOM 2812 N N . VAL A 1 391 ? 9.638 -8.969 -17.173 1.00 93.94 391 VAL A N 1
ATOM 2813 C CA . VAL A 1 391 ? 8.708 -10.006 -16.712 1.00 93.94 391 VAL A CA 1
ATOM 2814 C C . VAL A 1 391 ? 8.615 -9.989 -15.195 1.00 93.94 391 VAL A C 1
ATOM 2816 O O . VAL A 1 391 ? 9.631 -10.075 -14.505 1.00 93.94 391 VAL A O 1
ATOM 2819 N N . LEU A 1 392 ? 7.390 -9.898 -14.687 1.00 93.25 392 LEU A N 1
ATOM 2820 C CA . LEU A 1 392 ? 7.041 -10.123 -13.291 1.00 93.25 392 LEU A CA 1
ATOM 2821 C C . LEU A 1 392 ? 6.351 -11.482 -13.177 1.00 93.25 392 LEU A C 1
ATOM 2823 O O . LEU A 1 392 ? 5.441 -11.793 -13.943 1.00 93.25 392 LEU A O 1
ATOM 2827 N N . SER A 1 393 ? 6.779 -12.286 -12.209 1.00 86.56 393 SER A N 1
ATOM 2828 C CA . SER A 1 393 ? 6.119 -13.556 -11.902 1.00 86.56 393 SER A CA 1
ATOM 2829 C C . SER A 1 393 ? 4.808 -13.302 -11.151 1.00 86.56 393 SER A C 1
ATOM 2831 O O . SER A 1 393 ? 4.821 -12.582 -10.153 1.00 86.56 393 SER A O 1
ATOM 2833 N N . SER A 1 394 ? 3.702 -13.910 -11.595 1.00 83.44 394 SER A N 1
ATOM 2834 C CA . SER A 1 394 ? 2.421 -13.908 -10.867 1.00 83.44 394 SER A CA 1
ATOM 2835 C C . SER A 1 394 ? 2.578 -14.532 -9.479 1.00 83.44 394 SER A C 1
ATOM 2837 O O . SER A 1 394 ? 2.182 -13.926 -8.490 1.00 83.44 394 SER A O 1
ATOM 2839 N N . ASP A 1 395 ? 3.289 -15.661 -9.384 1.00 85.19 395 ASP A N 1
ATOM 2840 C CA . ASP A 1 395 ? 3.532 -16.368 -8.121 1.00 85.19 395 ASP A CA 1
ATOM 2841 C C . ASP A 1 395 ? 4.289 -15.488 -7.114 1.00 85.19 395 ASP A C 1
ATOM 2843 O O . ASP A 1 395 ? 4.040 -15.541 -5.908 1.00 85.19 395 ASP A O 1
ATOM 2847 N N . LEU A 1 396 ? 5.217 -14.650 -7.596 1.00 85.25 396 LEU A N 1
ATOM 2848 C CA . LEU A 1 396 ? 5.933 -13.686 -6.755 1.00 85.25 396 LEU A CA 1
ATOM 2849 C C . LEU A 1 396 ? 4.976 -12.622 -6.213 1.00 85.25 396 LEU A C 1
ATOM 2851 O O . LEU A 1 396 ? 5.069 -12.266 -5.042 1.00 85.25 396 LEU A O 1
ATOM 2855 N N . LEU A 1 397 ? 4.062 -12.116 -7.045 1.00 89.94 397 LEU A N 1
ATOM 2856 C CA . LEU A 1 397 ? 3.090 -11.106 -6.629 1.00 89.94 397 LEU A CA 1
ATOM 2857 C C . LEU A 1 397 ? 2.096 -11.680 -5.613 1.00 89.94 397 LEU A C 1
ATOM 2859 O O . LEU A 1 397 ? 1.893 -11.067 -4.567 1.00 89.94 397 LEU A O 1
ATOM 2863 N N . GLU A 1 398 ? 1.555 -12.872 -5.854 1.00 87.50 398 GLU A N 1
ATOM 2864 C CA . GLU A 1 398 ? 0.574 -13.516 -4.971 1.00 87.50 398 GLU A CA 1
ATOM 2865 C C . GLU A 1 398 ? 1.181 -13.936 -3.624 1.00 87.50 398 GLU A C 1
ATOM 2867 O O . GLU A 1 398 ? 0.596 -13.696 -2.567 1.00 87.50 398 GLU A O 1
ATOM 2872 N N . SER A 1 399 ? 2.396 -14.494 -3.628 1.00 89.50 399 SER A N 1
ATOM 2873 C CA . SER A 1 399 ? 3.076 -14.916 -2.390 1.00 89.50 399 SER A CA 1
ATOM 2874 C C . SER A 1 399 ? 3.653 -13.759 -1.568 1.00 89.50 399 SER A C 1
ATOM 2876 O O . SER A 1 399 ? 3.951 -13.937 -0.387 1.00 89.50 399 SER A O 1
ATOM 2878 N N . SER A 1 400 ? 3.786 -12.565 -2.153 1.00 94.38 400 SER A N 1
ATOM 2879 C CA . SER A 1 400 ? 4.373 -11.409 -1.466 1.00 94.38 400 SER A CA 1
ATOM 2880 C C . SER A 1 400 ? 3.484 -10.808 -0.374 1.00 94.38 400 SER A C 1
ATOM 2882 O O . SER A 1 400 ? 3.986 -10.110 0.507 1.00 94.38 400 SER A O 1
ATOM 2884 N N . GLY A 1 401 ? 2.168 -11.037 -0.419 1.00 93.69 401 GLY A N 1
ATOM 2885 C CA . GLY A 1 401 ? 1.200 -10.363 0.454 1.00 93.69 401 GLY A CA 1
ATOM 2886 C C . GLY A 1 401 ? 0.880 -8.918 0.044 1.00 93.69 401 GLY A C 1
ATOM 2887 O O . GLY A 1 401 ? 0.345 -8.153 0.850 1.00 93.69 401 GLY A O 1
ATOM 2888 N N . LEU A 1 402 ? 1.209 -8.526 -1.193 1.00 94.75 402 LEU A N 1
ATOM 2889 C CA . LEU A 1 402 ? 0.767 -7.263 -1.780 1.00 94.75 402 LEU A CA 1
ATOM 2890 C C . LEU A 1 402 ? -0.762 -7.168 -1.774 1.00 94.75 402 LEU A C 1
ATOM 2892 O O . LEU A 1 402 ? -1.467 -8.124 -2.082 1.00 94.75 402 LEU A O 1
ATOM 2896 N N . SER A 1 403 ? -1.272 -5.972 -1.486 1.00 94.75 403 SER A N 1
ATOM 2897 C CA . SER A 1 403 ? -2.684 -5.643 -1.735 1.00 94.75 403 SER A CA 1
ATOM 2898 C C . SER A 1 403 ? -2.847 -4.592 -2.825 1.00 94.75 403 SER A C 1
ATOM 2900 O O . SER A 1 403 ? -3.949 -4.387 -3.327 1.00 94.75 403 SER A O 1
ATOM 2902 N N . ARG A 1 404 ? -1.760 -3.900 -3.190 1.00 95.94 404 ARG A N 1
ATOM 2903 C CA . ARG A 1 404 ? -1.787 -2.800 -4.148 1.00 95.94 404 ARG A CA 1
ATOM 2904 C C . ARG A 1 404 ? -0.666 -2.938 -5.170 1.00 95.94 404 ARG A C 1
ATOM 2906 O O . ARG A 1 404 ? 0.495 -3.142 -4.814 1.00 95.94 404 ARG A O 1
ATOM 2913 N N . LEU A 1 405 ? -1.009 -2.766 -6.439 1.00 96.25 405 LEU A N 1
ATOM 2914 C CA . LEU A 1 405 ? -0.089 -2.836 -7.566 1.00 96.25 405 LEU A CA 1
ATOM 2915 C C . LEU A 1 405 ? -0.269 -1.600 -8.445 1.00 96.25 405 LEU A C 1
ATOM 2917 O O . LEU A 1 405 ? -1.370 -1.325 -8.912 1.00 96.25 405 LEU A O 1
ATOM 2921 N N . ARG A 1 406 ? 0.815 -0.864 -8.693 1.00 95.56 406 ARG A N 1
ATOM 2922 C CA . ARG A 1 406 ? 0.829 0.270 -9.617 1.00 95.56 406 ARG A CA 1
ATOM 2923 C C . ARG A 1 406 ? 1.917 0.094 -10.661 1.00 95.56 406 ARG A C 1
ATOM 2925 O O . ARG A 1 406 ? 3.103 0.174 -10.350 1.00 95.56 406 ARG A O 1
ATOM 2932 N N . LEU A 1 407 ? 1.519 -0.112 -11.907 1.00 95.06 407 LEU A N 1
ATOM 2933 C CA . LEU A 1 407 ? 2.443 -0.318 -13.014 1.00 95.06 407 LEU A CA 1
ATOM 2934 C C . LEU A 1 407 ? 2.316 0.827 -14.004 1.00 95.06 407 LEU A C 1
ATOM 2936 O O . LEU A 1 407 ? 1.289 0.973 -14.653 1.00 95.06 407 LEU A O 1
ATOM 2940 N N . ASN A 1 408 ? 3.376 1.611 -14.141 1.00 92.00 408 ASN A N 1
ATOM 2941 C CA . ASN A 1 408 ? 3.498 2.650 -15.146 1.00 92.00 408 ASN A CA 1
ATOM 2942 C C . ASN A 1 408 ? 4.590 2.232 -16.131 1.00 92.00 408 ASN A C 1
ATOM 2944 O O . ASN A 1 408 ? 5.763 2.161 -15.767 1.00 92.00 408 ASN A O 1
ATOM 2948 N N . ASN A 1 409 ? 4.222 1.966 -17.378 1.00 91.62 409 ASN A N 1
ATOM 2949 C CA . ASN A 1 409 ? 5.157 1.647 -18.445 1.00 91.62 409 ASN A CA 1
ATOM 2950 C C . ASN A 1 409 ? 5.006 2.653 -19.589 1.00 91.62 409 ASN A C 1
ATOM 2952 O O . ASN A 1 409 ? 3.897 3.007 -19.980 1.00 91.62 409 ASN A O 1
ATOM 2956 N N . ALA A 1 410 ? 6.124 3.107 -20.152 1.00 86.00 410 ALA A N 1
ATOM 2957 C CA . ALA A 1 410 ? 6.092 3.873 -21.394 1.00 86.00 410 ALA A CA 1
ATOM 2958 C C . ALA A 1 410 ? 5.591 3.018 -22.577 1.00 86.00 410 ALA A C 1
ATOM 2960 O O . ALA A 1 410 ? 4.937 3.550 -23.472 1.00 86.00 410 ALA A O 1
ATOM 2961 N N . GLY A 1 411 ? 5.908 1.714 -22.573 1.00 88.88 411 GLY A N 1
ATOM 2962 C CA . GLY A 1 411 ? 5.420 0.719 -23.533 1.00 88.88 411 GLY A CA 1
ATOM 2963 C C . GLY A 1 411 ? 4.123 0.028 -23.094 1.00 88.88 411 GLY A C 1
ATOM 2964 O O . GLY A 1 411 ? 3.340 0.571 -22.308 1.00 88.88 411 GLY A O 1
ATOM 2965 N N . ARG A 1 412 ? 3.895 -1.193 -23.598 1.00 93.06 412 ARG A N 1
ATOM 2966 C CA . ARG A 1 412 ? 2.676 -1.965 -23.310 1.00 93.06 412 ARG A CA 1
ATOM 2967 C C . ARG A 1 412 ? 2.738 -2.637 -21.939 1.00 93.06 412 ARG A C 1
ATOM 2969 O O . ARG A 1 412 ? 3.812 -3.011 -21.469 1.00 93.06 412 ARG A O 1
ATOM 2976 N N . ILE A 1 413 ? 1.586 -2.835 -21.314 1.00 95.75 413 ILE A N 1
ATOM 2977 C CA . ILE A 1 413 ? 1.419 -3.711 -20.152 1.00 95.75 413 ILE A CA 1
ATOM 2978 C C . ILE A 1 413 ? 0.601 -4.921 -20.595 1.00 95.75 413 ILE A C 1
ATOM 2980 O O . ILE A 1 413 ? -0.468 -4.754 -21.182 1.00 95.75 413 ILE A O 1
ATOM 2984 N N . VAL A 1 414 ? 1.098 -6.125 -20.321 1.00 96.62 414 VAL A N 1
ATOM 2985 C CA . VAL A 1 414 ? 0.443 -7.391 -20.672 1.00 96.62 414 VAL A CA 1
ATOM 2986 C C . VAL A 1 414 ? 0.255 -8.219 -19.405 1.00 96.62 414 VAL A C 1
ATOM 2988 O O . VAL A 1 414 ? 1.207 -8.446 -18.665 1.00 96.62 414 VAL A O 1
ATOM 2991 N N . ILE A 1 415 ? -0.972 -8.657 -19.144 1.00 96.44 415 ILE A N 1
ATOM 2992 C CA . ILE A 1 415 ? -1.307 -9.584 -18.061 1.00 96.44 415 ILE A CA 1
ATOM 2993 C C . ILE A 1 415 ? -1.852 -10.843 -18.726 1.00 96.44 415 ILE A C 1
ATOM 2995 O O . ILE A 1 415 ? -2.967 -10.822 -19.241 1.00 96.44 415 ILE A O 1
ATOM 2999 N N . ASP A 1 416 ? -1.048 -11.903 -18.776 1.00 94.69 416 ASP A N 1
ATOM 3000 C CA . ASP A 1 416 ? -1.394 -13.182 -19.420 1.00 94.69 416 ASP A CA 1
ATOM 3001 C C . ASP A 1 416 ? -1.488 -14.350 -18.427 1.00 94.69 416 ASP A C 1
ATOM 3003 O O . ASP A 1 416 ? -1.579 -15.516 -18.821 1.00 94.69 416 ASP A O 1
ATOM 3007 N N . ARG A 1 417 ? -1.455 -14.021 -17.136 1.00 95.12 417 ARG A N 1
ATOM 3008 C CA . ARG A 1 417 ? -1.701 -14.921 -16.016 1.00 95.12 417 ARG A CA 1
ATOM 3009 C C . ARG A 1 417 ? -2.706 -14.305 -15.074 1.00 95.12 417 ARG A C 1
ATOM 3011 O O . ARG A 1 417 ? -2.711 -13.084 -14.901 1.00 95.12 417 ARG A O 1
ATOM 3018 N N . SER A 1 418 ? -3.516 -15.167 -14.471 1.00 93.94 418 SER A N 1
ATOM 3019 C CA . SER A 1 418 ? -4.481 -14.745 -13.473 1.00 93.94 418 SER A CA 1
ATOM 3020 C C . SER A 1 418 ? -3.777 -14.039 -12.308 1.00 93.94 418 SER A C 1
ATOM 3022 O O . SER A 1 418 ? -2.617 -14.334 -12.005 1.00 93.94 418 SER A O 1
ATOM 3024 N N . LEU A 1 419 ? -4.461 -13.076 -11.696 1.00 94.81 419 LEU A N 1
ATOM 3025 C CA . LEU A 1 419 ? -3.946 -12.324 -10.559 1.00 94.81 419 LEU A CA 1
ATOM 3026 C C . LEU A 1 419 ? -5.028 -12.164 -9.492 1.00 94.81 419 LEU A C 1
ATOM 3028 O O . LEU A 1 419 ? -6.003 -11.431 -9.681 1.00 94.81 419 LEU A O 1
ATOM 3032 N N . ASP A 1 420 ? -4.799 -12.798 -8.347 1.00 94.25 420 ASP A N 1
ATOM 3033 C CA . ASP A 1 420 ? -5.659 -12.693 -7.174 1.00 94.25 420 ASP A CA 1
ATOM 3034 C C . ASP A 1 420 ? -5.036 -11.754 -6.132 1.00 94.25 420 ASP A C 1
ATOM 3036 O O . ASP A 1 420 ? -3.961 -12.015 -5.589 1.00 94.25 420 ASP A O 1
ATOM 3040 N N . LEU A 1 421 ? -5.723 -10.652 -5.817 1.00 94.19 421 LEU A N 1
ATOM 3041 C CA . LEU A 1 421 ? -5.345 -9.767 -4.715 1.00 94.19 421 LEU A CA 1
ATOM 3042 C C . LEU A 1 421 ? -6.310 -9.900 -3.528 1.00 94.19 421 LEU A C 1
ATOM 3044 O O . LEU A 1 421 ? -7.500 -10.179 -3.710 1.00 94.19 421 LEU A O 1
ATOM 3048 N N . PRO A 1 422 ? -5.829 -9.643 -2.295 1.00 93.62 422 PRO A N 1
ATOM 3049 C CA . PRO A 1 422 ? -6.681 -9.583 -1.116 1.00 93.62 422 PRO A CA 1
ATOM 3050 C C . PRO A 1 422 ? -7.852 -8.603 -1.263 1.00 93.62 422 PRO A C 1
ATOM 3052 O O . PRO A 1 422 ? -7.825 -7.653 -2.053 1.00 93.62 422 PRO A O 1
ATOM 3055 N N . ALA A 1 423 ? -8.873 -8.812 -0.431 1.00 94.25 423 ALA A N 1
ATOM 3056 C CA . ALA A 1 423 ? -10.014 -7.915 -0.326 1.00 94.25 423 ALA A CA 1
ATOM 3057 C C . ALA A 1 423 ? -9.586 -6.451 -0.152 1.00 94.25 423 ALA A C 1
ATOM 3059 O O . ALA A 1 423 ? -8.623 -6.151 0.555 1.00 94.25 423 ALA A O 1
ATOM 3060 N N . PHE A 1 424 ? -10.341 -5.545 -0.772 1.00 94.25 424 PHE A N 1
ATOM 3061 C CA . PHE A 1 424 ? -10.087 -4.101 -0.751 1.00 94.25 424 PHE A CA 1
ATOM 3062 C C . PHE A 1 424 ? -8.748 -3.672 -1.378 1.00 94.25 424 PHE A C 1
ATOM 3064 O O . PHE A 1 424 ? -8.328 -2.529 -1.195 1.00 94.25 424 PHE A O 1
ATOM 3071 N N . GLY A 1 425 ? -8.089 -4.563 -2.125 1.00 94.69 425 GLY A N 1
ATOM 3072 C CA . GLY A 1 425 ? -6.879 -4.251 -2.875 1.00 94.69 425 GLY A CA 1
ATOM 3073 C C . GLY A 1 425 ? -7.101 -3.278 -4.038 1.00 94.69 425 GLY A C 1
ATOM 3074 O O . GLY A 1 425 ? -8.230 -2.877 -4.348 1.00 94.69 425 GLY A O 1
ATOM 3075 N N . ALA A 1 426 ? -6.011 -2.904 -4.708 1.00 94.88 426 ALA A N 1
ATOM 3076 C CA . ALA A 1 426 ? -6.058 -2.023 -5.872 1.00 94.88 426 ALA A CA 1
ATOM 3077 C C . ALA A 1 426 ? -5.023 -2.380 -6.946 1.00 94.88 426 ALA A C 1
ATOM 3079 O O . ALA A 1 426 ? -3.855 -2.607 -6.640 1.00 94.88 426 ALA A O 1
ATOM 3080 N N . ILE A 1 427 ? -5.431 -2.338 -8.212 1.00 96.12 427 ILE A N 1
ATOM 3081 C CA . ILE A 1 427 ? -4.539 -2.408 -9.372 1.00 96.12 427 ILE A CA 1
ATOM 3082 C C . ILE A 1 427 ? -4.706 -1.133 -10.195 1.00 96.12 427 ILE A C 1
ATOM 3084 O O . ILE A 1 427 ? -5.794 -0.863 -10.700 1.00 96.12 427 ILE A O 1
ATOM 3088 N N . ASP A 1 428 ? -3.617 -0.384 -10.358 1.00 94.38 428 ASP A N 1
ATOM 3089 C CA . ASP A 1 428 ? -3.528 0.797 -11.212 1.00 94.38 428 ASP A CA 1
ATOM 3090 C C . ASP A 1 428 ? 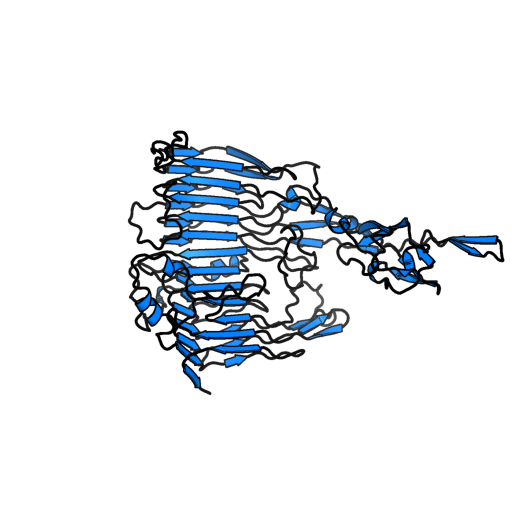-2.519 0.518 -12.347 1.00 94.38 428 ASP A C 1
ATOM 3092 O O . ASP A 1 428 ? -1.315 0.401 -12.107 1.00 94.38 428 ASP A O 1
ATOM 3096 N N . LEU A 1 429 ? -2.986 0.420 -13.590 1.00 94.50 429 LEU A N 1
ATOM 3097 C CA . LEU A 1 429 ? -2.146 0.177 -14.768 1.00 94.50 429 LEU A CA 1
ATOM 3098 C C . LEU A 1 429 ? -2.104 1.421 -15.649 1.00 94.50 429 LEU A C 1
ATOM 3100 O O . LEU A 1 429 ? -3.148 1.975 -15.979 1.00 94.50 429 LEU A O 1
ATOM 3104 N N . ALA A 1 430 ? -0.915 1.826 -16.082 1.00 90.38 430 ALA A N 1
ATOM 3105 C CA . ALA A 1 430 ? -0.731 2.885 -17.059 1.00 90.38 430 ALA A CA 1
ATOM 3106 C C . ALA A 1 430 ? 0.306 2.486 -18.111 1.00 90.38 430 ALA A C 1
ATOM 3108 O O . ALA A 1 430 ? 1.504 2.490 -17.842 1.00 90.38 430 ALA A O 1
ATOM 3109 N N . GLY A 1 431 ? -0.155 2.149 -19.315 1.00 88.88 431 GLY A N 1
ATOM 3110 C CA . GLY A 1 431 ? 0.688 1.775 -20.456 1.00 88.88 431 GLY A CA 1
ATOM 3111 C C . GLY A 1 431 ? 0.230 2.439 -21.752 1.00 88.88 431 GLY A C 1
ATOM 3112 O O . GLY A 1 431 ? -0.903 2.913 -21.835 1.00 88.88 431 GLY A O 1
ATOM 3113 N N . SER A 1 432 ? 1.092 2.478 -22.772 1.00 85.69 432 SER A N 1
ATOM 3114 C CA . SER A 1 432 ? 0.672 2.898 -24.120 1.00 85.69 432 SER A CA 1
ATOM 3115 C C . SER A 1 432 ? -0.440 1.989 -24.651 1.00 85.69 432 SER A C 1
ATOM 3117 O O . SER A 1 432 ? -1.403 2.461 -25.243 1.00 85.69 432 SER A O 1
ATOM 3119 N N . GLN A 1 433 ? -0.333 0.691 -24.371 1.00 91.94 433 GLN A N 1
ATOM 3120 C CA . GLN A 1 433 ? -1.419 -0.277 -24.464 1.00 91.94 433 GLN A CA 1
ATOM 3121 C C . GLN A 1 433 ? -1.482 -1.078 -23.164 1.00 91.94 433 GLN A C 1
ATOM 3123 O O . GLN A 1 433 ? -0.450 -1.318 -22.536 1.00 91.94 433 GLN A O 1
ATOM 3128 N N . VAL A 1 434 ? -2.674 -1.516 -22.771 1.00 95.12 434 VAL A N 1
ATOM 3129 C CA . VAL A 1 434 ? -2.883 -2.423 -21.639 1.00 95.12 434 VAL A CA 1
ATOM 3130 C C . VAL A 1 434 ? -3.743 -3.593 -22.104 1.00 95.12 434 VAL A C 1
ATOM 3132 O O . VAL A 1 434 ? -4.875 -3.394 -22.540 1.00 95.12 434 VAL A O 1
ATOM 3135 N N . LEU A 1 435 ? -3.190 -4.803 -22.033 1.00 96.31 435 LEU A N 1
ATOM 3136 C CA . LEU A 1 435 ? -3.821 -6.046 -22.474 1.00 96.31 435 LEU A CA 1
ATOM 3137 C C . LEU A 1 435 ? -4.022 -6.962 -21.259 1.00 96.31 435 LEU A C 1
ATOM 3139 O O . LEU A 1 435 ? -3.051 -7.469 -20.703 1.00 96.31 435 LEU A O 1
ATOM 3143 N N . VAL A 1 436 ? -5.273 -7.171 -20.855 1.00 97.25 436 VAL A N 1
ATOM 3144 C CA . VAL A 1 436 ? -5.667 -8.100 -19.786 1.00 97.25 436 VAL A CA 1
ATOM 3145 C C . VAL A 1 436 ? -6.243 -9.353 -20.435 1.00 97.25 436 VAL A C 1
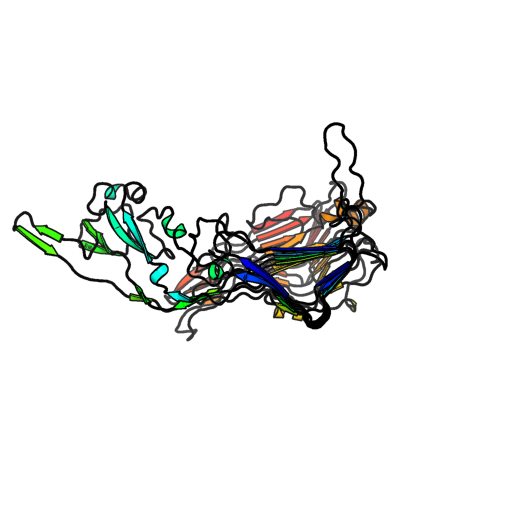ATOM 3147 O O . VAL A 1 436 ? -7.365 -9.336 -20.939 1.00 97.25 436 VAL A O 1
ATOM 3150 N N . LEU A 1 437 ? -5.448 -10.415 -20.489 1.00 96.19 437 LEU A N 1
ATOM 3151 C CA . LEU A 1 437 ? -5.747 -11.636 -21.245 1.00 96.19 437 LEU A CA 1
ATOM 3152 C C . LEU A 1 437 ? -6.233 -12.791 -20.364 1.00 96.19 437 LEU A C 1
ATOM 3154 O O . LEU A 1 437 ? -6.701 -13.793 -20.894 1.00 96.19 437 LEU A O 1
ATOM 3158 N N . ASP A 1 438 ? -6.111 -12.647 -19.049 1.00 95.88 438 ASP A N 1
ATOM 3159 C CA . ASP A 1 438 ? -6.472 -13.642 -18.041 1.00 95.88 438 ASP A CA 1
ATOM 3160 C C . ASP A 1 438 ? -7.216 -12.944 -16.883 1.00 95.88 438 ASP A C 1
ATOM 3162 O O . ASP A 1 438 ? -7.415 -11.722 -16.900 1.00 95.88 438 ASP A O 1
ATOM 3166 N N . ASP A 1 439 ? -7.668 -13.723 -15.909 1.00 97.12 439 ASP A N 1
ATOM 3167 C CA . ASP A 1 439 ? -8.586 -13.296 -14.861 1.00 97.12 439 ASP A CA 1
ATOM 3168 C C . ASP A 1 439 ? -7.917 -12.431 -13.781 1.00 97.12 439 ASP A C 1
ATOM 3170 O O . ASP A 1 439 ? -6.765 -12.618 -13.399 1.00 97.12 439 ASP A O 1
ATOM 3174 N N . ILE A 1 440 ? -8.666 -11.475 -13.241 1.00 97.69 440 ILE A N 1
ATOM 3175 C CA . ILE A 1 440 ? -8.249 -10.603 -12.144 1.00 97.69 440 ILE A CA 1
ATOM 3176 C C . ILE A 1 440 ? -9.333 -10.623 -11.070 1.00 97.69 440 ILE A C 1
ATOM 3178 O O . ILE A 1 440 ? -10.489 -10.313 -11.356 1.00 97.69 440 ILE A O 1
ATOM 3182 N N . SER A 1 441 ? -8.958 -10.912 -9.825 1.00 97.44 441 SER A N 1
ATOM 3183 C CA . SER A 1 441 ? -9.869 -10.936 -8.675 1.00 97.44 441 SER A CA 1
ATOM 3184 C C . SER A 1 441 ? -9.392 -9.974 -7.592 1.00 97.44 441 SER A C 1
ATOM 3186 O O . SER A 1 441 ? -8.275 -10.086 -7.088 1.00 97.44 441 SER A O 1
ATOM 3188 N N . ILE A 1 442 ? -10.233 -9.006 -7.221 1.00 97.06 442 ILE A N 1
ATOM 3189 C CA . ILE A 1 442 ? -9.946 -8.037 -6.152 1.00 97.06 442 ILE A CA 1
ATOM 3190 C C . ILE A 1 442 ? -11.247 -7.742 -5.390 1.00 97.06 442 ILE A C 1
ATOM 3192 O O . ILE A 1 442 ? -11.901 -6.724 -5.644 1.00 97.06 442 ILE A O 1
ATOM 3196 N N . PRO A 1 443 ? -11.678 -8.615 -4.463 1.00 97.44 443 PRO A N 1
ATOM 3197 C CA . PRO A 1 443 ? -12.992 -8.513 -3.830 1.00 97.44 443 PRO A CA 1
ATOM 3198 C C . PRO A 1 443 ? -13.239 -7.141 -3.196 1.00 97.44 443 PRO A C 1
ATOM 3200 O O . PRO A 1 443 ? -12.476 -6.699 -2.333 1.00 97.44 443 PRO A O 1
ATOM 3203 N N . GLY A 1 444 ? -14.295 -6.448 -3.628 1.00 96.12 444 GLY A N 1
ATOM 3204 C CA . GLY A 1 444 ? -14.632 -5.099 -3.164 1.00 96.12 444 GLY A CA 1
ATOM 3205 C C . GLY A 1 444 ? -13.537 -4.043 -3.384 1.00 96.12 444 GLY A C 1
ATOM 3206 O O . GLY A 1 444 ? -13.602 -2.978 -2.762 1.00 96.12 444 GLY A O 1
ATOM 3207 N N . GLY A 1 445 ? -12.520 -4.335 -4.198 1.00 95.69 445 GLY A N 1
ATOM 3208 C CA . GLY A 1 445 ? -11.354 -3.491 -4.444 1.00 95.69 445 GLY A CA 1
ATOM 3209 C C . GLY A 1 445 ? -11.494 -2.593 -5.668 1.00 95.69 445 GLY A C 1
ATOM 3210 O O . GLY A 1 445 ? -12.600 -2.261 -6.104 1.00 95.69 445 GLY A O 1
ATOM 3211 N N . ARG A 1 446 ? -10.357 -2.169 -6.221 1.00 94.88 446 ARG A N 1
ATOM 3212 C CA . ARG A 1 446 ? -10.300 -1.270 -7.379 1.00 94.88 446 ARG A CA 1
ATOM 3213 C C . ARG A 1 446 ? -9.424 -1.829 -8.490 1.00 94.88 446 ARG A C 1
ATOM 3215 O O . ARG A 1 446 ? -8.277 -2.189 -8.259 1.00 94.88 446 ARG A O 1
ATOM 3222 N N . PHE A 1 447 ? -9.936 -1.796 -9.710 1.00 96.75 447 PHE A N 1
ATOM 3223 C CA . PHE A 1 447 ? -9.163 -2.035 -10.919 1.00 96.75 447 PHE A CA 1
ATOM 3224 C C . PHE A 1 447 ? -9.224 -0.801 -11.817 1.00 96.75 447 PHE A C 1
ATOM 3226 O O . PHE A 1 447 ? -10.311 -0.309 -12.130 1.00 96.75 447 PHE A O 1
ATOM 3233 N N . GLN A 1 448 ? -8.066 -0.292 -12.229 1.00 93.81 448 GLN A N 1
ATOM 3234 C CA . GLN A 1 448 ? -7.971 0.908 -13.041 1.00 93.81 448 GLN A CA 1
ATOM 3235 C C . GLN A 1 448 ? -6.951 0.755 -14.169 1.00 93.81 448 GLN A C 1
ATOM 3237 O O . GLN A 1 448 ? -5.800 0.391 -13.941 1.00 93.81 448 GLN A O 1
ATOM 3242 N N . ILE A 1 449 ? -7.364 1.117 -15.381 1.00 92.94 449 ILE A N 1
ATOM 3243 C CA . ILE A 1 449 ? -6.486 1.297 -16.535 1.00 92.94 449 ILE A CA 1
ATOM 3244 C C . ILE A 1 449 ? -6.495 2.768 -16.922 1.00 92.94 449 ILE A C 1
ATOM 3246 O O . ILE A 1 449 ? -7.546 3.365 -17.153 1.00 92.94 449 ILE A O 1
ATOM 3250 N N . LEU A 1 450 ? -5.307 3.335 -17.031 1.00 83.69 450 LEU A N 1
ATOM 3251 C CA . LEU A 1 450 ? -5.047 4.691 -17.464 1.00 83.69 450 LEU A CA 1
ATOM 3252 C C . LEU A 1 450 ? -4.061 4.688 -18.611 1.00 83.69 450 LEU A C 1
ATOM 3254 O O . LEU A 1 450 ? -3.348 3.718 -18.863 1.00 83.69 450 LEU A O 1
ATOM 3258 N N . ARG A 1 451 ? -3.950 5.838 -19.251 1.00 76.12 451 ARG A N 1
ATOM 3259 C CA . ARG A 1 451 ? -2.810 6.120 -20.095 1.00 76.12 451 ARG A CA 1
ATOM 3260 C C . ARG A 1 451 ? -1.673 6.743 -19.270 1.00 76.12 451 ARG A C 1
ATOM 3262 O O . ARG A 1 451 ? -1.942 7.493 -18.327 1.00 76.12 451 ARG A O 1
ATOM 3269 N N . PRO A 1 452 ? -0.399 6.455 -19.582 1.00 69.69 452 PRO A N 1
ATOM 3270 C CA . PRO A 1 452 ? 0.722 6.974 -18.817 1.00 69.69 452 PRO A CA 1
ATOM 3271 C C . PRO A 1 452 ? 0.870 8.483 -19.030 1.00 69.69 452 PRO A C 1
ATOM 3273 O O . PRO A 1 452 ? 1.259 8.935 -20.105 1.00 69.69 452 PRO A O 1
ATOM 3276 N N . GLY A 1 453 ? 0.668 9.259 -17.958 1.00 57.72 453 GLY A N 1
ATOM 3277 C CA . GLY A 1 453 ? 0.934 10.709 -17.921 1.00 57.72 453 GLY A CA 1
ATOM 3278 C C . GLY A 1 453 ? 2.405 11.096 -18.129 1.00 57.72 453 GLY A C 1
ATOM 3279 O O . GLY A 1 453 ? 2.745 12.265 -18.263 1.00 57.72 453 GLY A O 1
ATOM 3280 N N . LEU A 1 454 ? 3.299 10.106 -18.164 1.00 55.03 454 LEU A N 1
ATOM 3281 C CA . LEU A 1 454 ? 4.751 10.266 -18.261 1.00 55.03 454 LEU A CA 1
ATOM 3282 C C . LEU A 1 454 ? 5.229 10.519 -19.705 1.00 55.03 454 LEU A C 1
ATOM 3284 O O . LEU A 1 454 ? 6.390 10.874 -19.910 1.00 55.03 454 LEU A O 1
ATOM 3288 N N . LEU A 1 455 ? 4.343 10.379 -20.700 1.00 51.91 455 LEU A N 1
ATOM 3289 C CA . LEU A 1 455 ? 4.644 10.654 -22.109 1.00 51.91 455 LEU A CA 1
ATOM 3290 C C . LEU A 1 455 ? 4.730 12.158 -22.433 1.00 51.91 455 LEU A C 1
ATOM 3292 O O . LEU A 1 455 ? 5.385 12.514 -23.409 1.00 51.91 455 LEU A O 1
ATOM 3296 N N . GLU A 1 456 ? 4.166 13.050 -21.609 1.00 48.41 456 GLU A N 1
ATOM 3297 C CA . GLU A 1 456 ? 4.260 14.510 -21.814 1.00 48.41 456 GLU A CA 1
ATOM 3298 C C . GLU A 1 456 ? 5.685 15.059 -21.623 1.00 48.41 456 GLU A C 1
ATOM 3300 O O . GLU A 1 456 ? 6.066 16.040 -22.258 1.00 48.41 456 GLU A O 1
ATOM 3305 N N . ASN A 1 457 ? 6.507 14.391 -20.804 1.00 45.22 457 ASN A N 1
ATOM 3306 C CA . ASN A 1 457 ? 7.912 14.757 -20.576 1.00 45.22 457 ASN A CA 1
ATOM 3307 C C . ASN A 1 457 ? 8.894 13.987 -21.478 1.00 45.22 457 ASN A C 1
ATOM 3309 O O . ASN A 1 457 ? 10.110 14.172 -21.383 1.00 45.22 457 ASN A O 1
ATOM 3313 N N . ALA A 1 458 ? 8.396 13.121 -22.366 1.00 50.22 458 ALA A N 1
ATOM 3314 C CA . ALA A 1 458 ? 9.216 12.367 -23.304 1.00 50.22 458 ALA A CA 1
ATOM 3315 C C . ALA A 1 458 ? 9.522 13.220 -24.544 1.00 50.22 458 ALA A C 1
ATOM 3317 O O . ALA A 1 458 ? 8.961 13.012 -25.620 1.00 50.22 458 ALA A O 1
ATOM 3318 N N . ALA A 1 459 ? 10.427 14.191 -24.399 1.00 40.94 459 ALA A N 1
ATOM 3319 C CA . ALA A 1 459 ? 10.955 14.969 -25.515 1.00 40.94 459 ALA A CA 1
ATOM 3320 C C . ALA A 1 459 ? 11.610 14.032 -26.554 1.00 40.94 459 ALA A C 1
ATOM 3322 O O . ALA A 1 459 ? 12.781 13.679 -26.435 1.00 40.94 459 ALA A O 1
ATOM 3323 N N . GLY A 1 460 ? 10.843 13.595 -27.559 1.00 49.31 460 GLY A N 1
ATOM 3324 C CA . GLY A 1 460 ? 11.339 12.784 -28.675 1.00 49.31 460 GLY A CA 1
ATOM 3325 C C . GLY A 1 460 ? 10.519 11.544 -29.043 1.00 49.31 460 GLY A C 1
ATOM 3326 O O . GLY A 1 460 ? 10.791 10.962 -30.091 1.00 49.31 460 GLY A O 1
ATOM 3327 N N . LEU A 1 461 ? 9.515 11.139 -28.256 1.00 55.31 461 LEU A N 1
ATOM 3328 C CA . LEU A 1 461 ? 8.531 10.152 -28.717 1.00 55.31 461 LEU A CA 1
ATOM 3329 C C . LEU A 1 461 ? 7.423 10.892 -29.474 1.00 55.31 461 LEU A C 1
ATOM 3331 O O . LEU A 1 461 ? 6.953 11.932 -29.020 1.00 55.31 461 LEU A O 1
ATOM 3335 N N . GLY A 1 462 ? 7.016 10.394 -30.644 1.00 61.09 462 GLY A N 1
ATOM 3336 C CA . GLY A 1 462 ? 5.901 10.971 -31.396 1.00 61.09 462 GLY A CA 1
ATOM 3337 C C . GLY A 1 462 ? 4.596 10.789 -30.621 1.00 61.09 462 GLY A C 1
ATOM 3338 O O . GLY A 1 462 ? 3.903 9.801 -30.837 1.00 61.09 462 GLY A O 1
ATOM 3339 N N . ALA A 1 463 ? 4.282 11.720 -29.714 1.00 63.62 463 ALA A N 1
ATOM 3340 C CA . ALA A 1 463 ? 3.165 11.634 -28.770 1.00 63.62 463 ALA A CA 1
ATOM 3341 C C . ALA A 1 463 ? 1.829 11.328 -29.462 1.00 63.62 463 ALA A C 1
ATOM 3343 O O . ALA A 1 463 ? 1.051 10.518 -28.969 1.00 63.62 463 ALA A O 1
ATOM 3344 N N . ARG A 1 464 ? 1.630 11.884 -30.664 1.00 67.38 464 ARG A N 1
ATOM 3345 C CA . ARG A 1 464 ? 0.465 11.626 -31.515 1.00 67.38 464 ARG A CA 1
ATOM 3346 C C . ARG A 1 464 ? 0.394 10.196 -32.061 1.00 67.38 464 ARG A C 1
ATOM 3348 O O . ARG A 1 464 ? -0.678 9.615 -32.073 1.00 67.38 464 ARG A O 1
ATOM 3355 N N . ALA A 1 465 ? 1.511 9.595 -32.470 1.00 71.12 465 ALA A N 1
ATOM 3356 C CA . ALA A 1 465 ? 1.505 8.215 -32.970 1.00 71.12 465 ALA A CA 1
ATOM 3357 C C . ALA A 1 465 ? 1.197 7.205 -31.850 1.00 71.12 465 ALA A C 1
ATOM 3359 O O . ALA A 1 465 ? 0.533 6.202 -32.079 1.00 71.12 465 ALA A O 1
ATOM 3360 N N . LEU A 1 466 ? 1.650 7.487 -30.623 1.00 72.94 466 LEU A N 1
ATOM 3361 C CA . LEU A 1 466 ? 1.280 6.696 -29.445 1.00 72.94 466 LEU A CA 1
ATOM 3362 C C . LEU A 1 466 ? -0.159 6.974 -28.977 1.00 72.94 466 LEU A C 1
ATOM 3364 O O . LEU A 1 466 ? -0.740 6.122 -28.317 1.00 72.94 466 LEU A O 1
ATOM 3368 N N . ASP A 1 467 ? -0.726 8.137 -29.315 1.00 72.56 467 ASP A N 1
ATOM 3369 C CA . ASP A 1 467 ? -2.148 8.459 -29.121 1.00 72.56 467 ASP A CA 1
ATOM 3370 C C . ASP A 1 467 ? -3.043 7.647 -30.046 1.00 72.56 467 ASP A C 1
ATOM 3372 O O . ASP A 1 467 ? -3.920 6.918 -29.589 1.00 72.56 467 ASP A O 1
ATOM 3376 N N . GLU A 1 468 ? -2.733 7.668 -31.339 1.00 74.56 468 GLU A N 1
ATOM 3377 C CA . GLU A 1 468 ? -3.408 6.844 -32.342 1.00 74.56 468 GLU A CA 1
ATOM 3378 C C . GLU A 1 468 ? -3.322 5.349 -32.012 1.00 74.56 468 GLU A C 1
ATOM 3380 O O . GLU A 1 468 ? -4.238 4.603 -32.334 1.00 74.56 468 GLU A O 1
ATOM 3385 N N . ALA A 1 469 ? -2.257 4.918 -31.331 1.00 80.88 469 ALA A N 1
ATOM 3386 C CA . ALA A 1 469 ? -2.035 3.523 -30.986 1.00 80.88 469 ALA A CA 1
ATOM 3387 C C . ALA A 1 469 ? -2.543 3.082 -29.604 1.00 80.88 469 ALA A C 1
ATOM 3389 O O . ALA A 1 469 ? -2.360 1.911 -29.246 1.00 80.88 469 ALA A O 1
ATOM 3390 N N . SER A 1 470 ? -3.138 3.984 -28.815 1.00 87.62 470 SER A N 1
ATOM 3391 C CA . SER A 1 470 ? -3.483 3.672 -27.428 1.00 87.62 470 SER A CA 1
ATOM 3392 C C . SER A 1 470 ? -4.693 2.743 -27.307 1.00 87.62 470 SER A C 1
ATOM 3394 O O . SER A 1 470 ? -5.720 2.935 -27.954 1.00 87.62 470 SER A O 1
ATOM 3396 N N . LEU A 1 471 ? -4.568 1.705 -26.480 1.00 91.69 471 LEU A N 1
ATOM 3397 C CA . LEU A 1 471 ? -5.558 0.631 -26.402 1.00 91.69 471 LEU A CA 1
ATOM 3398 C C . LEU A 1 471 ? -5.643 0.046 -24.993 1.00 91.69 471 LEU A C 1
ATOM 3400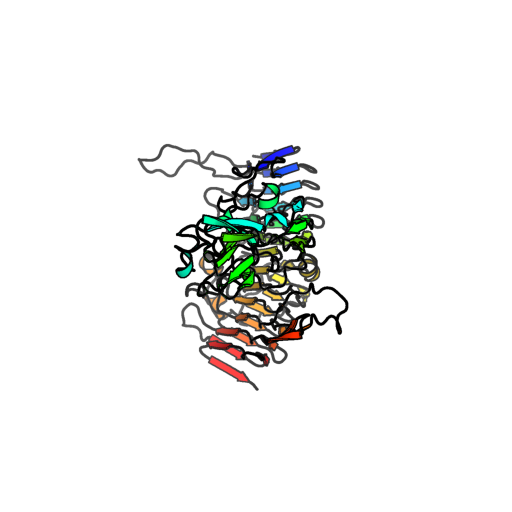 O O . LEU A 1 471 ? -4.629 -0.360 -24.430 1.00 91.69 471 LEU A O 1
ATOM 3404 N N . ALA A 1 472 ? -6.858 -0.098 -24.474 1.00 94.69 472 ALA A N 1
ATOM 3405 C CA . ALA A 1 472 ? -7.161 -1.034 -23.397 1.00 94.69 472 ALA A CA 1
ATOM 3406 C C . ALA A 1 472 ? -7.956 -2.217 -23.956 1.00 94.69 472 ALA A C 1
ATOM 3408 O O . ALA A 1 472 ? -9.057 -2.033 -24.474 1.00 94.69 472 ALA A O 1
ATOM 3409 N N . ARG A 1 473 ? -7.415 -3.430 -23.837 1.00 95.88 473 ARG A N 1
ATOM 3410 C CA . ARG A 1 473 ? -8.089 -4.673 -24.221 1.00 95.88 473 ARG A CA 1
ATOM 3411 C C . ARG A 1 473 ? -8.267 -5.556 -22.998 1.00 95.88 473 ARG A C 1
ATOM 3413 O O . ARG A 1 473 ? -7.298 -5.820 -22.293 1.00 95.88 473 ARG A O 1
ATOM 3420 N N . VAL A 1 474 ? -9.479 -6.054 -22.796 1.00 97.25 474 VAL A N 1
ATOM 3421 C CA . VAL A 1 474 ? -9.777 -7.069 -21.782 1.00 97.25 474 VAL A CA 1
ATOM 3422 C C . VAL A 1 474 ? -10.399 -8.266 -22.483 1.00 97.25 474 VAL A C 1
ATOM 3424 O O . VAL A 1 474 ? -11.410 -8.113 -23.161 1.00 97.25 474 VAL A O 1
ATOM 3427 N N . GLU A 1 475 ? -9.793 -9.437 -22.332 1.00 96.19 475 GLU A N 1
ATOM 3428 C CA . GLU A 1 475 ? -10.324 -10.725 -22.797 1.00 96.19 475 GLU A CA 1
ATOM 3429 C C . GLU A 1 475 ? -10.724 -11.629 -21.613 1.00 96.19 475 GLU A C 1
ATOM 3431 O O . GLU A 1 475 ? -11.642 -12.429 -21.766 1.00 96.19 475 GLU A O 1
ATOM 3436 N N . GLY A 1 476 ? -10.084 -11.473 -20.443 1.00 94.56 476 GLY A N 1
ATOM 3437 C CA . GLY A 1 476 ? -10.385 -12.229 -19.217 1.00 94.56 476 GLY A CA 1
ATOM 3438 C C . GLY A 1 476 ? -11.514 -11.646 -18.354 1.00 94.56 476 GLY A C 1
ATOM 3439 O O . GLY A 1 476 ? -12.181 -10.666 -18.712 1.00 94.56 476 GLY A O 1
ATOM 3440 N N . HIS A 1 477 ? -11.734 -12.246 -17.185 1.00 97.50 477 HIS A N 1
ATOM 3441 C CA . HIS A 1 477 ? -12.719 -11.798 -16.204 1.00 97.50 477 HIS A CA 1
ATOM 3442 C C . HIS A 1 477 ? -12.088 -10.886 -15.146 1.00 97.50 477 HIS A C 1
ATOM 3444 O O . HIS A 1 477 ? -11.153 -11.272 -14.460 1.00 97.50 477 HIS A O 1
ATOM 3450 N N . ILE A 1 478 ? -12.639 -9.690 -14.952 1.00 98.50 478 ILE A N 1
ATOM 3451 C CA . ILE A 1 478 ? -12.269 -8.777 -13.868 1.00 98.50 478 ILE A CA 1
ATOM 3452 C C . ILE A 1 478 ? -13.388 -8.813 -12.822 1.00 98.50 478 ILE A C 1
ATOM 3454 O O . ILE A 1 478 ? -14.458 -8.235 -13.027 1.00 98.50 478 ILE A O 1
ATOM 3458 N N . ASP A 1 479 ? -13.145 -9.507 -11.712 1.00 98.62 479 ASP A N 1
ATOM 3459 C CA . ASP A 1 479 ? -14.065 -9.669 -10.585 1.00 98.62 479 ASP A CA 1
ATOM 3460 C C . ASP A 1 479 ? -13.644 -8.780 -9.407 1.00 98.62 479 ASP A C 1
ATOM 3462 O O . ASP A 1 479 ? -12.692 -9.070 -8.684 1.00 98.62 479 ASP A O 1
ATOM 3466 N N . VAL A 1 480 ? -14.392 -7.702 -9.176 1.00 98.44 480 VAL A N 1
ATOM 3467 C CA . VAL A 1 480 ? -14.275 -6.889 -7.956 1.00 98.44 480 VAL A CA 1
ATOM 3468 C C . VAL A 1 480 ? -15.531 -6.990 -7.091 1.00 98.44 480 VAL A C 1
ATOM 3470 O O . VAL A 1 480 ? -15.800 -6.110 -6.273 1.00 98.44 480 VAL A O 1
ATOM 3473 N N . SER A 1 481 ? -16.327 -8.048 -7.260 1.00 98.44 481 SER A N 1
ATOM 3474 C CA . SER A 1 481 ? -17.588 -8.229 -6.542 1.00 98.44 481 SER A CA 1
ATOM 3475 C C . SER A 1 481 ? -17.409 -8.325 -5.022 1.00 98.44 481 SER A C 1
ATOM 3477 O O . SER A 1 481 ? -16.374 -8.749 -4.495 1.00 98.44 481 SER A O 1
ATOM 3479 N N . GLY A 1 482 ? -18.453 -7.916 -4.303 1.00 97.31 482 GLY A N 1
ATOM 3480 C CA . GLY A 1 482 ? -18.624 -8.231 -2.896 1.00 97.31 482 GLY A CA 1
ATOM 3481 C C . GLY A 1 482 ? -18.803 -9.738 -2.701 1.00 97.31 482 GLY A C 1
ATOM 3482 O O . GLY A 1 482 ? -19.241 -10.468 -3.590 1.00 97.31 482 GLY A O 1
ATOM 3483 N N . ARG A 1 483 ? -18.459 -10.222 -1.513 1.00 96.31 483 ARG A N 1
ATOM 3484 C CA . ARG A 1 483 ? -18.549 -11.625 -1.121 1.00 96.31 483 ARG A CA 1
ATOM 3485 C C . ARG A 1 483 ? -19.746 -11.861 -0.209 1.00 96.31 483 ARG A C 1
ATOM 3487 O O . ARG A 1 483 ? -20.277 -10.952 0.428 1.00 96.31 483 ARG A O 1
ATOM 3494 N N . TRP A 1 484 ? -20.168 -13.118 -0.160 1.00 94.00 484 TRP A N 1
ATOM 3495 C CA . TRP A 1 484 ? -21.079 -13.595 0.867 1.00 94.00 484 TRP A CA 1
ATOM 3496 C C . TRP A 1 484 ? -20.265 -14.039 2.082 1.00 94.00 484 TRP A C 1
ATOM 3498 O O . TRP A 1 484 ? -19.492 -14.991 1.988 1.00 94.00 484 TRP A O 1
ATOM 3508 N N . VAL A 1 485 ? -20.439 -13.352 3.206 1.00 94.00 485 VAL A N 1
ATOM 3509 C CA . VAL A 1 485 ? -19.786 -13.676 4.478 1.00 94.00 485 VAL A CA 1
ATOM 3510 C C . VAL A 1 485 ? -20.846 -14.210 5.432 1.00 94.00 485 VAL A C 1
ATOM 3512 O O . VAL A 1 485 ? -21.891 -13.590 5.611 1.00 94.00 485 VAL A O 1
ATOM 3515 N N . ASN A 1 486 ? -20.612 -15.381 6.016 1.00 93.12 486 ASN A N 1
ATOM 3516 C CA . ASN A 1 486 ? -21.547 -16.002 6.946 1.00 93.12 486 ASN A CA 1
ATOM 3517 C C . ASN A 1 486 ? -20.812 -16.354 8.233 1.00 93.12 486 ASN A C 1
ATOM 3519 O O . ASN A 1 486 ? -19.992 -17.264 8.242 1.00 93.12 486 ASN A O 1
ATOM 3523 N N . ASP A 1 487 ? -21.140 -15.658 9.306 1.00 93.94 487 ASP A N 1
ATOM 3524 C CA . ASP A 1 487 ? -20.529 -15.823 10.620 1.00 93.94 487 ASP A CA 1
ATOM 3525 C C . ASP A 1 487 ? -21.399 -16.672 11.556 1.00 93.94 487 ASP A C 1
ATOM 3527 O O . ASP A 1 487 ? -21.112 -16.765 12.746 1.00 93.94 487 ASP A O 1
ATOM 3531 N N . SER A 1 488 ? -22.469 -17.290 11.039 1.00 89.50 488 SER A N 1
ATOM 3532 C CA . SER A 1 488 ? -23.326 -18.178 11.821 1.00 89.50 488 SER A CA 1
ATOM 3533 C C . SER A 1 488 ? -22.506 -19.319 12.415 1.00 89.50 488 SER A C 1
ATOM 3535 O O . SER A 1 488 ? -21.999 -20.167 11.683 1.00 89.50 488 SER A O 1
ATOM 3537 N N . ASP A 1 489 ? -22.458 -19.380 13.741 1.00 86.75 489 ASP A N 1
ATOM 3538 C CA . ASP A 1 489 ? -21.798 -20.428 14.526 1.00 86.75 489 ASP A CA 1
ATOM 3539 C C . ASP A 1 489 ? -22.380 -21.833 14.275 1.00 86.75 489 ASP A C 1
ATOM 3541 O O . ASP A 1 489 ? -21.684 -22.844 14.392 1.00 86.75 489 ASP A O 1
ATOM 3545 N N . VAL A 1 490 ? -23.649 -21.899 13.858 1.00 85.06 490 VAL A N 1
ATOM 3546 C CA . VAL A 1 490 ? -24.335 -23.127 13.431 1.00 85.06 490 VAL A CA 1
ATOM 3547 C C . VAL A 1 490 ? -23.741 -23.691 12.138 1.00 85.06 490 VAL A C 1
ATOM 3549 O O . VAL A 1 490 ? -23.679 -24.909 11.968 1.00 85.06 490 VAL A O 1
ATOM 3552 N N . VAL A 1 491 ? -23.334 -22.821 11.208 1.00 84.81 491 VAL A N 1
ATOM 3553 C CA . VAL A 1 491 ? -22.798 -23.214 9.892 1.00 84.81 491 VAL A CA 1
ATOM 3554 C C . VAL A 1 491 ? -21.270 -23.271 9.915 1.00 84.81 491 VAL A C 1
ATOM 3556 O O . VAL A 1 491 ? -20.679 -24.165 9.313 1.00 84.81 491 VAL A O 1
ATOM 3559 N N . ASN A 1 492 ? -20.640 -22.347 10.637 1.00 84.25 492 ASN A N 1
ATOM 3560 C CA . ASN A 1 492 ? -19.202 -22.151 10.723 1.00 84.25 492 ASN A CA 1
ATOM 3561 C C . ASN A 1 492 ? -18.770 -22.193 12.194 1.00 84.25 492 ASN A C 1
ATOM 3563 O O . ASN A 1 492 ? -18.883 -21.213 12.915 1.00 84.25 492 ASN A O 1
ATOM 3567 N N . ALA A 1 493 ? -18.232 -23.331 12.638 1.00 77.44 493 ALA A N 1
ATOM 3568 C CA . ALA A 1 493 ? -17.872 -23.562 14.043 1.00 77.44 493 ALA A CA 1
ATOM 3569 C C . ALA A 1 493 ? -16.643 -22.763 14.548 1.00 77.44 493 ALA A C 1
ATOM 3571 O O . ALA A 1 493 ? -16.250 -22.910 15.705 1.00 77.44 493 ALA A O 1
ATOM 3572 N N . GLY A 1 494 ? -15.991 -21.978 13.683 1.00 78.88 494 GLY A N 1
ATOM 3573 C CA . GLY A 1 494 ? -14.827 -21.153 14.016 1.00 78.88 494 GLY A CA 1
ATOM 3574 C C . GLY A 1 494 ? -15.211 -19.713 14.349 1.00 78.88 494 GLY A C 1
ATOM 3575 O O . GLY A 1 494 ? -16.251 -19.229 13.912 1.00 78.88 494 GLY A O 1
ATOM 3576 N N . LEU A 1 495 ? -14.352 -19.014 15.099 1.00 78.75 495 LEU A N 1
ATOM 3577 C CA . LEU A 1 495 ? -14.512 -17.572 15.285 1.00 78.75 495 LEU A CA 1
ATOM 3578 C C . LEU A 1 495 ? -14.356 -16.864 13.929 1.00 78.75 495 LEU A C 1
ATOM 3580 O O . LEU A 1 495 ? -13.381 -17.141 13.229 1.00 78.75 495 LEU A O 1
ATOM 3584 N N . PRO A 1 496 ? -15.270 -15.951 13.568 1.00 84.00 496 PRO A N 1
ATOM 3585 C CA . PRO A 1 496 ? -15.163 -15.201 12.327 1.00 84.00 496 PRO A CA 1
ATOM 3586 C C . PRO A 1 496 ? -13.893 -14.344 12.259 1.00 84.00 496 PRO A C 1
ATOM 3588 O O . PRO A 1 496 ? -13.668 -13.489 13.115 1.00 84.00 496 PRO A O 1
ATOM 3591 N N . ASP A 1 497 ? -13.090 -14.532 11.215 1.00 84.81 497 ASP A N 1
ATOM 3592 C CA . ASP A 1 497 ? -11.848 -13.785 10.965 1.00 84.81 497 ASP A CA 1
ATOM 3593 C C . ASP A 1 497 ? -11.742 -13.238 9.527 1.00 84.81 497 ASP A C 1
ATOM 3595 O O . ASP A 1 497 ? -10.952 -12.336 9.254 1.00 84.81 497 ASP A O 1
ATOM 3599 N N . ALA A 1 498 ? -12.580 -13.723 8.607 1.00 89.19 498 ALA A N 1
ATOM 3600 C CA . ALA A 1 498 ? -12.592 -13.279 7.219 1.00 89.19 498 ALA A CA 1
ATOM 3601 C C . ALA A 1 498 ? -13.065 -11.815 7.075 1.00 89.19 498 ALA A C 1
ATOM 3603 O O . ALA A 1 498 ? -14.044 -11.429 7.726 1.00 89.19 498 ALA A O 1
ATOM 3604 N N . PRO A 1 499 ? -12.456 -11.008 6.185 1.00 93.69 499 PRO A N 1
ATOM 3605 C CA . PRO A 1 499 ? -12.926 -9.658 5.878 1.00 93.69 499 PRO A CA 1
ATOM 3606 C C . PRO A 1 499 ? -14.400 -9.609 5.451 1.00 93.69 499 PRO A C 1
ATOM 3608 O O . PRO A 1 499 ? -14.865 -10.430 4.659 1.00 93.69 499 PRO A O 1
ATOM 3611 N N . ILE A 1 500 ? -15.128 -8.598 5.925 1.00 95.75 500 ILE A N 1
ATOM 3612 C CA . ILE A 1 500 ? -16.533 -8.339 5.597 1.00 95.75 500 ILE A CA 1
ATOM 3613 C C . ILE A 1 500 ? -16.595 -7.451 4.349 1.00 95.75 500 ILE A C 1
ATOM 3615 O O . ILE A 1 500 ? -16.594 -6.222 4.417 1.00 95.75 500 ILE A O 1
ATOM 3619 N N . VAL A 1 501 ? -16.644 -8.090 3.181 1.00 95.81 501 VAL A N 1
ATOM 3620 C CA . VAL A 1 501 ? -16.635 -7.428 1.866 1.00 95.81 501 VAL A CA 1
ATOM 3621 C C . VAL A 1 501 ? -18.033 -7.461 1.253 1.00 95.81 501 VAL A C 1
ATOM 3623 O O . VAL A 1 501 ? -18.288 -8.231 0.337 1.00 95.81 501 VAL A O 1
ATOM 3626 N N . VAL A 1 502 ? -18.979 -6.674 1.761 1.00 96.56 502 VAL A N 1
ATOM 3627 C CA . VAL A 1 502 ? -20.363 -6.738 1.246 1.00 96.56 502 VAL A CA 1
ATOM 3628 C C . VAL A 1 502 ? -20.560 -5.958 -0.051 1.00 96.56 502 VAL A C 1
ATOM 3630 O O . VAL A 1 502 ? -21.294 -6.406 -0.923 1.00 96.56 502 VAL A O 1
ATOM 3633 N N . ASP A 1 503 ? -19.893 -4.822 -0.220 1.00 96.81 503 ASP A N 1
ATOM 3634 C CA . ASP A 1 503 ? -20.100 -3.966 -1.389 1.00 96.81 503 ASP A CA 1
ATOM 3635 C C . ASP A 1 503 ? -19.191 -4.351 -2.557 1.00 96.81 503 ASP A C 1
ATOM 3637 O O . ASP A 1 503 ? -18.017 -4.686 -2.365 1.00 96.81 503 ASP A O 1
ATOM 3641 N N . GLY A 1 504 ? -19.734 -4.244 -3.771 1.00 97.38 504 GLY A N 1
ATOM 3642 C CA . GLY A 1 504 ? -18.967 -4.362 -5.004 1.00 97.38 504 GLY A CA 1
ATOM 3643 C C . GLY A 1 504 ? -17.925 -3.251 -5.139 1.00 97.38 504 GLY A C 1
ATOM 3644 O O . GLY A 1 504 ? -18.124 -2.117 -4.702 1.00 97.38 504 GLY A O 1
ATOM 3645 N N . GLY A 1 505 ? -16.793 -3.596 -5.741 1.00 96.88 505 GLY A N 1
ATOM 3646 C CA . GLY A 1 505 ? -15.669 -2.706 -5.988 1.00 96.88 505 GLY A CA 1
ATOM 3647 C C . GLY A 1 505 ? -15.855 -1.813 -7.212 1.00 96.88 505 GLY A C 1
ATOM 3648 O O . GLY A 1 505 ? -16.961 -1.600 -7.710 1.00 96.88 505 GLY A O 1
ATOM 3649 N N . THR A 1 506 ? -14.753 -1.272 -7.724 1.00 95.88 506 THR A N 1
ATOM 3650 C CA . THR A 1 506 ? -14.798 -0.360 -8.872 1.00 95.88 506 THR A CA 1
ATOM 3651 C C . THR A 1 506 ? -13.863 -0.779 -9.997 1.00 95.88 506 THR A C 1
ATOM 3653 O O . THR A 1 506 ? -12.716 -1.145 -9.758 1.00 95.88 506 THR A O 1
ATOM 3656 N N . ILE A 1 507 ? -14.358 -0.692 -11.231 1.00 97.31 507 ILE A N 1
ATOM 3657 C CA . ILE A 1 507 ? -13.601 -0.936 -12.460 1.00 97.31 507 ILE A CA 1
ATOM 3658 C C . ILE A 1 507 ? -13.620 0.349 -13.280 1.00 97.31 507 ILE A C 1
ATOM 3660 O O . ILE A 1 507 ? -14.690 0.862 -13.615 1.00 97.31 507 ILE A O 1
ATOM 3664 N N . ARG A 1 508 ? -12.442 0.882 -13.609 1.00 93.19 508 ARG A N 1
ATOM 3665 C CA . ARG A 1 508 ? -12.309 2.097 -14.419 1.00 93.19 508 ARG A CA 1
ATOM 3666 C C . ARG A 1 508 ? -11.301 1.927 -15.538 1.00 93.19 508 ARG A C 1
ATOM 3668 O O . ARG A 1 508 ? -10.191 1.464 -15.316 1.00 93.19 508 ARG A O 1
ATOM 3675 N N . ILE A 1 509 ? -11.667 2.341 -16.741 1.00 92.50 509 ILE A N 1
ATOM 3676 C CA . ILE A 1 509 ? -10.776 2.338 -17.901 1.00 92.50 509 ILE A CA 1
ATOM 3677 C C . ILE A 1 509 ? -10.861 3.719 -18.548 1.00 92.50 509 ILE A C 1
ATOM 3679 O O . ILE A 1 509 ? -11.933 4.129 -18.985 1.00 92.50 509 ILE A O 1
ATOM 3683 N N . GLY A 1 510 ? -9.737 4.440 -18.567 1.00 80.12 510 GLY A N 1
ATOM 3684 C CA . GLY A 1 510 ? -9.596 5.773 -19.160 1.00 80.12 510 GLY A CA 1
ATOM 3685 C C . GLY A 1 510 ? -10.022 6.956 -18.278 1.00 80.12 510 GLY A C 1
ATOM 3686 O O . GLY A 1 510 ? -9.997 8.092 -18.747 1.00 80.12 510 GLY A O 1
ATOM 3687 N N . GLU A 1 511 ? -10.356 6.719 -17.004 1.00 71.56 511 GLU A N 1
ATOM 3688 C CA . GLU A 1 511 ? -10.585 7.747 -15.977 1.00 71.56 511 GLU A CA 1
ATOM 3689 C C . GLU A 1 511 ? -9.893 7.366 -14.664 1.00 71.56 511 GLU A C 1
ATOM 3691 O O . GLU A 1 511 ? -9.947 6.211 -14.240 1.00 71.56 511 GLU A O 1
ATOM 3696 N N . ALA A 1 512 ? -9.264 8.344 -14.011 1.00 61.44 512 ALA A N 1
ATOM 3697 C CA . ALA A 1 512 ? -8.482 8.162 -12.801 1.00 61.44 512 ALA A CA 1
ATOM 3698 C C . ALA A 1 512 ? -9.235 8.690 -11.590 1.00 61.44 512 ALA A C 1
ATOM 3700 O O . ALA A 1 512 ? -9.694 9.836 -11.580 1.00 61.44 512 ALA A O 1
ATOM 3701 N N . LEU A 1 513 ? -9.275 7.882 -10.536 1.00 57.06 513 LEU A N 1
ATOM 3702 C CA . LEU A 1 513 ? -9.573 8.373 -9.201 1.00 57.06 513 LEU A CA 1
ATOM 3703 C C . LEU A 1 513 ? -8.300 8.581 -8.389 1.00 57.06 513 LEU A C 1
ATOM 3705 O O . LEU A 1 513 ? -7.267 7.941 -8.600 1.00 57.06 513 LEU A O 1
ATOM 3709 N N . ARG A 1 514 ? -8.400 9.488 -7.424 1.00 59.22 514 ARG A N 1
ATOM 3710 C CA . ARG A 1 514 ? -7.460 9.617 -6.316 1.00 59.22 514 ARG A CA 1
ATOM 3711 C C . ARG A 1 514 ? -7.672 8.459 -5.326 1.00 59.22 514 ARG A C 1
ATOM 3713 O O . ARG A 1 514 ? -8.574 7.637 -5.461 1.00 59.22 514 ARG A O 1
ATOM 3720 N N . GLU A 1 515 ? -6.797 8.356 -4.332 1.00 53.06 515 GLU A N 1
ATOM 3721 C CA . GLU A 1 515 ? -6.877 7.323 -3.283 1.00 53.06 515 GLU A CA 1
ATOM 3722 C C . GLU A 1 515 ? -8.104 7.491 -2.363 1.00 53.06 515 GLU A C 1
ATOM 3724 O O . GLU A 1 515 ? -8.528 6.532 -1.734 1.00 53.06 515 GLU A O 1
ATOM 3729 N N . ASP A 1 516 ? -8.708 8.682 -2.337 1.00 55.50 516 ASP A N 1
ATOM 3730 C CA . ASP A 1 516 ? -9.948 9.008 -1.616 1.00 55.50 516 ASP A CA 1
ATOM 3731 C C . ASP A 1 516 ? -11.214 8.866 -2.485 1.00 55.50 516 ASP A C 1
ATOM 3733 O O . ASP A 1 516 ? -12.261 9.426 -2.165 1.00 55.50 516 ASP A O 1
ATOM 3737 N N . ASP A 1 517 ? -11.099 8.164 -3.614 1.00 53.44 517 ASP A N 1
ATOM 3738 C CA . ASP A 1 517 ? -12.145 7.962 -4.615 1.00 53.44 517 ASP A CA 1
ATOM 3739 C C . ASP A 1 517 ? -12.734 9.245 -5.240 1.00 53.44 517 ASP A C 1
ATOM 3741 O O . ASP A 1 517 ? -13.747 9.205 -5.946 1.00 53.44 517 ASP A O 1
ATOM 3745 N N . SER A 1 518 ? -12.080 10.396 -5.062 1.00 59.50 518 SER A N 1
ATOM 3746 C CA . SER A 1 518 ? -12.431 11.612 -5.794 1.00 59.50 518 SER A CA 1
ATOM 3747 C C . SER A 1 518 ? -11.822 11.605 -7.206 1.00 59.50 518 SER A C 1
ATOM 3749 O O . SER A 1 518 ? -10.747 11.033 -7.419 1.00 59.50 518 SER A O 1
ATOM 3751 N N . PRO A 1 519 ? -12.481 12.214 -8.210 1.00 56.53 519 PRO A N 1
ATOM 3752 C CA . PRO A 1 519 ? -11.925 12.298 -9.557 1.00 56.53 519 PRO A CA 1
ATOM 3753 C C . PRO A 1 519 ? -10.580 13.033 -9.542 1.00 56.53 519 PRO A C 1
ATOM 3755 O O . PRO A 1 519 ? -10.438 14.106 -8.949 1.00 56.53 519 PRO A O 1
ATOM 3758 N N . ALA A 1 520 ? -9.571 12.459 -10.200 1.00 58.94 520 ALA A N 1
ATOM 3759 C CA . ALA A 1 520 ? -8.322 13.168 -10.440 1.00 58.94 520 ALA A CA 1
ATOM 3760 C C . ALA A 1 520 ? -8.589 14.385 -11.350 1.00 58.94 520 ALA A C 1
ATOM 3762 O O . ALA A 1 520 ? -9.462 14.338 -12.216 1.00 58.94 520 ALA A O 1
ATOM 3763 N N . SER A 1 521 ? -7.857 15.490 -11.144 1.00 46.34 521 SER A N 1
ATOM 3764 C CA . SER A 1 521 ? -7.983 16.712 -11.958 1.00 46.34 521 SER A CA 1
ATOM 3765 C C . SER A 1 521 ? -7.990 16.376 -13.455 1.00 46.34 521 SER A C 1
ATOM 3767 O O . SER A 1 521 ? -7.236 15.510 -13.893 1.00 46.34 521 SER A O 1
ATOM 3769 N N . ALA A 1 522 ? -8.841 17.072 -14.216 1.00 43.75 522 ALA A N 1
ATOM 3770 C CA . ALA A 1 522 ? -9.309 16.777 -15.577 1.00 43.75 522 ALA A CA 1
ATOM 3771 C C . ALA A 1 522 ? -8.251 16.727 -16.712 1.00 43.75 522 ALA A C 1
ATOM 3773 O O . ALA A 1 522 ? -8.601 16.865 -17.876 1.00 43.75 522 ALA A O 1
ATOM 3774 N N . SER A 1 523 ? -6.975 16.494 -16.410 1.00 46.06 523 SER A N 1
ATOM 3775 C CA . SER A 1 523 ? -5.940 16.119 -17.383 1.00 46.06 523 SER A CA 1
ATOM 3776 C C . SER A 1 523 ? -5.794 14.596 -17.513 1.00 46.06 523 SER A C 1
ATOM 3778 O O . SER A 1 523 ? -4.753 14.110 -17.953 1.00 46.06 523 SER A O 1
ATOM 3780 N N . THR A 1 524 ? -6.786 13.819 -17.059 1.00 51.97 524 THR A N 1
ATOM 3781 C CA . THR A 1 524 ? -6.696 12.360 -17.130 1.00 51.97 524 THR A CA 1
ATOM 3782 C C . THR A 1 524 ? -6.844 11.917 -18.577 1.00 51.97 524 THR A C 1
ATOM 3784 O O . THR A 1 524 ? -7.916 11.982 -19.167 1.00 51.97 524 THR A O 1
ATOM 3787 N N . MET A 1 525 ? -5.719 11.477 -19.118 1.00 61.38 525 MET A N 1
ATOM 3788 C CA . MET A 1 525 ? -5.543 10.966 -20.462 1.00 61.38 525 MET A CA 1
ATOM 3789 C C . MET A 1 525 ? -6.335 9.662 -20.626 1.00 61.38 525 MET A C 1
ATOM 3791 O O . MET A 1 525 ? -5.975 8.630 -20.051 1.00 61.38 525 MET A O 1
ATOM 3795 N N . SER A 1 526 ? -7.432 9.712 -21.375 1.00 67.50 526 SER A N 1
ATOM 3796 C CA . SER A 1 526 ? -8.210 8.522 -21.722 1.00 67.50 526 SER A CA 1
ATOM 3797 C C . SER A 1 526 ? -7.480 7.670 -22.769 1.00 67.50 526 SER A C 1
ATOM 3799 O O . SER A 1 526 ? -6.563 8.133 -23.455 1.00 67.50 526 SER A O 1
ATOM 3801 N N . MET A 1 527 ? -7.863 6.394 -22.858 1.00 80.62 527 MET A N 1
ATOM 3802 C CA . MET A 1 527 ? -7.447 5.527 -23.963 1.00 80.62 527 MET A CA 1
ATOM 3803 C C . MET A 1 527 ? -8.257 5.888 -25.208 1.00 80.62 527 MET A C 1
ATOM 3805 O O . MET A 1 527 ? -9.459 6.121 -25.103 1.00 80.62 527 MET A O 1
ATOM 3809 N N . THR A 1 528 ? -7.643 5.901 -26.386 1.00 85.31 528 THR A N 1
ATOM 3810 C CA . THR A 1 528 ? -8.361 6.162 -27.644 1.00 85.31 528 THR A CA 1
ATOM 3811 C C . THR A 1 528 ? -9.229 4.979 -28.058 1.00 85.31 528 THR A C 1
ATOM 3813 O O . THR A 1 528 ? -10.335 5.192 -28.550 1.00 85.31 528 THR A O 1
ATOM 3816 N N . ALA A 1 529 ? -8.807 3.744 -27.780 1.00 90.12 529 ALA A N 1
ATOM 3817 C CA . ALA A 1 529 ? -9.623 2.550 -27.978 1.00 90.12 529 ALA A CA 1
ATOM 3818 C C . ALA A 1 529 ? -9.782 1.732 -26.687 1.00 90.12 529 ALA A C 1
ATOM 3820 O O . ALA A 1 529 ? -8.811 1.449 -25.981 1.00 90.12 529 ALA A O 1
ATOM 3821 N N . ILE A 1 530 ? -11.011 1.302 -26.402 1.00 94.00 530 ILE A N 1
ATOM 3822 C CA . ILE A 1 530 ? -11.323 0.317 -25.360 1.00 94.00 530 ILE A CA 1
ATOM 3823 C C . ILE A 1 530 ? -12.063 -0.851 -26.013 1.00 94.00 530 ILE A C 1
ATOM 3825 O O . ILE A 1 530 ? -13.108 -0.662 -26.637 1.00 94.00 530 ILE A O 1
ATOM 3829 N N . VAL A 1 531 ? -11.530 -2.062 -25.853 1.00 95.25 531 VAL A N 1
ATOM 3830 C CA . VAL A 1 531 ? -12.090 -3.295 -26.415 1.00 95.25 531 VAL A CA 1
ATOM 3831 C C . VAL A 1 531 ? -12.320 -4.314 -25.305 1.00 95.25 531 VAL A C 1
ATOM 3833 O O . VAL A 1 531 ? -11.375 -4.768 -24.662 1.00 95.25 531 VAL A O 1
ATOM 3836 N N . LEU A 1 532 ? -13.576 -4.711 -25.111 1.00 96.75 532 LEU A N 1
ATOM 3837 C CA . LEU A 1 532 ? -13.944 -5.853 -24.277 1.00 96.75 532 LEU A CA 1
ATOM 3838 C C . LEU A 1 532 ? -14.267 -7.042 -25.185 1.00 96.75 532 LEU A C 1
ATOM 3840 O O . LEU A 1 532 ? -15.207 -6.990 -25.986 1.00 96.75 532 LEU A O 1
ATOM 3844 N N . GLY A 1 533 ? -13.460 -8.095 -25.069 1.00 95.69 533 GLY A N 1
ATOM 3845 C CA . GLY A 1 533 ? -13.590 -9.359 -25.783 1.00 95.69 533 GLY A CA 1
ATOM 3846 C C . GLY A 1 533 ? -14.899 -10.086 -25.485 1.00 95.69 533 GLY A C 1
ATOM 3847 O O . GLY A 1 533 ? -15.620 -9.741 -24.556 1.00 95.69 533 GLY A O 1
ATOM 3848 N N . ARG A 1 534 ? -15.227 -11.111 -26.281 1.00 94.50 534 ARG A N 1
ATOM 3849 C CA . ARG A 1 534 ? -16.493 -11.863 -26.127 1.00 94.50 534 ARG A CA 1
ATOM 3850 C C . ARG A 1 534 ? -16.580 -12.640 -24.818 1.00 94.50 534 ARG A C 1
ATOM 3852 O O . ARG A 1 534 ? -17.660 -12.754 -24.256 1.00 94.50 534 ARG A O 1
ATOM 3859 N N . GLU A 1 535 ? -15.448 -13.156 -24.360 1.00 92.94 535 GLU A N 1
ATOM 3860 C CA . GLU A 1 535 ? -15.353 -13.899 -23.102 1.00 92.94 535 GLU A CA 1
ATOM 3861 C C . GLU A 1 535 ? -15.087 -12.968 -21.908 1.00 92.94 535 GLU A C 1
ATOM 3863 O O . GLU A 1 535 ? -15.138 -13.398 -20.758 1.00 92.94 535 GLU A O 1
ATOM 3868 N N . ALA A 1 536 ? -14.851 -11.674 -22.155 1.00 97.06 536 ALA A N 1
ATOM 3869 C CA . ALA A 1 536 ? -14.553 -10.730 -21.094 1.00 97.06 536 ALA A CA 1
ATOM 3870 C C . ALA A 1 536 ? -15.774 -10.526 -20.191 1.00 97.06 536 ALA A C 1
ATOM 3872 O O . ALA A 1 536 ? -16.905 -10.378 -20.664 1.00 97.06 536 ALA A O 1
ATOM 3873 N N . ARG A 1 537 ? -15.539 -10.451 -18.880 1.00 97.69 537 ARG A N 1
ATOM 3874 C CA . ARG A 1 537 ? -16.577 -10.103 -17.900 1.00 97.69 537 ARG A CA 1
ATOM 3875 C C . ARG A 1 537 ? -16.046 -9.077 -16.922 1.00 97.69 537 ARG A C 1
ATOM 3877 O O . ARG A 1 537 ? -15.017 -9.311 -16.309 1.00 97.69 537 ARG A O 1
ATOM 3884 N N . LEU A 1 538 ? -16.772 -7.983 -16.731 1.00 98.44 538 LEU A N 1
ATOM 3885 C CA . LEU A 1 538 ? -16.500 -7.007 -15.678 1.00 98.44 538 LEU A CA 1
ATOM 3886 C C . LEU A 1 538 ? -17.583 -7.150 -14.605 1.00 98.44 538 LEU A C 1
ATOM 3888 O O . LEU A 1 538 ? -18.750 -6.881 -14.888 1.00 98.44 538 LEU A O 1
ATOM 3892 N N . ASP A 1 539 ? -17.228 -7.597 -13.400 1.00 98.62 539 ASP A N 1
ATOM 3893 C CA . ASP A 1 539 ? -18.182 -7.847 -12.315 1.00 98.62 539 ASP A CA 1
ATOM 3894 C C . ASP A 1 539 ? -17.937 -6.942 -11.107 1.00 98.62 539 ASP A C 1
ATOM 3896 O O . ASP A 1 539 ? -16.911 -7.026 -10.435 1.00 98.62 539 ASP A O 1
ATOM 3900 N N . VAL A 1 540 ? -18.915 -6.083 -10.823 1.00 98.50 540 VAL A N 1
ATOM 3901 C CA . VAL A 1 540 ? -18.947 -5.187 -9.659 1.00 98.50 540 VAL A CA 1
ATOM 3902 C C . VAL A 1 540 ? -20.141 -5.498 -8.751 1.00 98.50 540 VAL A C 1
ATOM 3904 O O . VAL A 1 540 ? -20.660 -4.610 -8.078 1.00 98.50 540 VAL A O 1
ATOM 3907 N N . SER A 1 541 ? -20.657 -6.728 -8.763 1.00 98.62 541 SER A N 1
ATOM 3908 C CA . SER A 1 541 ? -21.853 -7.083 -7.989 1.00 98.62 541 SER A CA 1
ATOM 3909 C C . SER A 1 541 ? -21.626 -6.977 -6.475 1.00 98.62 541 SER A C 1
ATOM 3911 O O . SER A 1 541 ? -20.524 -7.198 -5.988 1.00 98.62 541 SER A O 1
ATOM 3913 N N . GLY A 1 542 ? -22.664 -6.641 -5.713 1.00 97.75 542 GLY A N 1
ATOM 3914 C CA . GLY A 1 542 ? -22.669 -6.668 -4.254 1.00 97.75 542 GLY A CA 1
ATOM 3915 C C . GLY A 1 542 ? -22.916 -8.075 -3.707 1.00 97.75 542 GLY A C 1
ATOM 3916 O O . GLY A 1 542 ? -23.647 -8.869 -4.301 1.00 97.75 542 GLY A O 1
ATOM 3917 N N . GLY A 1 543 ? -22.325 -8.355 -2.553 1.00 96.69 543 GLY A N 1
ATOM 3918 C CA . GLY A 1 543 ? -22.545 -9.544 -1.740 1.00 96.69 543 GLY A CA 1
ATOM 3919 C C . GLY A 1 543 ? -23.458 -9.260 -0.545 1.00 96.69 543 GLY A C 1
ATOM 3920 O O . GLY A 1 543 ? -24.377 -8.439 -0.617 1.00 96.69 543 GLY A O 1
ATOM 3921 N N . ALA A 1 544 ? -23.217 -9.957 0.565 1.00 96.56 544 ALA A N 1
ATOM 3922 C CA . ALA A 1 544 ? -23.904 -9.707 1.830 1.00 96.56 544 ALA A CA 1
ATOM 3923 C C . ALA A 1 544 ? -23.170 -10.360 3.008 1.00 96.56 544 ALA A C 1
ATOM 3925 O O . ALA A 1 544 ? -22.294 -11.204 2.823 1.00 96.56 544 ALA A O 1
ATOM 3926 N N . HIS A 1 545 ? -23.561 -9.990 4.221 1.00 96.31 545 HIS A N 1
ATOM 3927 C CA . HIS A 1 545 ? -23.025 -10.537 5.460 1.00 96.31 545 HIS A CA 1
ATOM 3928 C C . HIS A 1 545 ? -24.161 -10.985 6.377 1.00 96.31 545 HIS A C 1
ATOM 3930 O O . HIS A 1 545 ? -25.107 -10.235 6.602 1.00 96.31 545 HIS A O 1
ATOM 3936 N N . LEU A 1 546 ? -24.080 -12.214 6.876 1.00 94.94 546 LEU A N 1
ATOM 3937 C CA . LEU A 1 546 ? -24.901 -12.715 7.972 1.00 94.94 546 LEU A CA 1
ATOM 3938 C C . LEU A 1 546 ? -23.996 -12.819 9.201 1.00 94.94 546 LEU A C 1
ATOM 3940 O O . LEU A 1 546 ? -23.075 -13.635 9.182 1.00 94.94 546 LEU A O 1
ATOM 3944 N N . ASP A 1 547 ? -24.213 -11.984 10.217 1.00 92.56 547 ASP A N 1
ATOM 3945 C CA . ASP A 1 547 ? -23.390 -12.004 11.432 1.00 92.56 547 ASP A CA 1
ATOM 3946 C C . ASP A 1 547 ? -23.747 -13.176 12.369 1.00 92.56 547 ASP A C 1
ATOM 3948 O O . ASP A 1 547 ? -24.696 -13.930 12.125 1.00 92.56 547 ASP A O 1
ATOM 3952 N N . ALA A 1 548 ? -22.953 -13.356 13.429 1.00 89.31 548 ALA A N 1
ATOM 3953 C CA . ALA A 1 548 ? -23.132 -14.444 14.392 1.00 89.31 548 ALA A CA 1
ATOM 3954 C C . ALA A 1 548 ? -24.466 -14.339 15.156 1.00 89.31 548 ALA A C 1
ATOM 3956 O O . ALA A 1 548 ? -25.039 -15.354 15.549 1.00 89.31 548 ALA A O 1
ATOM 3957 N N . GLU A 1 549 ? -25.007 -13.127 15.310 1.00 89.00 549 GLU A N 1
ATOM 3958 C CA . GLU A 1 549 ? -26.315 -12.866 15.914 1.00 89.00 549 GLU A CA 1
ATOM 3959 C C . GLU A 1 549 ? -27.487 -13.069 14.931 1.00 89.00 549 GLU A C 1
ATOM 3961 O O . GLU A 1 549 ? -28.653 -12.911 15.305 1.00 89.00 549 GLU A O 1
ATOM 3966 N N . GLY A 1 550 ? -27.205 -13.429 13.675 1.00 90.25 550 GLY A N 1
ATOM 3967 C CA . GLY A 1 550 ? -28.198 -13.641 12.624 1.00 90.25 550 GLY A CA 1
ATOM 3968 C C . GLY A 1 550 ? -28.706 -12.351 11.976 1.00 90.25 550 GLY A C 1
ATOM 3969 O O . GLY A 1 550 ? -29.706 -12.375 11.251 1.00 90.25 550 GLY A O 1
ATOM 3970 N N . ARG A 1 551 ? -28.045 -11.214 12.209 1.00 94.00 551 ARG A N 1
ATOM 3971 C CA . ARG A 1 551 ? -28.330 -9.959 11.515 1.00 94.00 551 ARG A CA 1
ATOM 3972 C C . ARG A 1 551 ? -27.809 -10.047 10.091 1.00 94.00 551 ARG A C 1
ATOM 3974 O O . ARG A 1 551 ? -26.673 -10.429 9.823 1.00 94.00 551 ARG A O 1
ATOM 3981 N N . PHE A 1 552 ? -28.658 -9.623 9.170 1.00 94.69 552 PHE A N 1
ATOM 3982 C CA . PHE A 1 552 ? -28.354 -9.612 7.755 1.00 94.69 552 PHE A CA 1
ATOM 3983 C C . PHE A 1 552 ? -27.993 -8.203 7.273 1.00 94.69 552 PHE A C 1
ATOM 3985 O O . PHE A 1 552 ? -28.788 -7.271 7.413 1.00 94.69 552 PHE A O 1
ATOM 3992 N N . THR A 1 553 ? -26.825 -8.069 6.650 1.00 96.00 553 THR A N 1
ATOM 3993 C CA . THR A 1 553 ? -26.327 -6.839 6.031 1.00 96.00 553 THR A CA 1
ATOM 3994 C C . THR A 1 553 ? -26.182 -7.044 4.527 1.00 96.00 553 THR A C 1
ATOM 3996 O O . THR A 1 553 ? -25.286 -7.742 4.057 1.00 96.00 553 THR A O 1
ATOM 3999 N N . ALA A 1 554 ? -27.069 -6.418 3.756 1.00 96.12 554 ALA A N 1
ATOM 4000 C CA . ALA A 1 554 ? -27.042 -6.456 2.297 1.00 96.12 554 ALA A CA 1
ATOM 4001 C C . ALA A 1 554 ? -25.994 -5.492 1.721 1.00 96.12 554 ALA A C 1
ATOM 4003 O O . ALA A 1 554 ? -25.994 -4.305 2.056 1.00 96.12 554 ALA A O 1
ATOM 4004 N N . GLY A 1 555 ? -25.175 -5.986 0.793 1.00 96.12 555 GLY A N 1
ATOM 4005 C CA . GLY A 1 555 ? -24.271 -5.166 -0.003 1.00 96.12 555 GLY A CA 1
ATOM 4006 C C . GLY A 1 555 ? -24.953 -4.507 -1.200 1.00 96.12 555 GLY A C 1
ATOM 4007 O O . GLY A 1 555 ? -26.004 -4.953 -1.687 1.00 96.12 555 GLY A O 1
ATOM 4008 N N . GLN A 1 556 ? -24.340 -3.435 -1.692 1.00 97.06 556 GLN A N 1
ATOM 4009 C CA . GLN A 1 556 ? -24.712 -2.784 -2.949 1.00 97.06 556 GLN A CA 1
ATOM 4010 C C . GLN A 1 556 ? -23.702 -3.091 -4.063 1.00 97.06 556 GLN A C 1
ATOM 4012 O O . GLN A 1 556 ? -22.537 -3.393 -3.803 1.00 97.06 556 GLN A O 1
ATOM 4017 N N . GLY A 1 557 ? -24.161 -3.026 -5.313 1.00 97.62 557 GLY A N 1
ATOM 4018 C CA . GLY A 1 557 ? -23.284 -3.081 -6.477 1.00 97.62 557 GLY A CA 1
ATOM 4019 C C . GLY A 1 557 ? -22.351 -1.868 -6.530 1.00 97.62 557 GLY A C 1
ATOM 4020 O O . GLY A 1 557 ? -22.669 -0.795 -6.018 1.00 97.62 557 GLY A O 1
ATOM 4021 N N . GLY A 1 558 ? -21.192 -2.055 -7.147 1.00 97.06 558 GLY A N 1
ATOM 4022 C CA . GLY A 1 558 ? -20.132 -1.065 -7.252 1.00 97.06 558 GLY A CA 1
ATOM 4023 C C . GLY A 1 558 ? -20.261 -0.146 -8.469 1.00 97.06 558 GLY A C 1
ATOM 4024 O O . GLY A 1 558 ? -21.337 0.382 -8.768 1.00 97.06 558 GLY A O 1
ATOM 4025 N N . ALA A 1 559 ? -19.154 0.080 -9.179 1.00 96.25 559 ALA A N 1
ATOM 4026 C CA . ALA A 1 559 ? -19.127 1.005 -10.315 1.00 96.25 559 ALA A CA 1
ATOM 4027 C C . ALA A 1 559 ? -18.246 0.527 -11.473 1.00 96.25 559 ALA A C 1
ATOM 4029 O O . ALA A 1 559 ? -17.088 0.170 -11.262 1.00 96.25 559 ALA A O 1
ATOM 4030 N N . ILE A 1 560 ? -18.770 0.618 -12.697 1.00 96.62 560 ILE A N 1
ATOM 4031 C CA . ILE A 1 560 ? -18.012 0.452 -13.943 1.00 96.62 560 ILE A CA 1
ATOM 4032 C C . ILE A 1 560 ? -17.987 1.798 -14.673 1.00 96.62 560 ILE A C 1
ATOM 4034 O O . ILE A 1 560 ? -19.043 2.345 -14.997 1.00 96.62 560 ILE A O 1
ATOM 4038 N N . ALA A 1 561 ? -16.794 2.323 -14.960 1.00 93.38 561 ALA A N 1
ATOM 4039 C CA . ALA A 1 561 ? -16.619 3.510 -15.796 1.00 93.38 561 ALA A CA 1
ATOM 4040 C C . ALA A 1 561 ? -15.663 3.226 -16.962 1.00 93.38 561 ALA A C 1
ATOM 4042 O O . ALA A 1 561 ? -14.488 2.937 -16.748 1.00 93.38 561 ALA A O 1
ATOM 4043 N N . LEU A 1 562 ? -16.161 3.325 -18.194 1.00 92.81 562 LEU A N 1
ATOM 4044 C CA . LEU A 1 562 ? -15.382 3.139 -19.418 1.00 92.81 562 LEU A CA 1
ATOM 4045 C C . LEU A 1 562 ? -15.398 4.448 -20.201 1.00 92.81 562 LEU A C 1
ATOM 4047 O O . LEU A 1 562 ? -16.443 4.858 -20.710 1.00 92.81 562 LEU A O 1
ATOM 4051 N N . LYS A 1 563 ? -14.253 5.122 -20.268 1.00 88.75 563 LYS A N 1
ATOM 4052 C CA . LYS A 1 563 ? -14.109 6.409 -20.943 1.00 88.75 563 LYS A CA 1
ATOM 4053 C C . LYS A 1 563 ? -13.001 6.329 -21.979 1.00 88.75 563 LYS A C 1
ATOM 4055 O O . LYS A 1 563 ? -11.826 6.277 -21.624 1.00 88.75 563 LYS A O 1
ATOM 4060 N N . SER A 1 564 ? -13.374 6.323 -23.251 1.00 87.44 564 SER A N 1
ATOM 4061 C CA . SER A 1 564 ? -12.433 6.525 -24.342 1.00 87.44 564 SER A CA 1
ATOM 4062 C C . SER A 1 564 ? -12.388 8.001 -24.737 1.00 87.44 564 SER A C 1
ATOM 4064 O O . SER A 1 564 ? -13.390 8.712 -24.654 1.00 87.44 564 SER A O 1
ATOM 4066 N N . GLY A 1 565 ? -11.216 8.465 -25.156 1.00 78.12 565 GLY A N 1
ATOM 4067 C CA . GLY A 1 565 ? -10.993 9.848 -25.565 1.00 78.12 565 GLY A CA 1
ATOM 4068 C C . GLY A 1 565 ? -9.560 10.070 -26.036 1.00 78.12 565 GLY A C 1
ATOM 4069 O O . GLY A 1 565 ? -8.661 9.317 -25.665 1.00 78.12 565 GLY A O 1
ATOM 4070 N N . SER A 1 566 ? -9.354 11.100 -26.854 1.00 70.19 566 SER A N 1
ATOM 4071 C CA . SER A 1 566 ? -8.031 11.544 -27.315 1.00 70.19 566 SER A CA 1
ATOM 4072 C C . SER A 1 566 ? -7.571 12.786 -26.554 1.00 70.19 566 SER A C 1
ATOM 4074 O O . SER A 1 566 ? -8.393 13.570 -26.082 1.00 70.19 566 SER A O 1
ATOM 4076 N N . LEU A 1 567 ? -6.252 12.969 -26.454 1.00 62.75 567 LEU A N 1
ATOM 4077 C CA . LEU A 1 567 ? -5.623 14.111 -25.781 1.00 62.75 567 LEU A CA 1
ATOM 4078 C C . LEU A 1 567 ? -5.989 15.454 -26.422 1.00 62.75 567 LEU A C 1
ATOM 4080 O O . LEU A 1 567 ? -6.275 16.413 -25.709 1.00 62.75 567 LEU A O 1
ATOM 4084 N N . ASP A 1 568 ? -6.009 15.503 -27.754 1.00 64.06 568 ASP A N 1
ATOM 4085 C CA . ASP A 1 568 ? -6.242 16.733 -28.520 1.00 64.06 568 ASP A CA 1
ATOM 4086 C C . ASP A 1 568 ? -7.706 16.871 -28.985 1.00 64.06 568 ASP A C 1
ATOM 4088 O O . ASP A 1 568 ? -8.069 17.868 -29.603 1.00 64.06 568 ASP A O 1
ATOM 4092 N N . GLY A 1 569 ? -8.558 15.870 -28.715 1.00 63.03 569 GLY A N 1
ATOM 4093 C CA . GLY A 1 569 ? -9.947 15.811 -29.199 1.00 63.03 569 GLY A CA 1
ATOM 4094 C C . GLY A 1 569 ? -10.093 15.588 -30.714 1.00 63.03 569 GLY A C 1
ATOM 4095 O O . GLY A 1 569 ? -11.210 15.546 -31.221 1.00 63.03 569 GLY A O 1
ATOM 4096 N N . ASP A 1 570 ? -8.974 15.429 -31.425 1.00 68.44 570 ASP A N 1
ATOM 4097 C CA . ASP A 1 570 ? -8.910 15.324 -32.887 1.00 68.44 570 ASP A CA 1
ATOM 4098 C C . ASP A 1 570 ? -8.920 13.873 -33.405 1.00 68.44 570 ASP A C 1
ATOM 4100 O O . ASP A 1 570 ? -9.127 13.650 -34.602 1.00 68.44 570 ASP A O 1
ATOM 4104 N N . LEU A 1 571 ? -8.674 12.878 -32.541 1.00 72.06 571 LEU A N 1
ATOM 4105 C CA . LEU A 1 571 ? -8.739 11.461 -32.912 1.00 72.06 571 LEU A CA 1
ATOM 4106 C C . LEU A 1 571 ? -10.067 10.850 -32.453 1.00 72.06 571 LEU A C 1
ATOM 4108 O O . LEU A 1 571 ? -10.414 11.006 -31.280 1.00 72.06 571 LEU A O 1
ATOM 4112 N N . PRO A 1 572 ? -10.782 10.118 -33.330 1.00 77.31 572 PRO A N 1
ATOM 4113 C CA . PRO A 1 572 ? -12.004 9.432 -32.939 1.00 77.31 572 PRO A CA 1
ATOM 4114 C C . PRO A 1 572 ? -11.681 8.360 -31.901 1.00 77.31 572 PRO A C 1
ATOM 4116 O O . PRO A 1 572 ? -10.828 7.498 -32.125 1.00 77.31 572 PRO A O 1
ATOM 4119 N N . SER A 1 573 ? -12.377 8.409 -30.772 1.00 85.19 573 SER A N 1
ATOM 4120 C CA . SER A 1 573 ? -12.278 7.392 -29.735 1.00 85.19 573 SER A CA 1
ATOM 4121 C C . SER A 1 573 ? -13.358 6.319 -29.884 1.00 85.19 573 SER A C 1
ATOM 4123 O O . SER A 1 573 ? -14.503 6.609 -30.236 1.00 85.19 573 SER A O 1
ATOM 4125 N N . THR A 1 574 ? -12.992 5.064 -29.620 1.00 89.38 574 THR A N 1
ATOM 4126 C CA . THR A 1 574 ? -13.871 3.904 -29.822 1.00 89.38 574 THR A CA 1
ATOM 4127 C C . THR A 1 574 ? -14.036 3.079 -28.554 1.00 89.38 574 THR A C 1
ATOM 4129 O O . THR A 1 574 ? -13.074 2.797 -27.835 1.00 89.38 574 THR A O 1
ATOM 4132 N N . LEU A 1 575 ? -15.273 2.640 -28.322 1.00 92.75 575 LEU A N 1
ATOM 4133 C CA . LEU A 1 575 ? -15.631 1.690 -27.275 1.00 92.75 575 LEU A CA 1
ATOM 4134 C C . LEU A 1 575 ? -16.359 0.483 -27.897 1.00 92.75 575 LEU A C 1
ATOM 4136 O O . LEU A 1 575 ? -17.536 0.583 -28.245 1.00 92.75 575 LEU A O 1
ATOM 4140 N N . ASP A 1 576 ? -15.658 -0.651 -28.046 1.00 94.38 576 ASP A N 1
ATOM 4141 C CA . ASP A 1 576 ? -16.190 -1.930 -28.564 1.00 94.38 576 ASP A CA 1
ATOM 4142 C C . ASP A 1 576 ? -16.425 -2.902 -27.401 1.00 94.38 576 ASP A C 1
ATOM 4144 O O . ASP A 1 576 ? -15.483 -3.456 -26.831 1.00 94.38 576 ASP A O 1
ATOM 4148 N N . ILE A 1 577 ? -17.692 -3.098 -27.033 1.00 94.69 577 ILE A N 1
ATOM 4149 C CA . ILE A 1 577 ? -18.102 -3.968 -25.927 1.00 94.69 577 ILE A CA 1
ATOM 4150 C C . ILE A 1 577 ? -18.786 -5.206 -26.502 1.00 94.69 577 ILE A C 1
ATOM 4152 O O . ILE A 1 577 ? -19.897 -5.122 -27.034 1.00 94.69 577 ILE A O 1
ATOM 4156 N N . ARG A 1 578 ? -18.118 -6.358 -26.373 1.00 95.06 578 ARG A N 1
ATOM 4157 C CA . ARG A 1 578 ? -18.637 -7.677 -26.779 1.00 95.06 578 ARG A CA 1
ATOM 4158 C C . ARG A 1 578 ? -18.810 -8.652 -25.615 1.00 95.06 578 ARG A C 1
ATOM 4160 O O . ARG A 1 578 ? -19.334 -9.738 -25.838 1.00 95.06 578 ARG A O 1
ATOM 4167 N N . GLY A 1 579 ? -18.306 -8.287 -24.440 1.00 93.88 579 GLY A N 1
ATOM 4168 C CA . GLY A 1 579 ? -18.356 -9.083 -23.217 1.00 93.88 579 GLY A CA 1
ATOM 4169 C C . GLY A 1 579 ? -19.497 -8.675 -22.288 1.00 93.88 579 GLY A C 1
ATOM 4170 O O . GLY A 1 579 ? -20.345 -7.847 -22.628 1.00 93.88 579 GLY A O 1
ATOM 4171 N N . GLU A 1 580 ? -19.499 -9.239 -21.085 1.00 95.88 580 GLU A N 1
ATOM 4172 C CA . GLU A 1 580 ? -20.552 -9.046 -20.088 1.00 95.88 580 GLU A CA 1
ATOM 4173 C C . GLU A 1 580 ? -20.169 -8.000 -19.025 1.00 95.88 580 GLU A C 1
ATOM 4175 O O . GLU A 1 580 ? -19.068 -8.014 -18.475 1.00 95.88 580 GLU A O 1
ATOM 4180 N N . LEU A 1 581 ? -21.110 -7.117 -18.675 1.00 97.06 581 LEU A N 1
ATOM 4181 C CA . LEU A 1 581 ? -20.990 -6.181 -17.552 1.00 97.06 581 LEU A CA 1
ATOM 4182 C C . LEU A 1 581 ? -22.003 -6.574 -16.464 1.00 97.06 581 LEU A C 1
ATOM 4184 O O . LEU A 1 581 ? -23.208 -6.560 -16.716 1.00 97.06 581 LEU A O 1
ATOM 4188 N N . ARG A 1 582 ? -21.536 -6.912 -15.255 1.00 97.62 582 ARG A N 1
ATOM 4189 C CA . ARG A 1 582 ? -22.370 -7.319 -14.109 1.00 97.62 582 ARG A CA 1
ATOM 4190 C C . ARG A 1 582 ? -22.266 -6.341 -12.951 1.00 97.62 582 ARG A C 1
ATOM 4192 O O . ARG A 1 582 ? -21.197 -5.830 -12.639 1.00 97.62 582 ARG A O 1
ATOM 4199 N N . GLY A 1 583 ? -23.392 -6.125 -12.281 1.00 96.94 583 GLY A N 1
ATOM 4200 C CA . GLY A 1 583 ? -23.500 -5.164 -11.191 1.00 96.94 583 GLY A CA 1
ATOM 4201 C C . GLY A 1 583 ? -24.769 -5.348 -10.371 1.00 96.94 583 GLY A C 1
ATOM 4202 O O . GLY A 1 583 ? -25.519 -4.397 -10.149 1.00 96.94 583 GLY A O 1
ATOM 4203 N N . PHE A 1 584 ? -25.049 -6.588 -9.973 1.00 96.94 584 PHE A N 1
ATOM 4204 C CA . PHE A 1 584 ? -26.196 -6.898 -9.121 1.00 96.94 584 PHE A CA 1
ATOM 4205 C C . PHE A 1 584 ? -25.964 -6.381 -7.700 1.00 96.94 584 PHE A C 1
ATOM 4207 O O . PHE A 1 584 ? -24.833 -6.151 -7.296 1.00 96.94 584 PHE A O 1
ATOM 4214 N N . GLY A 1 585 ? -27.015 -6.217 -6.909 1.00 94.25 585 GLY A N 1
ATOM 4215 C CA . GLY A 1 585 ? -26.867 -5.933 -5.486 1.00 94.25 585 GLY A CA 1
ATOM 4216 C C . GLY A 1 585 ? -28.198 -6.072 -4.772 1.00 94.25 585 GLY A C 1
ATOM 4217 O O . GLY A 1 585 ? -29.249 -5.790 -5.347 1.00 94.25 585 GLY A O 1
ATOM 4218 N N . MET A 1 586 ? -28.154 -6.548 -3.529 1.00 93.62 586 MET A N 1
ATOM 4219 C CA . MET A 1 586 ? -29.363 -6.787 -2.737 1.00 93.62 586 MET A CA 1
ATOM 4220 C C . MET A 1 586 ? -29.912 -5.486 -2.147 1.00 93.62 586 MET A C 1
ATOM 4222 O O . MET A 1 586 ? -31.124 -5.322 -2.037 1.00 93.62 586 MET A O 1
ATOM 4226 N N . ARG A 1 587 ? -29.020 -4.548 -1.792 1.00 93.88 587 ARG A N 1
ATOM 4227 C CA . ARG A 1 587 ? -29.387 -3.213 -1.303 1.00 93.88 587 ARG A CA 1
ATOM 4228 C C . ARG A 1 587 ? -29.655 -2.233 -2.447 1.00 93.88 587 ARG A C 1
ATOM 4230 O O . ARG A 1 587 ? -30.664 -1.537 -2.434 1.00 93.88 587 ARG A O 1
ATOM 4237 N N . ALA A 1 588 ? -28.745 -2.170 -3.417 1.00 95.75 588 ALA A N 1
ATOM 4238 C CA . ALA A 1 588 ? -28.860 -1.365 -4.632 1.00 95.75 588 ALA A CA 1
ATOM 4239 C C . ALA A 1 588 ? -27.987 -1.968 -5.744 1.00 95.75 588 ALA A C 1
ATOM 4241 O O . ALA A 1 588 ? -26.966 -2.588 -5.448 1.00 95.75 588 ALA A O 1
ATOM 4242 N N . GLY A 1 589 ? -28.380 -1.791 -7.008 1.00 94.75 589 GLY A N 1
ATOM 4243 C CA . GLY A 1 589 ? -27.558 -2.176 -8.161 1.00 94.75 589 GLY A CA 1
ATOM 4244 C C . GLY A 1 589 ? -26.349 -1.255 -8.360 1.00 94.75 589 GLY A C 1
ATOM 4245 O O . GLY A 1 589 ? -26.253 -0.200 -7.736 1.00 94.75 589 GLY A O 1
ATOM 4246 N N . ALA A 1 590 ? -25.435 -1.660 -9.239 1.00 96.88 590 ALA A N 1
ATOM 4247 C CA . ALA A 1 590 ? -24.231 -0.901 -9.563 1.00 96.88 590 ALA A CA 1
ATOM 4248 C C . ALA A 1 590 ? -24.498 0.313 -10.469 1.00 96.88 590 ALA A C 1
ATOM 4250 O O . ALA A 1 590 ? -25.534 0.421 -11.128 1.00 96.88 590 ALA A O 1
ATOM 4251 N N . SER A 1 591 ? -23.503 1.195 -10.554 1.00 96.06 591 SER A N 1
ATOM 4252 C CA . SER A 1 591 ? -23.463 2.294 -11.524 1.00 96.06 591 SER A CA 1
ATOM 4253 C C . SER A 1 591 ? -22.654 1.926 -12.774 1.00 96.06 591 SER A C 1
ATOM 4255 O O . SER A 1 591 ? -21.624 1.254 -12.687 1.00 96.06 591 SER A O 1
ATOM 4257 N N . LEU A 1 592 ? -23.115 2.390 -13.940 1.00 95.31 592 LEU A N 1
ATOM 4258 C CA . LEU A 1 592 ? -22.432 2.247 -15.227 1.00 95.31 592 LEU A CA 1
ATOM 4259 C C . LEU A 1 592 ? -22.286 3.622 -15.886 1.00 95.31 592 LEU A C 1
ATOM 4261 O O . LEU A 1 592 ? -23.284 4.303 -16.119 1.00 95.31 592 LEU A O 1
ATOM 4265 N N . ALA A 1 593 ? -21.054 4.009 -16.209 1.00 92.25 593 ALA A N 1
ATOM 4266 C CA . ALA A 1 593 ? -20.738 5.236 -16.932 1.00 92.25 593 ALA A CA 1
ATOM 4267 C C . ALA A 1 593 ? -19.919 4.912 -18.187 1.00 92.25 593 ALA A C 1
ATOM 4269 O O . ALA A 1 593 ? -18.850 4.315 -18.092 1.00 92.25 593 ALA A O 1
ATOM 4270 N N . LEU A 1 594 ? -20.413 5.319 -19.356 1.00 91.31 594 LEU A N 1
ATOM 4271 C CA . LEU A 1 594 ? -19.754 5.104 -20.643 1.00 91.31 594 LEU A CA 1
ATOM 4272 C C . LEU A 1 594 ? -19.545 6.452 -21.346 1.00 91.31 594 LEU A C 1
ATOM 4274 O O . LEU A 1 594 ? -20.473 7.259 -21.403 1.00 91.31 594 LEU A O 1
ATOM 4278 N N . GLN A 1 595 ? -18.352 6.692 -21.887 1.00 87.69 595 GLN A N 1
ATOM 4279 C CA . GLN A 1 595 ? -18.026 7.889 -22.667 1.00 87.69 595 GLN A CA 1
ATOM 4280 C C . GLN A 1 595 ? -17.118 7.508 -23.840 1.00 87.69 595 GLN A C 1
ATOM 4282 O O . GLN A 1 595 ? -16.107 6.850 -23.625 1.00 87.69 595 GLN A O 1
ATOM 4287 N N . ALA A 1 596 ? -17.492 7.905 -25.055 1.00 86.69 596 ALA A N 1
ATOM 4288 C CA . ALA A 1 596 ? -16.748 7.681 -26.294 1.00 86.69 596 ALA A CA 1
ATOM 4289 C C . ALA A 1 596 ? -17.296 8.596 -27.400 1.00 86.69 596 ALA A C 1
ATOM 4291 O O . ALA A 1 596 ? -18.432 9.069 -27.287 1.00 86.69 596 ALA A O 1
ATOM 4292 N N . ASP A 1 597 ? -16.534 8.784 -28.481 1.00 85.06 597 ASP A N 1
ATOM 4293 C CA . ASP A 1 597 ? -17.053 9.398 -29.712 1.00 85.06 597 ASP A CA 1
ATOM 4294 C C . ASP A 1 597 ? -17.895 8.396 -30.517 1.00 85.06 597 ASP A C 1
ATOM 4296 O O . ASP A 1 597 ? -18.917 8.762 -31.101 1.00 85.06 597 ASP A O 1
ATOM 4300 N N . GLU A 1 598 ? -17.504 7.116 -30.504 1.00 84.88 598 GLU A N 1
ATOM 4301 C CA . GLU A 1 598 ? -18.230 6.014 -31.136 1.00 84.88 598 GLU A CA 1
ATOM 4302 C C . GLU A 1 598 ? -18.431 4.828 -30.177 1.00 84.88 598 GLU A C 1
ATOM 4304 O O . GLU A 1 598 ? -17.490 4.319 -29.562 1.00 84.88 598 GLU A O 1
ATOM 4309 N N . PHE A 1 599 ? -19.677 4.346 -30.100 1.00 86.12 599 PHE A N 1
ATOM 4310 C CA . PHE A 1 599 ? -20.062 3.161 -29.333 1.00 86.12 599 PHE A CA 1
ATOM 4311 C C . PHE A 1 599 ? -20.411 2.000 -30.260 1.00 86.12 599 PHE A C 1
ATOM 4313 O O . PHE A 1 599 ? -21.308 2.108 -31.098 1.00 86.12 599 PHE A O 1
ATOM 4320 N N . LEU A 1 600 ? -19.785 0.850 -30.026 1.00 86.81 600 LEU A N 1
ATOM 4321 C CA . LEU A 1 600 ? -20.137 -0.414 -30.654 1.00 86.81 600 LEU A CA 1
ATOM 4322 C C . LEU A 1 600 ? -20.460 -1.440 -29.564 1.00 86.81 600 LEU A C 1
ATOM 4324 O O . LEU A 1 600 ? -19.576 -2.083 -29.009 1.00 86.81 600 LEU A O 1
ATOM 4328 N N . ILE A 1 601 ? -21.748 -1.594 -29.258 1.00 80.31 601 ILE A N 1
ATOM 4329 C CA . ILE A 1 601 ? -22.239 -2.567 -28.273 1.00 80.31 601 ILE A CA 1
ATOM 4330 C C . ILE A 1 601 ? -22.874 -3.724 -29.038 1.00 80.31 601 ILE A C 1
ATOM 4332 O O . ILE A 1 601 ? -23.834 -3.521 -29.788 1.00 80.31 601 ILE A O 1
ATOM 4336 N N . ARG A 1 602 ? -22.320 -4.931 -28.887 1.00 78.19 602 ARG A N 1
ATOM 4337 C CA . ARG A 1 602 ? -22.808 -6.133 -29.574 1.00 78.19 602 ARG A CA 1
ATOM 4338 C C . ARG A 1 602 ? -23.422 -7.093 -28.551 1.00 78.19 602 ARG A C 1
ATOM 4340 O O . ARG A 1 602 ? -22.729 -7.419 -27.592 1.00 78.19 602 ARG A O 1
ATOM 4347 N N . PRO A 1 603 ? -24.690 -7.501 -28.733 1.00 55.84 603 PRO A N 1
ATOM 4348 C CA . PRO A 1 603 ? -25.341 -8.469 -27.858 1.00 55.84 603 PRO A CA 1
ATOM 4349 C C . PRO A 1 603 ? -24.797 -9.888 -28.035 1.00 55.84 603 PRO A C 1
ATOM 4351 O O . PRO A 1 603 ? -24.236 -10.188 -29.121 1.00 55.84 603 PRO A O 1
#

pLDDT: mean 87.38, std 13.2, range [40.94, 98.81]

Foldseek 3Di:
DEDEQAAEDEAEFWQAGAAEAEDFAFDQQDWDDDDPPDDTGRFTFFFAYYEYHAQYEYEYYYDDDPDWDFQLDDGDAHEYHAYGLEYEHDAQYEHYGQLHEYEHERAGTPVDGPFLAFDADDPSFREYYYDANYEYFHEAFAPAEEAQQLQWFWDFQACQQQVQLVLPNPAQSHRDTWTDRNLLDASRTDCDCRNRRRIGTRRLLSQEFHEYAAITAAEYEYDANYEYEQEGYKHKHAKDKYAGWWFAFPVGDIDGRRYDDSHTHTNYTQQADWDQPVVPRDTDHHHDTPIDIDHIKMQIFAGEEYEHTYLYYHDNHQAAFAIDFMLQAFEDFAPPPPRRRSRGRRNHHHATYEYAYHNRYPLQAEEEADDQVPDDDQDLLDDDRPDYYHYDYLCSVQVNNHQEYHYATAHEYYYQDEHEHEEQGEYEYEHLEYEAQEEYAHAQHEYEYFHHPSVVSHVPPPVVSSLSRREYEHAYEYFHEFEEAEAACVVPVDRDRHHRRFFFHEYYAQFDADPNRHGDPPQGGGTLEYAYHQNYEYEREGYWYQHRVRDIGWYFGEEYAHEHAGNVNPRFGEYAHNYYYYFHTPVYTYYYHYYGNDYHYDD

Sequence (603 aa):
MAVNQDGLVRATSSVSLNGSVRLVAQDMGGTPAFTAAVPKRPISDRAGELKLGSGSLTEVLPEIGTATAADAQNQSPSSISLLGRRVQVGAGATVRATGGEIRMQAVTNPNASTLGNVARPGAAAPEILIDNGALVDVSGDRSTLVSVARNFVAVEARGNELADAPLQRDGPIRGQSLVIDTRVGTPFLRLGGAATSIERSAAERLSAGGRISLASEGRVTLAAGAVVDVSGGQVSYSGDTVSTSQLVTAEGRVVDISEADPNVEYAGVLGEYAIDHEKWGVSEVFRSAFSRFEPGYVEGKDAGELRIQAPQISFQAELRASSTSGSNQRVRPVASNGTPAFARPYDQVPLGGLLQLDLLNGDLPDLTIGDADKSPAVEHGHPQPGAAAVVLSSDLLESSGLSRLRLNNAGRIVIDRSLDLPAFGAIDLAGSQVLVLDDISIPGGRFQILRPGLLENAAGLGARALDEASLARVEGHIDVSGRWVNDSDVVNAGLPDAPIVVDGGTIRIGEALREDDSPASASTMSMTAIVLGREARLDVSGGAHLDAEGRFTAGQGGAIALKSGSLDGDLPSTLDIRGELRGFGMRAGASLALQADEFLIRP

Radius of gyration: 28.44 Å; chains: 1; bounding box: 74×63×90 Å